Protein AF-0000000070784365 (afdb_homodimer)

Structure (mmCIF, N/CA/C/O backbone):
data_AF-0000000070784365-model_v1
#
loop_
_entity.id
_entity.type
_entity.pdbx_description
1 polymer 'Gypsy retrotransposon integrase-like protein 1'
#
loop_
_atom_site.group_PDB
_atom_site.id
_atom_site.type_symbol
_atom_site.label_atom_id
_atom_site.label_alt_id
_atom_site.label_comp_id
_atom_site.label_asym_id
_atom_site.label_entity_id
_atom_site.label_seq_id
_atom_site.pdbx_PDB_ins_code
_atom_site.Cartn_x
_atom_site.Cartn_y
_atom_site.Cartn_z
_atom_site.occupancy
_atom_site.B_iso_or_equiv
_atom_site.auth_seq_id
_atom_site.auth_comp_id
_atom_site.auth_asym_id
_atom_site.auth_atom_id
_atom_site.pdbx_PDB_model_num
ATOM 1 N N . MET A 1 1 ? 29.656 20.953 15.469 1 27.98 1 MET A N 1
ATOM 2 C CA . MET A 1 1 ? 30.219 22.047 16.234 1 27.98 1 MET A CA 1
ATOM 3 C C . MET A 1 1 ? 29.203 22.609 17.234 1 27.98 1 MET A C 1
ATOM 5 O O . MET A 1 1 ? 29.406 23.672 17.812 1 27.98 1 MET A O 1
ATOM 9 N N . LEU A 1 2 ? 27.891 21.953 17.078 1 33.28 2 LEU A N 1
ATOM 10 C CA . LEU A 1 2 ? 26.781 22.641 17.703 1 33.28 2 LEU A CA 1
ATOM 11 C C . LEU A 1 2 ? 26.922 22.656 19.219 1 33.28 2 LEU A C 1
ATOM 13 O O . LEU A 1 2 ? 26.062 23.219 19.922 1 33.28 2 LEU A O 1
ATOM 17 N N . LEU A 1 3 ? 27.625 21.609 19.812 1 37.75 3 LEU A N 1
ATOM 18 C CA . LEU A 1 3 ? 27.656 21.609 21.266 1 37.75 3 LEU A CA 1
ATOM 19 C C . LEU A 1 3 ? 28.641 22.641 21.797 1 37.75 3 LEU A C 1
ATOM 21 O O . LEU A 1 3 ? 29.844 22.359 21.922 1 37.75 3 LEU A O 1
ATOM 25 N N . SER A 1 4 ? 28.547 23.875 21.406 1 32.69 4 SER A N 1
ATOM 26 C CA . SER A 1 4 ? 29.484 24.719 22.156 1 32.69 4 SER A CA 1
ATOM 27 C C . SER A 1 4 ? 29.359 24.5 23.656 1 32.69 4 SER A C 1
ATOM 29 O O . SER A 1 4 ? 28.297 24.109 24.141 1 32.69 4 SER A O 1
ATOM 31 N N . ALA A 1 5 ? 30.484 24.547 24.516 1 35.09 5 ALA A N 1
ATOM 32 C CA . ALA A 1 5 ? 30.906 24.312 25.891 1 35.09 5 ALA A CA 1
ATOM 33 C C . ALA A 1 5 ? 30.062 25.141 26.859 1 35.09 5 ALA A C 1
ATOM 35 O O . ALA A 1 5 ? 30.391 25.281 28.031 1 35.09 5 ALA A O 1
ATOM 36 N N . GLY A 1 6 ? 29.25 26.125 26.438 1 35.47 6 GLY A N 1
ATOM 37 C CA . GLY A 1 6 ? 28.891 26.859 27.641 1 35.47 6 GLY A CA 1
ATOM 38 C C . GLY A 1 6 ? 28.297 25.969 28.719 1 35.47 6 GLY A C 1
ATOM 39 O O . GLY A 1 6 ? 28.141 24.766 28.531 1 35.47 6 GLY A O 1
ATOM 40 N N . ASN A 1 7 ? 27.625 26.672 29.812 1 36.84 7 ASN A N 1
ATOM 41 C CA . ASN A 1 7 ? 27.094 26.125 31.062 1 36.84 7 ASN A CA 1
ATOM 42 C C . ASN A 1 7 ? 26.188 24.922 30.797 1 36.84 7 ASN A C 1
ATOM 44 O O . ASN A 1 7 ? 25.062 25.078 30.297 1 36.84 7 ASN A O 1
ATOM 48 N N . ARG A 1 8 ? 26.656 23.812 30.344 1 41.22 8 ARG A N 1
ATOM 49 C CA . ARG A 1 8 ? 26.062 22.5 30.094 1 41.22 8 ARG A CA 1
ATOM 50 C C . ARG A 1 8 ? 25.219 22.047 31.281 1 41.22 8 ARG A C 1
ATOM 52 O O . ARG A 1 8 ? 25.719 21.391 32.188 1 41.22 8 ARG A O 1
ATOM 59 N N . THR A 1 9 ? 24.484 22.859 31.891 1 40.78 9 THR A N 1
ATOM 60 C CA . THR A 1 9 ? 23.578 22.172 32.781 1 40.78 9 THR A CA 1
ATOM 61 C C . THR A 1 9 ? 22.875 21.016 32.094 1 40.78 9 THR A C 1
ATOM 63 O O . THR A 1 9 ? 22.078 21.234 31.172 1 40.78 9 THR A O 1
ATOM 66 N N . ILE A 1 10 ? 23.594 20.047 31.719 1 50.38 10 ILE A N 1
ATOM 67 C CA . ILE A 1 10 ? 23.047 18.797 31.203 1 50.38 10 ILE A CA 1
ATOM 68 C C . ILE A 1 10 ? 21.734 18.469 31.906 1 50.38 10 ILE A C 1
ATOM 70 O O . ILE A 1 10 ? 21.688 18.438 33.125 1 50.38 10 ILE A O 1
ATOM 74 N N . LEU A 1 11 ? 20.734 18.938 31.344 1 58.91 11 LEU A N 1
ATOM 75 C CA . LEU A 1 11 ? 19.453 18.484 31.859 1 58.91 11 LEU A CA 1
ATOM 76 C C . LEU A 1 11 ? 19.516 17 32.25 1 58.91 11 LEU A C 1
ATOM 78 O O . LEU A 1 11 ? 20.109 16.188 31.547 1 58.91 11 LEU A O 1
ATOM 82 N N . PRO A 1 12 ? 19.562 16.703 33.562 1 62.88 12 PRO A N 1
ATOM 83 C CA . PRO A 1 12 ? 19.797 15.398 34.188 1 62.88 12 PRO A CA 1
ATOM 84 C C . PRO A 1 12 ? 19.25 14.234 33.344 1 62.88 12 PRO A C 1
ATOM 86 O O . PRO A 1 12 ? 19.766 13.117 33.438 1 62.88 12 PRO A O 1
ATOM 89 N N . HIS A 1 13 ? 18.516 14.633 32.281 1 73.06 13 HIS A N 1
ATOM 90 C CA . HIS A 1 13 ? 17.906 13.469 31.656 1 73.06 13 HIS A CA 1
ATOM 91 C C . HIS A 1 13 ? 18.281 13.359 30.188 1 73.06 13 HIS A C 1
ATOM 93 O O . HIS A 1 13 ? 17.641 12.641 29.422 1 73.06 13 HIS A O 1
ATOM 99 N N . LEU A 1 14 ? 19.516 14.031 29.969 1 79.25 14 LEU A N 1
ATOM 100 C CA . LEU A 1 14 ? 19.938 13.938 28.578 1 79.25 14 LEU A CA 1
ATOM 101 C C . LEU A 1 14 ? 21.125 12.992 28.438 1 79.25 14 LEU A C 1
ATOM 103 O O . LEU A 1 14 ? 22 12.938 29.312 1 79.25 14 LEU A O 1
ATOM 107 N N . GLN A 1 15 ? 21.094 12.047 27.453 1 76.12 15 GLN A N 1
ATOM 108 C CA . GLN A 1 15 ? 22.188 11.133 27.109 1 76.12 15 GLN A CA 1
ATOM 109 C C . GLN A 1 15 ? 22.891 11.562 25.828 1 76.12 15 GLN A C 1
ATOM 111 O O . GLN A 1 15 ? 22.234 12.055 24.891 1 76.12 15 GLN A O 1
ATOM 116 N N . ASP A 1 16 ? 24.156 11.57 25.891 1 75.06 16 ASP A N 1
ATOM 117 C CA . ASP A 1 16 ? 24.938 11.883 24.688 1 75.06 16 ASP A CA 1
ATOM 118 C C . ASP A 1 16 ? 25.109 10.648 23.812 1 75.06 16 ASP A C 1
ATOM 120 O O . ASP A 1 16 ? 25.656 9.641 24.25 1 75.06 16 ASP A O 1
ATOM 124 N N . GLN A 1 17 ? 24.5 10.703 22.75 1 68.94 17 GLN A N 1
ATOM 125 C CA . GLN A 1 17 ? 24.656 9.641 21.766 1 68.94 17 GLN A CA 1
ATOM 126 C C . GLN A 1 17 ? 25.359 10.156 20.5 1 68.94 17 GLN A C 1
ATOM 128 O O . GLN A 1 17 ? 24.734 10.805 19.656 1 68.94 17 GLN A O 1
ATOM 133 N N . ASP A 1 18 ? 26.578 9.867 20.328 1 68.31 18 ASP A N 1
ATOM 134 C CA . ASP A 1 18 ? 27.375 10.227 19.156 1 68.31 18 ASP A CA 1
ATOM 135 C C . ASP A 1 18 ? 27.328 11.727 18.891 1 68.31 18 ASP A C 1
ATOM 137 O O . ASP A 1 18 ? 27.109 12.148 17.766 1 68.31 18 ASP A O 1
ATOM 141 N N . GLY A 1 19 ? 27.328 12.492 19.969 1 69.75 19 GLY A N 1
ATOM 142 C CA . GLY A 1 19 ? 27.406 13.938 19.828 1 69.75 19 GLY A CA 1
ATOM 143 C C . GLY A 1 19 ? 26.047 14.609 19.828 1 69.75 19 GLY A C 1
ATOM 144 O O . GLY A 1 19 ? 25.953 15.836 19.75 1 69.75 19 GLY A O 1
ATOM 145 N N . VAL A 1 20 ? 25.094 13.703 19.828 1 77.19 20 VAL A N 1
ATOM 146 C CA . VAL A 1 20 ? 23.734 14.258 19.844 1 77.19 20 VAL A CA 1
ATOM 147 C C . VAL A 1 20 ? 23.094 13.969 21.203 1 77.19 20 VAL A C 1
ATOM 149 O O . VAL A 1 20 ? 23.172 12.852 21.719 1 77.19 20 VAL A O 1
ATOM 152 N N . LEU A 1 21 ? 22.578 14.938 21.797 1 80.62 21 LEU A N 1
ATOM 153 C CA . LEU A 1 21 ? 21.891 14.742 23.078 1 80.62 21 LEU A CA 1
ATOM 154 C C . LEU A 1 21 ? 20.484 14.172 22.859 1 80.62 21 LEU A C 1
ATOM 156 O O . LEU A 1 21 ? 19.75 14.625 21.984 1 80.62 21 LEU A O 1
ATOM 160 N N . VAL A 1 22 ? 20.234 13.078 23.547 1 84.25 22 VAL A N 1
ATOM 161 C CA . VAL A 1 22 ? 18.953 12.383 23.359 1 84.25 22 VAL A CA 1
ATOM 162 C C . VAL A 1 22 ? 18.281 12.172 24.703 1 84.25 22 VAL A C 1
ATOM 164 O O . VAL A 1 22 ? 18.953 12.023 25.734 1 84.25 22 VAL A O 1
ATOM 167 N N . ARG A 1 23 ? 17.016 12.359 24.672 1 78.75 23 ARG A N 1
ATOM 168 C CA . ARG A 1 23 ? 16.156 12.008 25.812 1 78.75 23 ARG A CA 1
ATOM 169 C C . ARG A 1 23 ? 15.156 10.93 25.422 1 78.75 23 ARG A C 1
ATOM 171 O O . ARG A 1 23 ? 14.234 11.18 24.656 1 78.75 23 ARG A O 1
ATOM 178 N N . ARG A 1 24 ? 15.242 9.766 25.938 1 74.81 24 ARG A N 1
ATOM 179 C CA . ARG A 1 24 ? 14.32 8.664 25.672 1 74.81 24 ARG A CA 1
ATOM 180 C C . ARG A 1 24 ? 14.117 8.477 24.172 1 74.81 24 ARG A C 1
ATOM 182 O O . ARG A 1 24 ? 12.984 8.391 23.703 1 74.81 24 ARG A O 1
ATOM 189 N N . GLY A 1 25 ? 15.18 8.602 23.469 1 74.38 25 GLY A N 1
ATOM 190 C CA . GLY A 1 25 ? 15.133 8.336 22.047 1 74.38 25 GLY A CA 1
ATOM 191 C C . GLY A 1 25 ? 14.836 9.578 21.219 1 74.38 25 GLY A C 1
ATOM 192 O O . GLY A 1 25 ? 14.875 9.539 19.984 1 74.38 25 GLY A O 1
ATOM 193 N N . GLN A 1 26 ? 14.57 10.672 21.953 1 84.12 26 GLN A N 1
ATOM 194 C CA . GLN A 1 26 ? 14.281 11.922 21.266 1 84.12 26 GLN A CA 1
ATOM 195 C C . GLN A 1 26 ? 15.5 12.844 21.25 1 84.12 26 GLN A C 1
ATOM 197 O O . GLN A 1 26 ? 16.203 12.953 22.25 1 84.12 26 GLN A O 1
ATOM 202 N N . VAL A 1 27 ? 15.719 13.445 20.188 1 83.25 27 VAL A N 1
ATOM 203 C CA . VAL A 1 27 ? 16.828 14.375 20.047 1 83.25 27 VAL A CA 1
ATOM 204 C C . VAL A 1 27 ? 16.516 15.68 20.766 1 83.25 27 VAL A C 1
ATOM 206 O O . VAL A 1 27 ? 15.461 16.281 20.547 1 83.25 27 VAL A O 1
ATOM 209 N N . TYR A 1 28 ? 17.406 16.016 21.594 1 88.12 28 TYR A N 1
ATOM 210 C CA . TYR A 1 28 ? 17.25 17.297 22.266 1 88.12 28 TYR A CA 1
ATOM 211 C C . TYR A 1 28 ? 17.594 18.453 21.328 1 88.12 28 TYR A C 1
ATOM 213 O O . TYR A 1 28 ? 18.641 18.438 20.688 1 88.12 28 TYR A O 1
ATOM 221 N N . VAL A 1 29 ? 16.656 19.406 21.266 1 89.06 29 VAL A N 1
ATOM 222 C CA . VAL A 1 29 ? 16.891 20.594 20.453 1 89.06 29 VAL A CA 1
ATOM 223 C C . VAL A 1 29 ? 17.156 21.797 21.344 1 89.06 29 VAL A C 1
ATOM 225 O O . VAL A 1 29 ? 16.281 22.203 22.109 1 89.06 29 VAL A O 1
ATOM 228 N N . PRO A 1 30 ? 18.312 22.328 21.297 1 86 30 PRO A N 1
ATOM 229 C CA . PRO A 1 30 ? 18.641 23.469 22.156 1 86 30 PRO A CA 1
ATOM 230 C C . PRO A 1 30 ? 17.844 24.719 21.797 1 86 30 PRO A C 1
ATOM 232 O O . PRO A 1 30 ? 17.234 24.781 20.734 1 86 30 PRO A O 1
ATOM 235 N N . VAL A 1 31 ? 17.844 25.609 22.75 1 87.56 31 VAL A N 1
ATOM 236 C CA . VAL A 1 31 ? 17.141 26.875 22.547 1 87.56 31 VAL A CA 1
ATOM 237 C C . VAL A 1 31 ? 17.75 27.609 21.344 1 87.56 31 VAL A C 1
ATOM 239 O O . VAL A 1 31 ? 18.969 27.641 21.172 1 87.56 31 VAL A O 1
ATOM 242 N N . GLY A 1 32 ? 16.828 28.141 20.453 1 85.31 32 GLY A N 1
ATOM 243 C CA . GLY A 1 32 ? 17.297 28.891 19.312 1 85.31 32 GLY A CA 1
ATOM 244 C C . GLY A 1 32 ? 16.469 28.656 18.062 1 85.31 32 GLY A C 1
ATOM 245 O O . GLY A 1 32 ? 15.352 28.156 18.141 1 85.31 32 GLY A O 1
ATOM 246 N N . ALA A 1 33 ? 17 29.094 16.969 1 86.88 33 ALA A N 1
ATOM 247 C CA . ALA A 1 33 ? 16.312 29.078 15.68 1 86.88 33 ALA A CA 1
ATOM 248 C C . ALA A 1 33 ? 16.031 27.656 15.219 1 86.88 33 ALA A C 1
ATOM 250 O O . ALA A 1 33 ? 15.102 27.422 14.445 1 86.88 33 ALA A O 1
ATOM 251 N N . LEU A 1 34 ? 16.75 26.75 15.734 1 88.69 34 LEU A N 1
ATOM 252 C CA . LEU A 1 34 ? 16.609 25.359 15.312 1 88.69 34 LEU A CA 1
ATOM 253 C C . LEU A 1 34 ? 15.242 24.812 15.703 1 88.69 34 LEU A C 1
ATOM 255 O O . LEU A 1 34 ? 14.672 23.984 14.984 1 88.69 34 LEU A O 1
ATOM 259 N N . ARG A 1 35 ? 14.766 25.25 16.828 1 90.75 35 ARG A N 1
ATOM 260 C CA . ARG A 1 35 ? 13.453 24.781 17.281 1 90.75 35 ARG A CA 1
ATOM 261 C C . ARG A 1 35 ? 12.367 25.188 16.297 1 90.75 35 ARG A C 1
ATOM 263 O O . ARG A 1 35 ? 11.492 24.391 15.961 1 90.75 35 ARG A O 1
ATOM 270 N N . LEU A 1 36 ? 12.477 26.391 15.836 1 90.12 36 LEU A N 1
ATOM 271 C CA . LEU A 1 36 ? 11.516 26.875 14.844 1 90.12 36 LEU A CA 1
ATOM 272 C C . LEU A 1 36 ? 11.641 26.094 13.547 1 90.12 36 LEU A C 1
ATOM 274 O O . LEU A 1 36 ? 10.633 25.781 12.906 1 90.12 36 LEU A O 1
ATOM 278 N N . GLU A 1 37 ? 12.805 25.766 13.188 1 89.12 37 GLU A N 1
ATOM 279 C CA . GLU A 1 37 ? 13.039 24.984 11.977 1 89.12 37 GLU A CA 1
ATOM 280 C C . GLU A 1 37 ? 12.422 23.594 12.086 1 89.12 37 GLU A C 1
ATOM 282 O O . GLU A 1 37 ? 11.844 23.094 11.125 1 89.12 37 GLU A O 1
ATOM 287 N N . VAL A 1 38 ? 12.57 23.016 13.234 1 90.5 38 VAL A N 1
ATOM 288 C CA . VAL A 1 38 ? 11.984 21.703 13.477 1 90.5 38 VAL A CA 1
ATOM 289 C C . VAL A 1 38 ? 10.469 21.781 13.359 1 90.5 38 VAL A C 1
ATOM 291 O O . VAL A 1 38 ? 9.844 20.938 12.711 1 90.5 38 VAL A O 1
ATOM 294 N N . ILE A 1 39 ? 9.914 22.844 13.969 1 92 39 ILE A N 1
ATOM 295 C CA . ILE A 1 39 ? 8.461 23 13.938 1 92 39 ILE A CA 1
ATOM 296 C C . ILE A 1 39 ? 7.988 23.203 12.5 1 92 39 ILE A C 1
ATOM 298 O O . ILE A 1 39 ? 7.031 22.562 12.055 1 92 39 ILE A O 1
ATOM 302 N N . ARG A 1 40 ? 8.664 23.984 11.758 1 89.06 40 ARG A N 1
ATOM 303 C CA . ARG A 1 40 ? 8.305 24.281 10.375 1 89.06 40 ARG A CA 1
ATOM 304 C C . ARG A 1 40 ? 8.375 23.016 9.523 1 89.06 40 ARG A C 1
ATOM 306 O O . ARG A 1 40 ? 7.477 22.75 8.719 1 89.06 40 ARG A O 1
ATOM 313 N N . ALA A 1 41 ? 9.344 22.25 9.727 1 88.19 41 ALA A N 1
ATOM 314 C CA . ALA A 1 41 ? 9.555 21.031 8.961 1 88.19 41 ALA A CA 1
ATOM 315 C C . ALA A 1 41 ? 8.445 20.016 9.219 1 88.19 41 ALA A C 1
ATOM 317 O O . ALA A 1 41 ? 8.156 19.172 8.375 1 88.19 41 ALA A O 1
ATOM 318 N N . HIS A 1 42 ? 7.816 20.156 10.375 1 92.5 42 HIS A N 1
ATOM 319 C CA . HIS A 1 42 ? 6.824 19.156 10.766 1 92.5 42 HIS A CA 1
ATOM 320 C C . HIS A 1 42 ? 5.418 19.75 10.742 1 92.5 42 HIS A C 1
ATOM 322 O O . HIS A 1 42 ? 4.477 19.141 11.25 1 92.5 42 HIS A O 1
ATOM 328 N N . HIS A 1 43 ? 5.273 20.906 10.234 1 90.5 43 HIS A N 1
ATOM 329 C CA . HIS A 1 43 ? 3.965 21.547 10.117 1 90.5 43 HIS A CA 1
ATOM 330 C C . HIS A 1 43 ? 3.736 22.094 8.711 1 90.5 43 HIS A C 1
ATOM 332 O O . HIS A 1 43 ? 2.76 21.719 8.055 1 90.5 43 HIS A O 1
ATOM 338 N N . ASP A 1 44 ? 4.707 22.828 8.188 1 86.75 44 ASP A N 1
ATOM 339 C CA . ASP A 1 44 ? 4.523 23.625 6.969 1 86.75 44 ASP A CA 1
ATOM 340 C C . ASP A 1 44 ? 4.805 22.781 5.723 1 86.75 44 ASP A C 1
ATOM 342 O O . ASP A 1 44 ? 4.27 23.047 4.648 1 86.75 44 ASP A O 1
ATOM 346 N N . GLU A 1 45 ? 5.672 21.797 5.895 1 86.06 45 GLU A N 1
ATOM 347 C CA . GLU A 1 45 ? 6.098 21.016 4.734 1 86.06 45 GLU A CA 1
ATOM 348 C C . GLU A 1 45 ? 4.977 20.109 4.238 1 86.06 45 GLU A C 1
ATOM 350 O O . GLU A 1 45 ? 4.141 19.656 5.027 1 86.06 45 GLU A O 1
ATOM 355 N N . PRO A 1 46 ? 5.012 19.797 2.961 1 85.38 46 PRO A N 1
ATOM 356 C CA . PRO A 1 46 ? 3.953 18.984 2.357 1 85.38 46 PRO A CA 1
ATOM 357 C C . PRO A 1 46 ? 3.783 17.625 3.049 1 85.38 46 PRO A C 1
ATOM 359 O O . PRO A 1 46 ? 2.66 17.141 3.18 1 85.38 46 PRO A O 1
ATOM 362 N N . MET A 1 47 ? 4.801 17.094 3.525 1 86 47 MET A N 1
ATOM 363 C CA . MET A 1 47 ? 4.715 15.781 4.16 1 86 47 MET A CA 1
ATOM 364 C C . MET A 1 47 ? 4.078 15.891 5.543 1 86 47 MET A C 1
ATOM 366 O O . MET A 1 47 ? 3.672 14.883 6.121 1 86 47 MET A O 1
ATOM 370 N N . ALA A 1 48 ? 4.062 17.078 6.082 1 86.56 48 ALA A N 1
ATOM 371 C CA . ALA A 1 48 ? 3.486 17.297 7.406 1 86.56 48 ALA A CA 1
ATOM 372 C C . ALA A 1 48 ? 2.041 17.766 7.305 1 86.56 48 ALA A C 1
ATOM 374 O O . ALA A 1 48 ? 1.22 17.484 8.18 1 86.56 48 ALA A O 1
ATOM 375 N N . GLY A 1 49 ? 1.733 18.625 6.324 1 86.12 49 GLY A N 1
ATOM 376 C CA . GLY A 1 49 ? 0.365 18.797 5.859 1 86.12 49 GLY A CA 1
ATOM 377 C C . GLY A 1 49 ? -0.37 19.922 6.57 1 86.12 49 GLY A C 1
ATOM 378 O O . GLY A 1 49 ? -1.572 20.109 6.371 1 86.12 49 GLY A O 1
ATOM 379 N N . HIS A 1 50 ? 0.266 20.672 7.5 1 86.06 50 HIS A N 1
ATOM 380 C CA . HIS A 1 50 ? -0.396 21.734 8.25 1 86.06 50 HIS A CA 1
ATOM 381 C C . HIS A 1 50 ? -1.543 21.188 9.094 1 86.06 50 HIS A C 1
ATOM 383 O O . HIS A 1 50 ? -2.609 21.797 9.172 1 86.06 50 HIS A O 1
ATOM 389 N N . PHE A 1 51 ? -1.349 20.016 9.562 1 87.38 51 PHE A N 1
ATOM 390 C CA . PHE A 1 51 ? -2.404 19.438 10.383 1 87.38 51 PHE A CA 1
ATOM 391 C C . PHE A 1 51 ? -2.498 20.156 11.727 1 87.38 51 PHE A C 1
ATOM 393 O O . PHE A 1 51 ? -1.682 21.016 12.031 1 87.38 51 PHE A O 1
ATOM 400 N N . GLY A 1 52 ? -3.521 19.828 12.57 1 83.56 52 GLY A N 1
ATOM 401 C CA . GLY A 1 52 ? -3.85 20.531 13.805 1 83.56 52 GLY A CA 1
ATOM 402 C C . GLY A 1 52 ? -2.783 20.391 14.875 1 83.56 52 GLY A C 1
ATOM 403 O O . GLY A 1 52 ? -1.772 19.719 14.664 1 83.56 52 GLY A O 1
ATOM 404 N N . ARG A 1 53 ? -2.998 21.047 15.938 1 86.44 53 ARG A N 1
ATOM 405 C CA . ARG A 1 53 ? -2.061 21.172 17.047 1 86.44 53 ARG A CA 1
ATOM 406 C C . ARG A 1 53 ? -1.646 19.797 17.562 1 86.44 53 ARG A C 1
ATOM 408 O O . ARG A 1 53 ? -0.453 19.5 17.672 1 86.44 53 ARG A O 1
ATOM 415 N N . PHE A 1 54 ? -2.586 19.031 17.766 1 87 54 PHE A N 1
ATOM 416 C CA . PHE A 1 54 ? -2.322 17.719 18.344 1 87 54 PHE A CA 1
ATOM 417 C C . PHE A 1 54 ? -1.473 16.875 17.406 1 87 54 PHE A C 1
ATOM 419 O O . PHE A 1 54 ? -0.496 16.25 17.844 1 87 54 PHE A O 1
ATOM 426 N N . LYS A 1 55 ? -1.784 16.797 16.172 1 90.56 55 LYS A N 1
ATOM 427 C CA . LYS A 1 55 ? -1.062 16 15.188 1 90.56 55 LYS A CA 1
ATOM 428 C C . LYS A 1 55 ? 0.368 16.5 15.016 1 90.56 55 LYS A C 1
ATOM 430 O O . LYS A 1 55 ? 1.299 15.711 14.867 1 90.56 55 LYS A O 1
ATOM 435 N N . THR A 1 56 ? 0.536 17.812 15.016 1 90.75 56 THR A N 1
ATOM 436 C CA . THR A 1 56 ? 1.869 18.391 14.867 1 90.75 56 THR A CA 1
ATOM 437 C C . THR A 1 56 ? 2.738 18.047 16.078 1 90.75 56 THR A C 1
ATOM 439 O O . THR A 1 56 ? 3.904 17.672 15.922 1 90.75 56 THR A O 1
ATOM 442 N N . VAL A 1 57 ? 2.15 18.141 17.266 1 91.69 57 VAL A N 1
ATOM 443 C CA . VAL A 1 57 ? 2.883 17.812 18.484 1 91.69 57 VAL A CA 1
ATOM 444 C C . VAL A 1 57 ? 3.338 16.344 18.422 1 91.69 57 VAL A C 1
ATOM 446 O O . VAL A 1 57 ? 4.504 16.047 18.688 1 91.69 57 VAL A O 1
ATOM 449 N N . GLN A 1 58 ? 2.42 15.516 18.078 1 89.75 58 GLN A N 1
ATOM 450 C CA . GLN A 1 58 ? 2.732 14.086 18.031 1 89.75 58 GLN A CA 1
ATOM 451 C C . GLN A 1 58 ? 3.818 13.797 17 1 89.75 58 GLN A C 1
ATOM 453 O O . GLN A 1 58 ? 4.703 12.969 17.234 1 89.75 58 GLN A O 1
ATOM 458 N N . LEU A 1 59 ? 3.738 14.398 15.875 1 89.81 59 LEU A N 1
ATOM 459 C CA . LEU A 1 59 ? 4.715 14.188 14.812 1 89.81 59 LEU A CA 1
ATOM 460 C C . LEU A 1 59 ? 6.109 14.594 15.273 1 89.81 59 LEU A C 1
ATOM 462 O O . LEU A 1 59 ? 7.078 13.859 15.055 1 89.81 59 LEU A O 1
ATOM 466 N N . ILE A 1 60 ? 6.25 15.711 15.945 1 89.5 60 ILE A N 1
ATOM 467 C CA . ILE A 1 60 ? 7.543 16.234 16.375 1 89.5 60 ILE A CA 1
ATOM 468 C C . ILE A 1 60 ? 8.07 15.422 17.547 1 89.5 60 ILE A C 1
ATOM 470 O O . ILE A 1 60 ? 9.266 15.125 17.609 1 89.5 60 ILE A O 1
ATOM 474 N N . THR A 1 61 ? 7.199 14.984 18.438 1 89.5 61 THR A N 1
ATOM 475 C CA . THR A 1 61 ? 7.59 14.281 19.656 1 89.5 61 THR A CA 1
ATOM 476 C C . THR A 1 61 ? 8.172 12.914 19.328 1 89.5 61 THR A C 1
ATOM 478 O O . THR A 1 61 ? 8.883 12.32 20.141 1 89.5 61 THR A O 1
ATOM 481 N N . ARG A 1 62 ? 7.895 12.445 18.156 1 85.69 62 ARG A N 1
ATOM 482 C CA . ARG A 1 62 ? 8.438 11.148 17.75 1 85.69 62 ARG A CA 1
ATOM 483 C C . ARG A 1 62 ? 9.961 11.188 17.703 1 85.69 62 ARG A C 1
ATOM 485 O O . ARG A 1 62 ? 10.617 10.172 17.953 1 85.69 62 ARG A O 1
ATOM 492 N N . SER A 1 63 ? 10.516 12.445 17.453 1 85 63 SER A N 1
ATOM 493 C CA . SER A 1 63 ? 11.953 12.461 17.203 1 85 63 SER A CA 1
ATOM 494 C C . SER A 1 63 ? 12.648 13.539 18.016 1 85 63 SER A C 1
ATOM 496 O O . SER A 1 63 ? 13.867 13.492 18.203 1 85 63 SER A O 1
ATOM 498 N N . TYR A 1 64 ? 11.914 14.438 18.531 1 87.94 64 TYR A N 1
ATOM 499 C CA . TYR A 1 64 ? 12.555 15.602 19.141 1 87.94 64 TYR A CA 1
ATOM 500 C C . TYR A 1 64 ? 11.961 15.891 20.5 1 87.94 64 TYR A C 1
ATOM 502 O O . TYR A 1 64 ? 10.836 15.477 20.797 1 87.94 64 TYR A O 1
ATOM 510 N N . TRP A 1 65 ? 12.797 16.594 21.266 1 89.62 65 TRP A N 1
ATOM 511 C CA . TRP A 1 65 ? 12.305 17.047 22.562 1 89.62 65 TRP A CA 1
ATOM 512 C C . TRP A 1 65 ? 13.031 18.312 23 1 89.62 65 TRP A C 1
ATOM 514 O O . TRP A 1 65 ? 14.227 18.469 22.75 1 89.62 65 TRP A O 1
ATOM 524 N N . TRP A 1 66 ? 12.359 19.219 23.641 1 90.81 66 TRP A N 1
ATOM 525 C CA . TRP A 1 66 ? 12.93 20.344 24.391 1 90.81 66 TRP A CA 1
ATOM 526 C C . TRP A 1 66 ? 11.953 20.844 25.453 1 90.81 66 TRP A C 1
ATOM 528 O O . TRP A 1 66 ? 10.758 20.547 25.391 1 90.81 66 TRP A O 1
ATOM 538 N N . PRO A 1 67 ? 12.484 21.422 26.422 1 89.69 67 PRO A N 1
ATOM 539 C CA . PRO A 1 67 ? 11.578 21.938 27.453 1 89.69 67 PRO A CA 1
ATOM 540 C C . PRO A 1 67 ? 10.516 22.875 26.891 1 89.69 67 PRO A C 1
ATOM 542 O O . PRO A 1 67 ? 10.836 23.766 26.094 1 89.69 67 PRO A O 1
ATOM 545 N N . LYS A 1 68 ? 9.219 22.719 27.234 1 92 68 LYS A N 1
ATOM 546 C CA . LYS A 1 68 ? 8.078 23.547 26.828 1 92 68 LYS A CA 1
ATOM 547 C C . LYS A 1 68 ? 7.801 23.406 25.344 1 92 68 LYS A C 1
ATOM 549 O O . LYS A 1 68 ? 7.312 24.344 24.703 1 92 68 LYS A O 1
ATOM 554 N N . MET A 1 69 ? 8.195 22.266 24.828 1 93.44 69 MET A N 1
ATOM 555 C CA . MET A 1 69 ? 8.039 22 23.406 1 93.44 69 MET A CA 1
ATOM 556 C C . MET A 1 69 ? 6.574 22.125 22.984 1 93.44 69 MET A C 1
ATOM 558 O O . MET A 1 69 ? 6.266 22.734 21.969 1 93.44 69 MET A O 1
ATOM 562 N N . ARG A 1 70 ? 5.711 21.547 23.75 1 92.75 70 ARG A N 1
ATOM 563 C CA . ARG A 1 70 ? 4.289 21.562 23.406 1 92.75 70 ARG A CA 1
ATOM 564 C C . ARG A 1 70 ? 3.775 23 23.266 1 92.75 70 ARG A C 1
ATOM 566 O O . ARG A 1 70 ? 3.078 23.328 22.312 1 92.75 70 ARG A O 1
ATOM 573 N N . GLN A 1 71 ? 4.109 23.797 24.203 1 92 71 GLN A N 1
ATOM 574 C CA . GLN A 1 71 ? 3.668 25.188 24.188 1 92 71 GLN A CA 1
ATOM 575 C C . GLN A 1 71 ? 4.195 25.922 22.953 1 92 71 GLN A C 1
ATOM 577 O O . GLN A 1 71 ? 3.469 26.703 22.328 1 92 71 GLN A O 1
ATOM 582 N N . ASP A 1 72 ? 5.453 25.703 22.703 1 93.75 72 ASP A N 1
ATOM 583 C CA . ASP A 1 72 ? 6.062 26.328 21.531 1 93.75 72 ASP A CA 1
ATOM 584 C C . ASP A 1 72 ? 5.328 25.922 20.25 1 93.75 72 ASP A C 1
ATOM 586 O O . ASP A 1 72 ? 5.062 26.781 19.391 1 93.75 72 ASP A O 1
ATOM 590 N N . ILE A 1 73 ? 4.977 24.641 20.156 1 94.31 73 ILE A N 1
ATOM 591 C CA . ILE A 1 73 ? 4.316 24.094 18.969 1 94.31 73 ILE A CA 1
ATOM 592 C C . ILE A 1 73 ? 2.914 24.688 18.844 1 94.31 73 ILE A C 1
ATOM 594 O O . ILE A 1 73 ? 2.5 25.109 17.766 1 94.31 73 ILE A O 1
ATOM 598 N N . LEU A 1 74 ? 2.207 24.75 19.953 1 92.44 74 LEU A N 1
ATOM 599 C CA . LEU A 1 74 ? 0.852 25.281 19.953 1 92.44 74 LEU A CA 1
ATOM 600 C C . LEU A 1 74 ? 0.85 26.75 19.5 1 92.44 74 LEU A C 1
ATOM 602 O O . LEU A 1 74 ? 0.015 27.156 18.688 1 92.44 74 LEU A O 1
ATOM 606 N N . ARG A 1 75 ? 1.771 27.5 20.031 1 90.75 75 ARG A N 1
ATOM 607 C CA . ARG A 1 75 ? 1.879 28.906 19.656 1 90.75 75 ARG A CA 1
ATOM 608 C C . ARG A 1 75 ? 2.133 29.047 18.172 1 90.75 75 ARG A C 1
ATOM 610 O O . ARG A 1 75 ? 1.534 29.906 17.516 1 90.75 75 ARG A O 1
ATOM 617 N N . PHE A 1 76 ? 3.006 28.25 17.703 1 91.5 76 PHE A N 1
ATOM 618 C CA . PHE A 1 76 ? 3.33 28.312 16.281 1 91.5 76 PHE A CA 1
ATOM 619 C C . PHE A 1 76 ? 2.105 27.984 15.43 1 91.5 76 PHE A C 1
ATOM 621 O O . PHE A 1 76 ? 1.78 28.719 14.5 1 91.5 76 PHE A O 1
ATOM 628 N N . CYS A 1 77 ? 1.407 26.875 15.734 1 91.25 77 CYS A N 1
ATOM 629 C CA . CYS A 1 77 ? 0.247 26.438 14.961 1 91.25 77 CYS A CA 1
ATOM 630 C C . CYS A 1 77 ? -0.842 27.516 14.977 1 91.25 77 CYS A C 1
ATOM 632 O O . CYS A 1 77 ? -1.5 27.75 13.961 1 91.25 77 CYS A O 1
ATOM 634 N N . ASP A 1 78 ? -0.967 28.156 16.109 1 87.69 78 ASP A N 1
ATOM 635 C CA . ASP A 1 78 ? -1.993 29.188 16.266 1 87.69 78 ASP A CA 1
ATOM 636 C C . ASP A 1 78 ? -1.667 30.422 15.438 1 87.69 78 ASP A C 1
ATOM 638 O O . ASP A 1 78 ? -2.562 31.188 15.078 1 87.69 78 ASP A O 1
ATOM 642 N N . SER A 1 79 ? -0.456 30.594 15.125 1 86.31 79 SER A N 1
ATOM 643 C CA . SER A 1 79 ? -0.032 31.812 14.438 1 86.31 79 SER A CA 1
ATOM 644 C C . SER A 1 79 ? 0.214 31.547 12.953 1 86.31 79 SER A C 1
ATOM 646 O O . SER A 1 79 ? 0.61 32.438 12.211 1 86.31 79 SER A O 1
ATOM 648 N N . CYS A 1 80 ? 0.05 30.312 12.578 1 85.12 80 CYS A N 1
ATOM 649 C CA . CYS A 1 80 ? 0.337 29.953 11.188 1 85.12 80 CYS A CA 1
ATOM 650 C C . CYS A 1 80 ? -0.644 30.641 10.242 1 85.12 80 CYS A C 1
ATOM 652 O O . CYS A 1 80 ? -1.846 30.375 10.289 1 85.12 80 CYS A O 1
ATOM 654 N N . ALA A 1 81 ? -0.212 31.438 9.398 1 76.69 81 ALA A N 1
ATOM 655 C CA . ALA A 1 81 ? -1.038 32.219 8.492 1 76.69 81 ALA A CA 1
ATOM 656 C C . ALA A 1 81 ? -1.766 31.344 7.492 1 76.69 81 ALA A C 1
ATOM 658 O O . ALA A 1 81 ? -2.934 31.578 7.176 1 76.69 81 ALA A O 1
ATOM 659 N N . VAL A 1 82 ? -1.097 30.375 7.02 1 78.12 82 VAL A N 1
ATOM 660 C CA . VAL A 1 82 ? -1.67 29.453 6.035 1 78.12 82 VAL A CA 1
ATOM 661 C C . VAL A 1 82 ? -2.863 28.719 6.645 1 78.12 82 VAL A C 1
ATOM 663 O O . VAL A 1 82 ? -3.918 28.609 6.016 1 78.12 82 VAL A O 1
ATOM 666 N N . CYS A 1 83 ? -2.643 28.234 7.82 1 80.19 83 CYS A N 1
ATOM 667 C CA . CYS A 1 83 ? -3.715 27.516 8.5 1 80.19 83 CYS A CA 1
ATOM 668 C C . CYS A 1 83 ? -4.898 28.438 8.773 1 80.19 83 CYS A C 1
ATOM 670 O O . CYS A 1 83 ? -6.051 28.031 8.641 1 80.19 83 CYS A O 1
ATOM 672 N N . GLN A 1 84 ? -4.668 29.594 9.18 1 75.62 84 GLN A N 1
ATOM 673 C CA . GLN A 1 84 ? -5.727 30.547 9.484 1 75.62 84 GLN A CA 1
ATOM 674 C C . GLN A 1 84 ? -6.562 30.859 8.242 1 75.62 84 GLN A C 1
ATOM 676 O O . GLN A 1 84 ? -7.781 31.047 8.344 1 75.62 84 GLN A O 1
ATOM 681 N N . GLN A 1 85 ? -5.949 30.797 7.156 1 68.38 85 GLN A N 1
ATOM 682 C CA . GLN A 1 85 ? -6.617 31.125 5.898 1 68.38 85 GLN A CA 1
ATOM 683 C C . GLN A 1 85 ? -7.367 29.922 5.348 1 68.38 85 GLN A C 1
ATOM 685 O O . GLN A 1 85 ? -8.367 30.078 4.645 1 68.38 85 GLN A O 1
ATOM 690 N N . SER A 1 86 ? -6.863 28.797 5.668 1 71.56 86 SER A N 1
ATOM 691 C CA . SER A 1 86 ? -7.328 27.625 4.941 1 71.56 86 SER A CA 1
ATOM 692 C C . SER A 1 86 ? -8.25 26.766 5.805 1 71.56 86 SER A C 1
ATOM 694 O O . SER A 1 86 ? -9.031 25.969 5.285 1 71.56 86 SER A O 1
ATOM 696 N N . LYS A 1 87 ? -8.117 26.766 7.113 1 66.75 87 LYS A N 1
ATOM 697 C CA . LYS A 1 87 ? -8.812 25.812 7.98 1 66.75 87 LYS A CA 1
ATOM 698 C C . LYS A 1 87 ? -10.164 26.359 8.414 1 66.75 87 LYS A C 1
ATOM 700 O O . LYS A 1 87 ? -10.305 27.562 8.68 1 66.75 87 LYS A O 1
ATOM 705 N N . THR A 1 88 ? -11.242 25.422 8.234 1 57.19 88 THR A N 1
ATOM 706 C CA . THR A 1 88 ? -12.586 25.734 8.703 1 57.19 88 THR A CA 1
ATOM 707 C C . THR A 1 88 ? -12.734 25.391 10.188 1 57.19 88 THR A C 1
ATOM 709 O O . THR A 1 88 ? -12.273 24.344 10.633 1 57.19 88 THR A O 1
ATOM 712 N N . PRO A 1 89 ? -13.156 26.391 10.992 1 49.84 89 PRO A N 1
ATOM 713 C CA . PRO A 1 89 ? -13.461 25.953 12.352 1 49.84 89 PRO A CA 1
ATOM 714 C C . PRO A 1 89 ? -14.375 24.734 12.398 1 49.84 89 PRO A C 1
ATOM 716 O O . PRO A 1 89 ? -15.266 24.594 11.555 1 49.84 89 PRO A O 1
ATOM 719 N N . VAL A 1 90 ? -13.836 23.594 12.906 1 48.09 90 VAL A N 1
ATOM 720 C CA . VAL A 1 90 ? -14.539 22.328 12.984 1 48.09 90 VAL A CA 1
ATOM 721 C C . VAL A 1 90 ? -15.93 22.531 13.586 1 48.09 90 VAL A C 1
ATOM 723 O O . VAL A 1 90 ? -16.047 23.047 14.695 1 48.09 90 VAL A O 1
ATOM 726 N N . GLY A 1 91 ? -16.906 22.812 12.766 1 47.56 91 GLY A N 1
ATOM 727 C CA . GLY A 1 91 ? -18.234 22.781 13.344 1 47.56 91 GLY A CA 1
ATOM 728 C C . GLY A 1 91 ? -18.609 21.422 13.898 1 47.56 91 GLY A C 1
ATOM 729 O O . GLY A 1 91 ? -17.875 20.453 13.727 1 47.56 91 GLY A O 1
ATOM 730 N N . ARG A 1 92 ? -19.547 21.297 14.914 1 43.53 92 ARG A N 1
ATOM 731 C CA . ARG A 1 92 ? -20.047 20.078 15.555 1 43.53 92 ARG A CA 1
ATOM 732 C C . ARG A 1 92 ? -20.609 19.109 14.523 1 43.53 92 ARG A C 1
ATOM 734 O O . ARG A 1 92 ? -21.422 19.5 13.672 1 43.53 92 ARG A O 1
ATOM 741 N N . PRO A 1 93 ? -19.953 17.891 14.422 1 44.84 93 PRO A N 1
ATOM 742 C CA . PRO A 1 93 ? -20.5 16.922 13.469 1 44.84 93 PRO A CA 1
ATOM 743 C C . PRO A 1 93 ? -21.984 16.688 13.656 1 44.84 93 PRO A C 1
ATOM 745 O O . PRO A 1 93 ? -22.484 16.656 14.781 1 44.84 93 PRO A O 1
ATOM 748 N N . ARG A 1 94 ? -22.828 16.969 12.633 1 40.09 94 ARG A N 1
ATOM 749 C CA . ARG A 1 94 ? -24.25 16.672 12.617 1 40.09 94 ARG A CA 1
ATOM 750 C C . ARG A 1 94 ? -24.5 15.188 12.359 1 40.09 94 ARG A C 1
ATOM 752 O O . ARG A 1 94 ? -23.797 14.555 11.578 1 40.09 94 ARG A O 1
ATOM 759 N N . GLY A 1 95 ? -25.406 14.43 13.258 1 42.09 95 GLY A N 1
ATOM 760 C CA . GLY A 1 95 ? -26.141 13.203 13 1 42.09 95 GLY A CA 1
ATOM 761 C C . GLY A 1 95 ? -25.75 12.07 13.938 1 42.09 95 GLY A C 1
ATOM 762 O O . GLY A 1 95 ? -24.734 12.148 14.625 1 42.09 95 GLY A O 1
ATOM 763 N N . LEU A 1 96 ? -26.844 11.305 14.125 1 38.91 96 LEU A N 1
ATOM 764 C CA . LEU A 1 96 ? -26.75 10.117 14.961 1 38.91 96 LEU A CA 1
ATOM 765 C C . LEU A 1 96 ? -25.75 9.125 14.391 1 38.91 96 LEU A C 1
ATOM 767 O O . LEU A 1 96 ? -25.766 8.836 13.188 1 38.91 96 LEU A O 1
ATOM 771 N N . LEU A 1 97 ? -24.672 8.953 15.031 1 44.12 97 LEU A N 1
ATOM 772 C CA . LEU A 1 97 ? -23.672 8.016 14.57 1 44.12 97 LEU A CA 1
ATOM 773 C C . LEU A 1 97 ? -24.141 6.574 14.75 1 44.12 97 LEU A C 1
ATOM 775 O O . LEU A 1 97 ? -24.531 6.18 15.852 1 44.12 97 LEU A O 1
ATOM 779 N N . SER A 1 98 ? -25.094 5.98 14.008 1 44.03 98 SER A N 1
ATOM 780 C CA . SER A 1 98 ? -25.203 4.531 14.133 1 44.03 98 SER A CA 1
ATOM 781 C C . SER A 1 98 ? -23.844 3.859 14.039 1 44.03 98 SER A C 1
ATOM 783 O O . SER A 1 98 ? -23.047 4.18 13.148 1 44.03 98 SER A O 1
ATOM 785 N N . SER A 1 99 ? -23.438 3.334 15.141 1 52.88 99 SER A N 1
ATOM 786 C CA . SER A 1 99 ? -22.062 2.885 15.398 1 52.88 99 SER A CA 1
ATOM 787 C C . SER A 1 99 ? -21.703 1.703 14.508 1 52.88 99 SER A C 1
ATOM 789 O O . SER A 1 99 ? -22.375 0.676 14.516 1 52.88 99 SER A O 1
ATOM 791 N N . LEU A 1 100 ? -21.25 1.81 13.352 1 61.62 100 LEU A N 1
ATOM 792 C CA . LEU A 1 100 ? -20.609 0.726 12.617 1 61.62 100 LEU A CA 1
ATOM 793 C C . LEU A 1 100 ? -19.703 -0.094 13.531 1 61.62 100 LEU A C 1
ATOM 795 O O . LEU A 1 100 ? -19.094 0.451 14.445 1 61.62 100 LEU A O 1
ATOM 799 N N . PRO A 1 101 ? -19.969 -1.431 13.453 1 68 101 PRO A N 1
ATOM 800 C CA . PRO A 1 101 ? -19.062 -2.242 14.266 1 68 101 PRO A CA 1
ATOM 801 C C . PRO A 1 101 ? -17.594 -1.909 14.016 1 68 101 PRO A C 1
ATOM 803 O O . PRO A 1 101 ? -17.219 -1.527 12.898 1 68 101 PRO A O 1
ATOM 806 N N . VAL A 1 102 ? -16.875 -1.893 15.094 1 77.69 102 VAL A N 1
ATOM 807 C CA . VAL A 1 102 ? -15.438 -1.75 14.977 1 77.69 102 VAL A CA 1
ATOM 808 C C . VAL A 1 102 ? -14.836 -3.021 14.375 1 77.69 102 VAL A C 1
ATOM 810 O O . VAL A 1 102 ? -15.062 -4.121 14.883 1 77.69 102 VAL A O 1
ATOM 813 N N . PRO A 1 103 ? -14.18 -2.902 13.273 1 84.62 103 PRO A N 1
ATOM 814 C CA . PRO A 1 103 ? -13.594 -4.09 12.648 1 84.62 103 PRO A CA 1
ATOM 815 C C . PRO A 1 103 ? -12.562 -4.773 13.547 1 84.62 103 PRO A C 1
ATOM 817 O O . PRO A 1 103 ? -12.039 -4.156 14.477 1 84.62 103 PRO A O 1
ATOM 820 N N . ASP A 1 104 ? -12.211 -6.027 13.188 1 79.44 104 ASP A N 1
ATOM 821 C CA . ASP A 1 104 ? -11.273 -6.82 13.984 1 79.44 104 ASP A CA 1
ATOM 822 C C . ASP A 1 104 ? -9.844 -6.645 13.477 1 79.44 104 ASP A C 1
ATOM 824 O O . ASP A 1 104 ? -8.891 -6.891 14.219 1 79.44 104 ASP A O 1
ATOM 828 N N . ARG A 1 105 ? -9.75 -6.258 12.266 1 84.69 105 ARG A N 1
ATOM 829 C CA . ARG A 1 105 ? -8.43 -6.102 11.664 1 84.69 105 ARG A CA 1
ATOM 830 C C . ARG A 1 105 ? -8.445 -5.043 10.562 1 84.69 105 ARG A C 1
ATOM 832 O O . ARG A 1 105 ? -9.516 -4.668 10.078 1 84.69 105 ARG A O 1
ATOM 839 N N . PRO A 1 106 ? -7.227 -4.586 10.188 1 90.56 106 PRO A N 1
ATOM 840 C CA . PRO A 1 106 ? -7.172 -3.615 9.094 1 90.56 106 PRO A CA 1
ATOM 841 C C . PRO A 1 106 ? -7.781 -4.152 7.801 1 90.56 106 PRO A C 1
ATOM 843 O O . PRO A 1 106 ? -7.609 -5.328 7.477 1 90.56 106 PRO A O 1
ATOM 846 N N . TRP A 1 107 ? -8.523 -3.297 7.152 1 93.56 107 TRP A N 1
ATOM 847 C CA . TRP A 1 107 ? -9.047 -3.477 5.801 1 93.56 107 TRP A CA 1
ATOM 848 C C . TRP A 1 107 ? -10.102 -4.574 5.77 1 93.56 107 TRP A C 1
ATOM 850 O O . TRP A 1 107 ? -10.375 -5.145 4.711 1 93.56 107 TRP A O 1
ATOM 860 N N . GLN A 1 108 ? -10.695 -4.918 6.918 1 91.06 108 GLN A N 1
ATOM 861 C CA . GLN A 1 108 ? -11.852 -5.797 7.008 1 91.06 108 GLN A CA 1
ATOM 862 C C . GLN A 1 108 ? -13.125 -5.082 6.555 1 91.06 108 GLN A C 1
ATOM 864 O O . GLN A 1 108 ? -13.914 -5.637 5.785 1 91.06 108 GLN A O 1
ATOM 869 N N . ILE A 1 109 ? -13.273 -3.902 7.07 1 90.25 109 ILE A N 1
ATOM 870 C CA . ILE A 1 109 ? -14.375 -3.023 6.695 1 90.25 109 ILE A CA 1
ATOM 871 C C . ILE A 1 109 ? -13.828 -1.69 6.191 1 90.25 109 ILE A C 1
ATOM 873 O O . ILE A 1 109 ? -12.969 -1.078 6.84 1 90.25 109 ILE A O 1
ATOM 877 N N . ILE A 1 110 ? -14.297 -1.312 4.977 1 94.38 110 ILE A N 1
ATOM 878 C CA . ILE A 1 110 ? -13.812 -0.052 4.426 1 94.38 110 ILE A CA 1
ATOM 879 C C . ILE A 1 110 ? -14.992 0.854 4.086 1 94.38 110 ILE A C 1
ATOM 881 O O . ILE A 1 110 ? -16.125 0.379 3.924 1 94.38 110 ILE A O 1
ATOM 885 N N . SER A 1 111 ? -14.758 2.146 4.082 1 91.88 111 SER A N 1
ATOM 886 C CA . SER A 1 111 ? -15.703 3.127 3.561 1 91.88 111 SER A CA 1
ATOM 887 C C . SER A 1 111 ? -15.188 3.773 2.279 1 91.88 111 SER A C 1
ATOM 889 O O . SER A 1 111 ? -13.977 3.852 2.064 1 91.88 111 SER A O 1
ATOM 891 N N . MET A 1 112 ? -16.078 4.121 1.406 1 93.25 112 MET A N 1
ATOM 892 C CA . M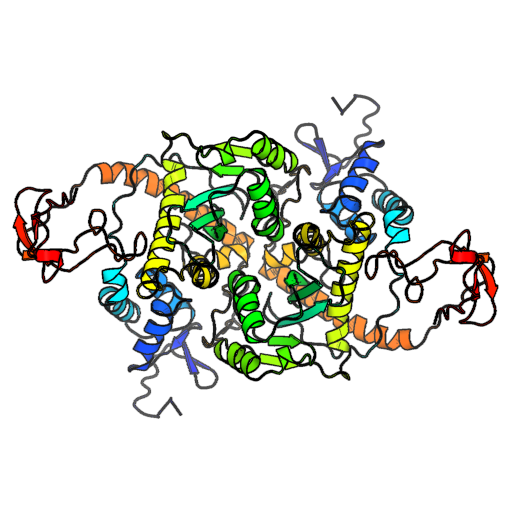ET A 1 112 ? -15.703 4.797 0.169 1 93.25 112 MET A CA 1
ATOM 893 C C . MET A 1 112 ? -16.609 5.992 -0.1 1 93.25 112 MET A C 1
ATOM 895 O O . MET A 1 112 ? -17.812 5.938 0.177 1 93.25 112 MET A O 1
ATOM 899 N N . ASP A 1 113 ? -16.016 7.062 -0.615 1 90.25 113 ASP A N 1
ATOM 900 C CA . ASP A 1 113 ? -16.719 8.289 -0.971 1 90.25 113 ASP A CA 1
ATOM 901 C C . ASP A 1 113 ? -15.992 9.039 -2.084 1 90.25 113 ASP A C 1
ATOM 903 O O . ASP A 1 113 ? -14.836 8.734 -2.391 1 90.25 113 ASP A O 1
ATOM 907 N N . PHE A 1 114 ? -16.781 9.984 -2.689 1 92.38 114 PHE A N 1
ATOM 908 C CA . PHE A 1 114 ? -16.172 10.82 -3.723 1 92.38 114 PHE A CA 1
ATOM 909 C C . PHE A 1 114 ? -16.156 12.281 -3.301 1 92.38 114 PHE A C 1
ATOM 911 O O . PHE A 1 114 ? -17.125 12.773 -2.717 1 92.38 114 PHE A O 1
ATOM 918 N N . ILE A 1 115 ? -15.039 12.93 -3.455 1 91.69 115 ILE A N 1
ATOM 919 C CA . ILE A 1 115 ? -14.977 14.383 -3.48 1 91.69 115 ILE A CA 1
ATOM 920 C C . ILE A 1 115 ? -15.086 14.883 -4.918 1 91.69 115 ILE A C 1
ATOM 922 O O . ILE A 1 115 ? -14.18 14.656 -5.73 1 91.69 115 ILE A O 1
ATOM 926 N N . SER A 1 116 ? -16.188 15.539 -5.258 1 91.06 116 SER A N 1
ATOM 927 C CA . SER A 1 116 ? -16.422 15.93 -6.645 1 91.06 116 SER A CA 1
ATOM 928 C C . SER A 1 116 ? -16.406 17.453 -6.805 1 91.06 116 SER A C 1
ATOM 930 O O . SER A 1 116 ? -16.125 18.172 -5.852 1 91.06 116 SER A O 1
ATOM 932 N N . ASP A 1 117 ? -16.531 17.906 -8.039 1 87.81 117 ASP A N 1
ATOM 933 C CA . ASP A 1 117 ? -16.625 19.312 -8.422 1 87.81 117 ASP A CA 1
ATOM 934 C C . ASP A 1 117 ? -15.336 20.062 -8.062 1 87.81 117 ASP A C 1
ATOM 936 O O . ASP A 1 117 ? -15.383 21.188 -7.566 1 87.81 117 ASP A O 1
ATOM 940 N N . LEU A 1 118 ? -14.234 19.422 -8.25 1 90.38 118 LEU A N 1
ATOM 941 C CA . LEU A 1 118 ? -12.93 20.031 -8.078 1 90.38 118 LEU A CA 1
ATOM 942 C C . LEU A 1 118 ? -12.477 20.719 -9.359 1 90.38 118 LEU A C 1
ATOM 944 O O . LEU A 1 118 ? -12.898 20.328 -10.453 1 90.38 118 LEU A O 1
ATOM 948 N N . PRO A 1 119 ? -11.688 21.812 -9.18 1 89.69 119 PRO A N 1
ATOM 949 C CA . PRO A 1 119 ? -11.117 22.391 -10.406 1 89.69 119 PRO A CA 1
ATOM 950 C C . PRO A 1 119 ? -10.336 21.359 -11.219 1 89.69 119 PRO A C 1
ATOM 952 O O . PRO A 1 119 ? -9.695 20.469 -10.656 1 89.69 119 PRO A O 1
ATOM 955 N N . LYS A 1 120 ? -10.469 21.5 -12.516 1 92.19 120 LYS A N 1
ATOM 956 C CA . LYS A 1 120 ? -9.773 20.562 -13.383 1 92.19 120 LYS A CA 1
ATOM 957 C C . LYS A 1 120 ? -8.266 20.609 -13.164 1 92.19 120 LYS A C 1
ATOM 959 O O . LYS A 1 120 ? -7.672 21.703 -13.172 1 92.19 120 LYS A O 1
ATOM 964 N N . SER A 1 121 ? -7.656 19.516 -12.883 1 92.5 121 SER A N 1
ATOM 965 C CA . SER A 1 121 ? -6.219 19.359 -12.688 1 92.5 121 SER A CA 1
ATOM 966 C C . SER A 1 121 ? -5.688 18.156 -13.453 1 92.5 121 SER A C 1
ATOM 968 O O . SER A 1 121 ? -5.973 17.016 -13.102 1 92.5 121 SER A O 1
ATOM 970 N N . GLY A 1 122 ? -4.898 18.297 -14.5 1 90.81 122 GLY A N 1
ATOM 971 C CA . GLY A 1 122 ? -4.367 17.188 -15.281 1 90.81 122 GLY A CA 1
ATOM 972 C C . GLY A 1 122 ? -5.445 16.25 -15.805 1 90.81 122 GLY A C 1
ATOM 973 O O . GLY A 1 122 ? -5.281 15.031 -15.773 1 90.81 122 GLY A O 1
ATOM 974 N N . GLY A 1 123 ? -6.641 16.734 -16.016 1 92.75 123 GLY A N 1
ATOM 975 C CA . GLY A 1 123 ? -7.734 15.938 -16.531 1 92.75 123 GLY A CA 1
ATOM 976 C C . GLY A 1 123 ? -8.602 15.336 -15.453 1 92.75 123 GLY A C 1
ATOM 977 O O . GLY A 1 123 ? -9.57 14.625 -15.75 1 92.75 123 GLY A O 1
ATOM 978 N N . TYR A 1 124 ? -8.297 15.609 -14.266 1 95.88 124 TYR A N 1
ATOM 979 C CA . TYR A 1 124 ? -9.047 15.047 -13.141 1 95.88 124 TYR A CA 1
ATOM 980 C C . TYR A 1 124 ? -9.922 16.109 -12.484 1 95.88 124 TYR A C 1
ATOM 982 O O . TYR A 1 124 ? -9.531 17.266 -12.391 1 95.88 124 TYR A O 1
ATOM 990 N N . THR A 1 125 ? -11.164 15.711 -12.008 1 95.25 125 THR A N 1
ATOM 991 C CA . THR A 1 125 ? -12.07 16.656 -11.359 1 95.25 125 THR A CA 1
ATOM 992 C C . THR A 1 125 ? -12.664 16.062 -10.086 1 95.25 125 THR A C 1
ATOM 994 O O . THR A 1 125 ? -13.531 16.656 -9.453 1 95.25 125 THR A O 1
ATOM 997 N N . CYS A 1 126 ? -12.289 14.828 -9.797 1 95.31 126 CYS A N 1
ATOM 998 C CA . CYS A 1 126 ? -12.844 14.172 -8.625 1 95.31 126 CYS A CA 1
ATOM 999 C C . CYS A 1 126 ? -11.789 13.289 -7.949 1 95.31 126 CYS A C 1
ATOM 1001 O O . CYS A 1 126 ? -10.82 12.875 -8.586 1 95.31 126 CYS A O 1
ATOM 1003 N N . ILE A 1 127 ? -11.953 13.094 -6.586 1 96.62 127 ILE A N 1
ATOM 1004 C CA . ILE A 1 127 ? -11.102 12.195 -5.816 1 96.62 127 ILE A CA 1
ATOM 1005 C C . ILE A 1 127 ? -11.945 11.086 -5.203 1 96.62 127 ILE A C 1
ATOM 1007 O O . ILE A 1 127 ? -12.953 11.352 -4.543 1 96.62 127 ILE A O 1
ATOM 1011 N N . TRP A 1 128 ? -11.648 9.82 -5.566 1 96.75 128 TRP A N 1
ATOM 1012 C CA . TRP A 1 128 ? -12.211 8.672 -4.875 1 96.75 128 TRP A CA 1
ATOM 1013 C C . TRP A 1 128 ? -11.461 8.383 -3.58 1 96.75 128 TRP A C 1
ATOM 1015 O O . TRP A 1 128 ? -10.258 8.102 -3.602 1 96.75 128 TRP A O 1
ATOM 1025 N N . VAL A 1 129 ? -12.156 8.547 -2.445 1 96.5 129 VAL A N 1
ATOM 1026 C CA . VAL A 1 129 ? -11.57 8.383 -1.121 1 96.5 129 VAL A CA 1
ATOM 1027 C C . VAL A 1 129 ? -11.984 7.035 -0.536 1 96.5 129 VAL A C 1
ATOM 1029 O O . VAL A 1 129 ? -13.18 6.762 -0.381 1 96.5 129 VAL A O 1
ATOM 1032 N N . VAL A 1 130 ? -10.992 6.148 -0.256 1 96.88 130 VAL A N 1
ATOM 1033 C CA . VAL A 1 130 ? -11.227 4.852 0.375 1 96.88 130 VAL A CA 1
ATOM 1034 C C . VAL A 1 130 ? -10.523 4.801 1.728 1 96.88 130 VAL A C 1
ATOM 1036 O O . VAL A 1 130 ? -9.328 5.082 1.82 1 96.88 130 VAL A O 1
ATOM 1039 N N . VAL A 1 131 ? -11.289 4.438 2.809 1 95.25 131 VAL A N 1
ATOM 1040 C CA . VAL A 1 131 ? -10.727 4.48 4.156 1 95.25 131 VAL A CA 1
ATOM 1041 C C . VAL A 1 131 ? -10.961 3.143 4.852 1 95.25 131 VAL A C 1
ATOM 1043 O O . VAL A 1 131 ? -12.07 2.609 4.836 1 95.25 131 VAL A O 1
ATOM 1046 N N . ASP A 1 132 ? -9.875 2.582 5.379 1 94.62 132 ASP A N 1
ATOM 1047 C CA . ASP A 1 132 ? -9.992 1.444 6.285 1 94.62 132 ASP A CA 1
ATOM 1048 C C . ASP A 1 132 ? -10.578 1.869 7.629 1 94.62 132 ASP A C 1
ATOM 1050 O O . ASP A 1 132 ? -10.078 2.795 8.266 1 94.62 132 ASP A O 1
ATOM 1054 N N . LEU A 1 133 ? -11.547 1.184 8.125 1 89 133 LEU A N 1
ATOM 1055 C CA . LEU A 1 133 ? -12.25 1.665 9.305 1 89 133 LEU A CA 1
ATOM 1056 C C . LEU A 1 133 ? -11.562 1.187 10.578 1 89 133 LEU A C 1
ATOM 1058 O O . LEU A 1 133 ? -11.922 1.615 11.68 1 89 133 LEU A O 1
ATOM 1062 N N . PHE A 1 134 ? -10.562 0.336 10.422 1 89.31 134 PHE A N 1
ATOM 1063 C CA . PHE A 1 134 ? -9.781 -0.083 11.578 1 89.31 134 PHE A CA 1
ATOM 1064 C C . PHE A 1 134 ? -8.562 0.817 11.766 1 89.31 134 PHE A C 1
ATOM 1066 O O . PHE A 1 134 ? -8.523 1.631 12.688 1 89.31 134 PHE A O 1
ATOM 1073 N N . SER A 1 135 ? -7.656 0.79 10.82 1 90.75 135 SER A N 1
ATOM 1074 C CA . SER A 1 135 ? -6.406 1.535 10.914 1 90.75 135 SER A CA 1
ATOM 1075 C C . SER A 1 135 ? -6.609 3.004 10.562 1 90.75 135 SER A C 1
ATOM 1077 O O . SER A 1 135 ? -5.754 3.842 10.852 1 90.75 135 SER A O 1
ATOM 1079 N N . LYS A 1 136 ? -7.641 3.287 9.844 1 92.12 136 LYS A N 1
ATOM 1080 C CA . LYS A 1 136 ? -7.957 4.613 9.312 1 92.12 136 LYS A CA 1
ATOM 1081 C C . LYS A 1 136 ? -7.062 4.957 8.125 1 92.12 136 LYS A C 1
ATOM 1083 O O . LYS A 1 136 ? -7.062 6.098 7.656 1 92.12 136 LYS A O 1
ATOM 1088 N N . LEU A 1 137 ? -6.266 3.98 7.645 1 96.31 137 LEU A N 1
ATOM 1089 C CA . LEU A 1 137 ? -5.473 4.207 6.445 1 96.31 137 LEU A CA 1
ATOM 1090 C C . LEU A 1 137 ? -6.367 4.57 5.262 1 96.31 137 LEU A C 1
ATOM 1092 O O . LEU A 1 137 ? -7.418 3.951 5.062 1 96.31 137 LEU A O 1
ATOM 1096 N N . ALA A 1 138 ? -5.938 5.578 4.512 1 97 138 ALA A N 1
ATOM 1097 C CA . ALA A 1 138 ? -6.766 6.051 3.406 1 97 138 ALA A CA 1
ATOM 1098 C C . ALA A 1 138 ? -5.98 6.062 2.098 1 97 138 ALA A C 1
ATOM 1100 O O . ALA A 1 138 ? -4.754 6.191 2.105 1 97 138 ALA A O 1
ATOM 1101 N N . HIS A 1 139 ? -6.629 5.781 1.016 1 98.44 139 HIS A N 1
ATOM 1102 C CA . HIS A 1 139 ? -6.129 6 -0.338 1 98.44 139 HIS A CA 1
ATOM 1103 C C . HIS A 1 139 ? -6.922 7.098 -1.044 1 98.44 139 HIS A C 1
ATOM 1105 O O . HIS A 1 139 ? -8.156 7.109 -0.988 1 98.44 139 HIS A O 1
ATOM 1111 N N . PHE A 1 140 ? -6.23 8.094 -1.656 1 97.56 140 PHE A N 1
ATOM 1112 C CA . PHE A 1 140 ? -6.809 9.195 -2.424 1 97.56 140 PHE A CA 1
ATOM 1113 C C . PHE A 1 140 ? -6.535 9.016 -3.912 1 97.56 140 PHE A C 1
ATOM 1115 O O . PHE A 1 140 ? -5.414 9.242 -4.375 1 97.56 140 PHE A O 1
ATOM 1122 N N . ILE A 1 141 ? -7.574 8.633 -4.664 1 98 141 ILE A N 1
ATOM 1123 C CA . ILE A 1 141 ? -7.398 8.25 -6.059 1 98 141 ILE A CA 1
ATOM 1124 C C . ILE A 1 141 ? -8.055 9.289 -6.969 1 98 141 ILE A C 1
ATOM 1126 O O . ILE A 1 141 ? -9.273 9.477 -6.926 1 98 141 ILE A O 1
ATOM 1130 N N . PRO A 1 142 ? -7.27 9.992 -7.801 1 97 142 PRO A N 1
ATOM 1131 C CA . PRO A 1 142 ? -7.875 10.961 -8.727 1 97 142 PRO A CA 1
ATOM 1132 C C . PRO A 1 142 ? -8.672 10.289 -9.836 1 97 142 PRO A C 1
ATOM 1134 O O . PRO A 1 142 ? -8.281 9.227 -10.336 1 97 142 PRO A O 1
ATOM 1137 N N . CYS A 1 143 ? -9.766 10.852 -10.172 1 96.56 143 CYS A N 1
ATOM 1138 C CA . CYS A 1 143 ? -10.617 10.414 -11.266 1 96.56 143 CYS A CA 1
ATOM 1139 C C . CYS A 1 143 ? -11 11.594 -12.164 1 96.56 143 CYS A C 1
ATOM 1141 O O . CYS A 1 143 ? -11.172 12.711 -11.68 1 96.56 143 CYS A O 1
ATOM 1143 N N . SER A 1 144 ? -11.086 11.312 -13.461 1 95.44 144 SER A N 1
ATOM 1144 C CA . SER A 1 144 ? -11.5 12.367 -14.375 1 95.44 144 SER A CA 1
ATOM 1145 C C . SER A 1 144 ? -12.898 12.875 -14.039 1 95.44 144 SER A C 1
ATOM 1147 O O . SER A 1 144 ? -13.156 14.078 -14.062 1 95.44 144 SER A O 1
ATOM 1149 N N . THR A 1 145 ? -13.789 12.062 -13.883 1 93.19 145 THR A N 1
ATOM 1150 C CA . THR A 1 145 ? -15.148 12.25 -13.375 1 93.19 145 THR A CA 1
ATOM 1151 C C . THR A 1 145 ? -15.555 11.086 -12.484 1 93.19 145 THR A C 1
ATOM 1153 O O . THR A 1 145 ? -14.781 10.148 -12.273 1 93.19 145 THR A O 1
ATOM 1156 N N . ILE A 1 146 ? -16.688 11.203 -11.938 1 92.31 146 ILE A N 1
ATOM 1157 C CA . ILE A 1 146 ? -17.172 10.047 -11.195 1 92.31 146 ILE A CA 1
ATOM 1158 C C . ILE A 1 146 ? -17.266 8.844 -12.133 1 92.31 146 ILE A C 1
ATOM 1160 O O . ILE A 1 146 ? -18.031 8.867 -13.102 1 92.31 146 ILE A O 1
ATOM 1164 N N . PRO A 1 147 ? -16.562 7.863 -11.852 1 93.75 147 PRO A N 1
ATOM 1165 C CA . PRO A 1 147 ? -16.484 6.746 -12.797 1 93.75 147 PRO A CA 1
ATOM 1166 C C . PRO A 1 147 ? -17.734 5.875 -12.781 1 93.75 147 PRO A C 1
ATOM 1168 O O . PRO A 1 147 ? -18.391 5.738 -11.742 1 93.75 147 PRO A O 1
ATOM 1171 N N . ALA A 1 148 ? -18.016 5.301 -13.953 1 93.12 148 ALA A N 1
ATOM 1172 C CA . ALA A 1 148 ? -19.016 4.246 -14.023 1 93.12 148 ALA A CA 1
ATOM 1173 C C . ALA A 1 148 ? -18.547 2.982 -13.312 1 93.12 148 ALA A C 1
ATOM 1175 O O . ALA A 1 148 ? -17.344 2.824 -13.047 1 93.12 148 ALA A O 1
ATOM 1176 N N . ALA A 1 149 ? -19.422 2.104 -13.078 1 90.75 149 ALA A N 1
ATOM 1177 C CA . ALA A 1 149 ? -19.172 0.943 -12.234 1 90.75 149 ALA A CA 1
ATOM 1178 C C . ALA A 1 149 ? -18.047 0.082 -12.812 1 90.75 149 ALA A C 1
ATOM 1180 O O . ALA A 1 149 ? -17.141 -0.332 -12.086 1 90.75 149 ALA A O 1
ATOM 1181 N N . PRO A 1 150 ? -18.031 -0.233 -14.109 1 90.69 150 PRO A N 1
ATOM 1182 C CA . PRO A 1 150 ? -16.938 -1.065 -14.633 1 90.69 150 PRO A CA 1
ATOM 1183 C C . PRO A 1 150 ? -15.57 -0.407 -14.492 1 90.69 150 PRO A C 1
ATOM 1185 O O . PRO A 1 150 ? -14.594 -1.076 -14.141 1 90.69 150 PRO A O 1
ATOM 1188 N N . THR A 1 151 ? -15.578 0.885 -14.75 1 93.31 151 THR A N 1
ATOM 1189 C CA . THR A 1 151 ? -14.336 1.627 -14.578 1 93.31 151 THR A CA 1
ATOM 1190 C C . THR A 1 151 ? -13.922 1.662 -13.109 1 93.31 151 THR A C 1
ATOM 1192 O O . THR A 1 151 ? -12.734 1.536 -12.789 1 93.31 151 THR A O 1
ATOM 1195 N N . LEU A 1 152 ? -14.875 1.828 -12.281 1 94.75 152 LEU A N 1
ATOM 1196 C CA . LEU A 1 152 ? -14.602 1.85 -10.852 1 94.75 152 LEU A CA 1
ATOM 1197 C C . LEU A 1 152 ? -14.039 0.508 -10.391 1 94.75 152 LEU A C 1
ATOM 1199 O O . LEU A 1 152 ? -13.164 0.462 -9.523 1 94.75 152 LEU A O 1
ATOM 1203 N N . ALA A 1 153 ? -14.531 -0.577 -10.945 1 93.5 153 ALA A N 1
ATOM 1204 C CA . ALA A 1 153 ? -14.031 -1.906 -10.602 1 93.5 153 ALA A CA 1
ATOM 1205 C C . ALA A 1 153 ? -12.562 -2.055 -10.961 1 93.5 153 ALA A C 1
ATOM 1207 O O . ALA A 1 153 ? -11.781 -2.646 -10.203 1 93.5 153 ALA A O 1
ATOM 1208 N N . LEU A 1 154 ? -12.195 -1.52 -12.094 1 93.31 154 LEU A N 1
ATOM 1209 C CA . LEU A 1 154 ? -10.797 -1.54 -12.5 1 93.31 154 LEU A CA 1
ATOM 1210 C C . LEU A 1 154 ? -9.938 -0.717 -11.547 1 93.31 154 LEU A C 1
ATOM 1212 O O . LEU A 1 154 ? -8.852 -1.146 -11.156 1 93.31 154 LEU A O 1
ATOM 1216 N N . LEU A 1 155 ? -10.453 0.425 -11.18 1 96.25 155 LEU A N 1
ATOM 1217 C CA . LEU A 1 155 ? -9.742 1.273 -10.234 1 96.25 155 LEU A CA 1
ATOM 1218 C C . LEU A 1 155 ? -9.617 0.591 -8.875 1 96.25 155 LEU A C 1
ATOM 1220 O O . LEU A 1 155 ? -8.578 0.681 -8.227 1 96.25 155 LEU A O 1
ATOM 1224 N N . PHE A 1 156 ? -10.688 -0.095 -8.492 1 97 156 PHE A N 1
ATOM 1225 C CA . PHE A 1 156 ? -10.68 -0.832 -7.23 1 97 156 PHE A CA 1
ATOM 1226 C C . PHE A 1 156 ? -9.594 -1.896 -7.23 1 97 156 PHE A C 1
ATOM 1228 O O . PHE A 1 156 ? -8.836 -2.021 -6.262 1 97 156 PHE A O 1
ATOM 1235 N N . THR A 1 157 ? -9.5 -2.619 -8.266 1 95 157 THR A N 1
ATOM 1236 C CA . THR A 1 157 ? -8.5 -3.676 -8.391 1 95 157 THR A CA 1
ATOM 1237 C C . THR A 1 157 ? -7.09 -3.096 -8.375 1 95 157 THR A C 1
ATOM 1239 O O . THR A 1 157 ? -6.215 -3.6 -7.664 1 95 157 THR A O 1
ATOM 1242 N N . LYS A 1 158 ? -6.906 -2.014 -9 1 95.88 158 LYS A N 1
ATOM 1243 C CA . LYS A 1 158 ? -5.598 -1.392 -9.188 1 95.88 158 LYS A CA 1
ATOM 1244 C C . LYS A 1 158 ? -5.113 -0.735 -7.898 1 95.88 158 LYS A C 1
ATOM 1246 O O . LYS A 1 158 ? -3.92 -0.781 -7.582 1 95.88 158 LYS A O 1
ATOM 1251 N N . HIS A 1 159 ? -6.02 -0.161 -7.156 1 97.5 159 HIS A N 1
ATOM 1252 C CA . HIS A 1 159 ? -5.566 0.724 -6.086 1 97.5 159 HIS A CA 1
ATOM 1253 C C . HIS A 1 159 ? -5.863 0.13 -4.715 1 97.5 159 HIS A C 1
ATOM 1255 O O . HIS A 1 159 ? -5.27 0.538 -3.715 1 97.5 159 HIS A O 1
ATOM 1261 N N . ILE A 1 160 ? -6.801 -0.76 -4.652 1 97.44 160 ILE A N 1
ATOM 1262 C CA . ILE A 1 160 ? -7.215 -1.268 -3.348 1 97.44 160 ILE A CA 1
ATOM 1263 C C . ILE A 1 160 ? -6.906 -2.76 -3.254 1 97.44 160 ILE A C 1
ATOM 1265 O O . ILE A 1 160 ? -6.066 -3.176 -2.451 1 97.44 160 ILE A O 1
ATOM 1269 N N . TYR A 1 161 ? -7.5 -3.57 -4.16 1 95.19 161 TYR A N 1
ATOM 1270 C CA . TYR A 1 161 ? -7.367 -5.02 -4.105 1 95.19 161 TYR A CA 1
ATOM 1271 C C . TYR A 1 161 ? -5.902 -5.438 -4.195 1 95.19 161 TYR A C 1
ATOM 1273 O O . TYR A 1 161 ? -5.457 -6.32 -3.457 1 95.19 161 TYR A O 1
ATOM 1281 N N . ARG A 1 162 ? -5.176 -4.809 -5.062 1 95.62 162 ARG A N 1
ATOM 1282 C CA . ARG A 1 162 ? -3.758 -5.07 -5.293 1 95.62 162 ARG A CA 1
ATOM 1283 C C . ARG A 1 162 ? -2.963 -4.969 -3.996 1 95.62 162 ARG A C 1
ATOM 1285 O O . ARG A 1 162 ? -2.037 -5.75 -3.768 1 95.62 162 ARG A O 1
ATOM 1292 N N . LEU A 1 163 ? -3.359 -4.055 -3.143 1 97.19 163 LEU A N 1
ATOM 1293 C CA . LEU A 1 163 ? -2.594 -3.725 -1.946 1 97.19 163 LEU A CA 1
ATOM 1294 C C . LEU A 1 163 ? -3.148 -4.453 -0.727 1 97.19 163 LEU A C 1
ATOM 1296 O O . LEU A 1 163 ? -2.387 -4.887 0.141 1 97.19 163 LEU A O 1
ATOM 1300 N N . HIS A 1 164 ? -4.496 -4.605 -0.695 1 96 164 HIS A N 1
ATOM 1301 C CA . HIS A 1 164 ? -5.094 -4.969 0.584 1 96 164 HIS A CA 1
ATOM 1302 C C . HIS A 1 164 ? -6.027 -6.164 0.434 1 96 164 HIS A C 1
ATOM 1304 O O . HIS A 1 164 ? -6.605 -6.633 1.418 1 96 164 HIS A O 1
ATOM 1310 N N . GLY A 1 165 ? -6.273 -6.695 -0.753 1 94.19 165 GLY A N 1
ATOM 1311 C CA . GLY A 1 165 ? -7.219 -7.777 -0.978 1 94.19 165 GLY A CA 1
ATOM 1312 C C . GLY A 1 165 ? -8.664 -7.34 -0.875 1 94.19 165 GLY A C 1
ATOM 1313 O O . GLY A 1 165 ? -8.969 -6.148 -0.979 1 94.19 165 GLY A O 1
ATOM 1314 N N . ALA A 1 166 ? -9.547 -8.328 -0.782 1 92.81 166 ALA A N 1
ATOM 1315 C CA . ALA A 1 166 ? -10.977 -8.047 -0.72 1 92.81 166 ALA A CA 1
ATOM 1316 C C . ALA A 1 166 ? -11.422 -7.773 0.714 1 92.81 166 ALA A C 1
ATOM 1318 O O . ALA A 1 166 ? -11.188 -8.586 1.611 1 92.81 166 ALA A O 1
ATOM 1319 N N . PRO A 1 167 ? -12.039 -6.621 0.935 1 94.12 167 PRO A N 1
ATOM 1320 C CA . PRO A 1 167 ? -12.656 -6.418 2.25 1 94.12 167 PRO A CA 1
ATOM 1321 C C . PRO A 1 167 ? -13.875 -7.309 2.477 1 94.12 167 PRO A C 1
ATOM 1323 O O . PRO A 1 167 ? -14.406 -7.883 1.525 1 94.12 167 PRO A O 1
ATOM 1326 N N . GLU A 1 168 ? -14.242 -7.422 3.732 1 91.38 168 GLU A N 1
ATOM 1327 C CA . GLU A 1 168 ? -15.461 -8.164 4.035 1 91.38 168 GLU A CA 1
ATOM 1328 C C . GLU A 1 168 ? -16.703 -7.305 3.812 1 91.38 168 GLU A C 1
ATOM 1330 O O . GLU A 1 168 ? -17.734 -7.805 3.361 1 91.38 168 GLU A O 1
ATOM 1335 N N . VAL A 1 169 ? -16.547 -6.031 4.199 1 91.38 169 VAL A N 1
ATOM 1336 C CA . VAL A 1 169 ? -17.688 -5.125 4.105 1 91.38 169 VAL A CA 1
ATOM 1337 C C . VAL A 1 169 ? -17.234 -3.785 3.529 1 91.38 169 VAL A C 1
ATOM 1339 O O . VAL A 1 169 ? -16.172 -3.27 3.893 1 91.38 169 VAL A O 1
ATOM 1342 N N . ILE A 1 170 ? -18.047 -3.25 2.645 1 93.19 170 ILE A N 1
ATOM 1343 C CA . ILE A 1 170 ? -17.844 -1.9 2.129 1 93.19 170 ILE A CA 1
ATOM 1344 C C . ILE A 1 170 ? -19.047 -1.025 2.498 1 93.19 170 ILE A C 1
ATOM 1346 O O . ILE A 1 170 ? -20.203 -1.403 2.262 1 93.19 170 ILE A O 1
ATOM 1350 N N . ILE A 1 171 ? -18.734 0.088 3.082 1 88.75 171 ILE A N 1
ATOM 1351 C CA . ILE A 1 171 ? -19.75 1.083 3.398 1 88.75 171 ILE A CA 1
ATOM 1352 C C . ILE A 1 171 ? -19.672 2.246 2.412 1 88.75 171 ILE A C 1
ATOM 1354 O O . ILE A 1 171 ? -18.594 2.832 2.229 1 88.75 171 ILE A O 1
ATOM 1358 N N . SER A 1 172 ? -20.75 2.5 1.688 1 87.94 172 SER A N 1
ATOM 1359 C CA . SER A 1 172 ? -20.781 3.609 0.741 1 87.94 172 SER A CA 1
ATOM 1360 C C . SER A 1 172 ? -22.156 4.293 0.746 1 87.94 172 SER A C 1
ATOM 1362 O O . SER A 1 172 ? -23.109 3.789 1.346 1 87.94 172 SER A O 1
ATOM 1364 N N . ASP A 1 173 ? -22.188 5.469 0.202 1 80.38 173 ASP A N 1
ATOM 1365 C CA . ASP A 1 173 ? -23.484 6.125 0.028 1 80.38 173 ASP A CA 1
ATOM 1366 C C . ASP A 1 173 ? -24.266 5.508 -1.131 1 80.38 173 ASP A C 1
ATOM 1368 O O . ASP A 1 173 ? -23.906 4.441 -1.63 1 80.38 173 ASP A O 1
ATOM 1372 N N . ARG A 1 174 ? -25.344 6.125 -1.547 1 77.62 174 ARG A N 1
ATOM 1373 C CA . ARG A 1 174 ? -26.234 5.559 -2.557 1 77.62 174 ARG A CA 1
ATOM 1374 C C . ARG A 1 174 ? -25.938 6.145 -3.934 1 77.62 174 ARG A C 1
ATOM 1376 O O . ARG A 1 174 ? -26.844 6.316 -4.746 1 77.62 174 ARG A O 1
ATOM 1383 N N . ALA A 1 175 ? -24.703 6.504 -4.09 1 80.5 175 ALA A N 1
ATOM 1384 C CA . ALA A 1 175 ? -24.344 6.953 -5.434 1 80.5 175 ALA A CA 1
ATOM 1385 C C . ALA A 1 175 ? -24.625 5.863 -6.469 1 80.5 175 ALA A C 1
ATOM 1387 O O . ALA A 1 175 ? -24.469 4.672 -6.176 1 80.5 175 ALA A O 1
ATOM 1388 N N . PRO A 1 176 ? -25.016 6.215 -7.652 1 81.69 176 PRO A N 1
ATOM 1389 C CA . PRO A 1 176 ? -25.438 5.262 -8.68 1 81.69 176 PRO A CA 1
ATOM 1390 C C . PRO A 1 176 ? -24.391 4.168 -8.938 1 81.69 176 PRO A C 1
ATOM 1392 O O . PRO A 1 176 ? -24.75 3.014 -9.172 1 81.69 176 PRO A O 1
ATOM 1395 N N . GLN A 1 177 ? -23.172 4.512 -8.93 1 86 177 GLN A N 1
ATOM 1396 C CA . GLN A 1 177 ? -22.141 3.52 -9.188 1 86 177 GLN A CA 1
ATOM 1397 C C . GLN A 1 177 ? -22.109 2.459 -8.086 1 86 177 GLN A C 1
ATOM 1399 O O . GLN A 1 177 ? -21.797 1.295 -8.352 1 86 177 GLN A O 1
ATOM 1404 N N . PHE A 1 178 ? -22.531 2.793 -6.934 1 87.75 178 PHE A N 1
ATOM 1405 C CA . PHE A 1 178 ? -22.406 1.898 -5.789 1 87.75 178 PHE A CA 1
ATOM 1406 C C . PHE A 1 178 ? -23.625 0.996 -5.664 1 87.75 178 PHE A C 1
ATOM 1408 O O . PHE A 1 178 ? -23.609 0.013 -4.922 1 87.75 178 PHE A O 1
ATOM 1415 N N . VAL A 1 179 ? -24.641 1.324 -6.41 1 83.88 179 VAL A N 1
ATOM 1416 C CA . VAL A 1 179 ? -25.844 0.508 -6.316 1 83.88 179 VAL A CA 1
ATOM 1417 C C . VAL A 1 179 ? -26.094 -0.204 -7.645 1 83.88 179 VAL A C 1
ATOM 1419 O O . VAL A 1 179 ? -27.062 -0.951 -7.781 1 83.88 179 VAL A O 1
ATOM 1422 N N . SER A 1 180 ? -25.25 -0.05 -8.555 1 87.69 180 SER A N 1
ATOM 1423 C CA . SER A 1 180 ? -25.391 -0.678 -9.859 1 87.69 180 SER A CA 1
ATOM 1424 C C . SER A 1 180 ? -25.297 -2.195 -9.758 1 87.69 180 SER A C 1
ATOM 1426 O O . SER A 1 180 ? -24.688 -2.725 -8.836 1 87.69 180 SER A O 1
ATOM 1428 N N . ARG A 1 181 ? -25.875 -2.842 -10.719 1 87.06 181 ARG A N 1
ATOM 1429 C CA . ARG A 1 181 ? -25.844 -4.301 -10.773 1 87.06 181 ARG A CA 1
ATOM 1430 C C . ARG A 1 181 ? -24.422 -4.809 -10.984 1 87.06 181 ARG A C 1
ATOM 1432 O O . ARG A 1 181 ? -24.016 -5.801 -10.383 1 87.06 181 ARG A O 1
ATOM 1439 N N . PHE A 1 182 ? -23.797 -4.156 -11.82 1 90.06 182 PHE A N 1
ATOM 1440 C CA . PHE A 1 182 ? -22.422 -4.555 -12.102 1 90.06 182 PHE A CA 1
ATOM 1441 C C . PHE A 1 182 ? -21.578 -4.516 -10.828 1 90.06 182 PHE A C 1
ATOM 1443 O O . PHE A 1 182 ? -20.859 -5.469 -10.523 1 90.06 182 PHE A O 1
ATOM 1450 N N . TRP A 1 183 ? -21.656 -3.434 -10.094 1 92.56 183 TRP A N 1
ATOM 1451 C CA . TRP A 1 183 ? -20.891 -3.256 -8.867 1 92.56 183 TRP A CA 1
ATOM 1452 C C . TRP A 1 183 ? -21.234 -4.336 -7.848 1 92.56 183 TRP A C 1
ATOM 1454 O O . TRP A 1 183 ? -20.344 -4.918 -7.227 1 92.56 183 TRP A O 1
ATOM 1464 N N . LYS A 1 184 ? -22.422 -4.66 -7.738 1 88.88 184 LYS A N 1
ATOM 1465 C CA . LYS A 1 184 ? -22.891 -5.703 -6.824 1 88.88 184 LYS A CA 1
ATOM 1466 C C . LYS A 1 184 ? -22.328 -7.066 -7.215 1 88.88 184 LYS A C 1
ATOM 1468 O O . LYS A 1 184 ? -21.797 -7.793 -6.367 1 88.88 184 LYS A O 1
ATOM 1473 N N . HIS A 1 185 ? -22.406 -7.348 -8.461 1 88.31 185 HIS A N 1
ATOM 1474 C CA . HIS A 1 185 ? -21.922 -8.633 -8.93 1 88.31 185 HIS A CA 1
ATOM 1475 C C . HIS A 1 185 ? -20.406 -8.742 -8.758 1 88.31 185 HIS A C 1
ATOM 1477 O O . HIS A 1 185 ? -19.891 -9.789 -8.352 1 88.31 185 HIS A O 1
ATOM 1483 N N . PHE A 1 186 ? -19.75 -7.68 -9.094 1 91.62 186 PHE A N 1
ATOM 1484 C CA . PHE A 1 186 ? -18.297 -7.625 -8.945 1 91.62 186 PHE A CA 1
ATOM 1485 C C . PHE A 1 1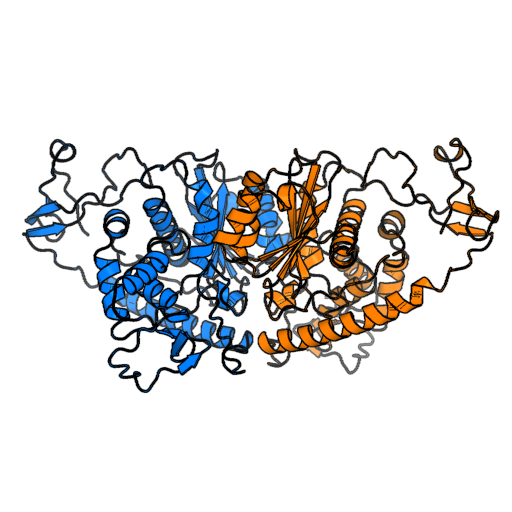86 ? -17.891 -7.977 -7.52 1 91.62 186 PHE A C 1
ATOM 1487 O O . PHE A 1 186 ? -17.016 -8.82 -7.312 1 91.62 186 PHE A O 1
ATOM 1494 N N . HIS A 1 187 ? -18.547 -7.43 -6.535 1 91.94 187 HIS A N 1
ATOM 1495 C CA . HIS A 1 187 ? -18.141 -7.637 -5.148 1 91.94 187 HIS A CA 1
ATOM 1496 C C . HIS A 1 187 ? -18.688 -8.953 -4.609 1 91.94 187 HIS A C 1
ATOM 1498 O O . HIS A 1 187 ? -18.109 -9.547 -3.691 1 91.94 187 HIS A O 1
ATOM 1504 N N . GLU A 1 188 ? -19.75 -9.445 -5.152 1 86.69 188 GLU A N 1
ATOM 1505 C CA . GLU A 1 188 ? -20.203 -10.789 -4.828 1 86.69 188 GLU A CA 1
ATOM 1506 C C . GLU A 1 188 ? -19.141 -11.836 -5.176 1 86.69 188 GLU A C 1
ATOM 1508 O O . GLU A 1 188 ? -18.891 -12.766 -4.406 1 86.69 188 GLU A O 1
ATOM 1513 N N . CYS A 1 189 ? -18.516 -11.617 -6.301 1 84.94 189 CYS A N 1
ATOM 1514 C CA . CYS A 1 189 ? -17.453 -12.523 -6.734 1 84.94 189 CYS A CA 1
ATOM 1515 C C . CYS A 1 189 ? -16.266 -12.469 -5.785 1 84.94 189 CYS A C 1
ATOM 1517 O O . CYS A 1 189 ? -15.523 -13.445 -5.648 1 84.94 189 CYS A O 1
ATOM 1519 N N . LEU A 1 190 ? -16.141 -11.375 -5.082 1 88.81 190 LEU A N 1
ATOM 1520 C CA . LEU A 1 190 ? -15.031 -11.211 -4.152 1 88.81 190 LEU A CA 1
ATOM 1521 C C . LEU A 1 190 ? -15.438 -11.609 -2.738 1 88.81 190 LEU A C 1
ATOM 1523 O O . LEU A 1 190 ? -14.609 -11.617 -1.825 1 88.81 190 LEU A O 1
ATOM 1527 N N . GLY A 1 191 ? -16.703 -11.961 -2.578 1 87.38 191 GLY A N 1
ATOM 1528 C CA . GLY A 1 191 ? -17.203 -12.289 -1.253 1 87.38 191 GLY A CA 1
ATOM 1529 C C . GLY A 1 191 ? -17.328 -11.078 -0.343 1 87.38 191 GLY A C 1
ATOM 1530 O O . GLY A 1 191 ? -17.188 -11.195 0.875 1 87.38 191 GLY A O 1
ATOM 1531 N N . THR A 1 192 ? -17.484 -9.906 -0.917 1 92.62 192 THR A N 1
ATOM 1532 C CA . THR A 1 192 ? -17.578 -8.656 -0.176 1 92.62 192 THR A CA 1
ATOM 1533 C C . THR A 1 192 ? -19.047 -8.227 -0.033 1 92.62 192 THR A C 1
ATOM 1535 O O . THR A 1 192 ? -19.797 -8.25 -1.006 1 92.62 192 THR A O 1
ATOM 1538 N N . LYS A 1 193 ? -19.438 -7.883 1.16 1 90.56 193 LYS A N 1
ATOM 1539 C CA . LYS A 1 193 ? -20.781 -7.371 1.417 1 90.56 193 LYS A CA 1
ATOM 1540 C C . LYS A 1 193 ? -20.844 -5.855 1.246 1 90.56 193 LYS A C 1
ATOM 1542 O O . LYS A 1 193 ? -19.969 -5.137 1.75 1 90.56 193 LYS A O 1
ATOM 1547 N N . LEU A 1 194 ? -21.891 -5.434 0.533 1 90.5 194 LEU A N 1
ATOM 1548 C CA . LEU A 1 194 ? -22.078 -4.004 0.307 1 90.5 194 LEU A CA 1
ATOM 1549 C C . LEU A 1 194 ? -23.125 -3.432 1.245 1 90.5 194 LEU A C 1
ATOM 1551 O O . LEU A 1 194 ? -24.281 -3.895 1.255 1 90.5 194 LEU A O 1
ATOM 1555 N N . ASN A 1 195 ? -22.688 -2.539 2.082 1 86.56 195 ASN A N 1
ATOM 1556 C CA . ASN A 1 195 ? -23.594 -1.819 2.979 1 86.56 195 ASN A CA 1
ATOM 1557 C C . ASN A 1 195 ? -23.781 -0.37 2.541 1 86.56 195 ASN A C 1
ATOM 1559 O O . ASN A 1 195 ? -22.891 0.46 2.729 1 86.56 195 ASN A O 1
ATOM 1563 N N . VAL A 1 196 ? -24.906 -0.121 1.96 1 79.69 196 VAL A N 1
ATOM 1564 C CA . VAL A 1 196 ? -25.188 1.215 1.448 1 79.69 196 VAL A CA 1
ATOM 1565 C C . VAL A 1 196 ? -25.875 2.047 2.531 1 79.69 196 VAL A C 1
ATOM 1567 O O . VAL A 1 196 ? -26.859 1.608 3.133 1 79.69 196 VAL A O 1
ATOM 1570 N N . SER A 1 197 ? -25.25 3.092 2.82 1 68.94 197 SER A N 1
ATOM 1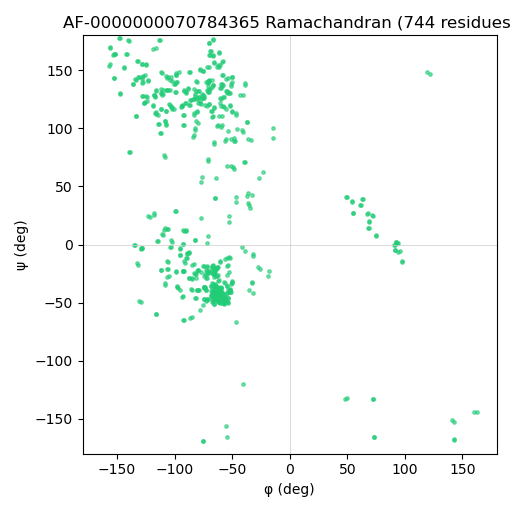571 C CA . SER A 1 197 ? -25.781 3.965 3.857 1 68.94 197 SER A CA 1
ATOM 1572 C C . SER A 1 197 ? -26.938 4.805 3.322 1 68.94 197 SER A C 1
ATOM 1574 O O . SER A 1 197 ? -26.984 5.133 2.135 1 68.94 197 SER A O 1
ATOM 1576 N N . SER A 1 198 ? -28.094 4.723 3.953 1 56.03 198 SER A N 1
ATOM 1577 C CA . SER A 1 198 ? -29.234 5.543 3.568 1 56.03 198 SER A CA 1
ATOM 1578 C C . SER A 1 198 ? -29.016 7.012 3.918 1 56.03 198 SER A C 1
ATOM 1580 O O . SER A 1 198 ? -28.203 7.328 4.785 1 56.03 198 SER A O 1
ATOM 1582 N N . ALA A 1 199 ? -29.5 8.023 2.98 1 49.56 199 ALA A N 1
ATOM 1583 C CA . ALA A 1 199 ? -29.562 9.453 3.281 1 49.56 199 ALA A CA 1
ATOM 1584 C C . ALA A 1 199 ? -29.859 9.688 4.758 1 49.56 199 ALA A C 1
ATOM 1586 O O . ALA A 1 199 ? -29.422 10.688 5.332 1 49.56 199 ALA A O 1
ATOM 1587 N N . PHE A 1 200 ? -30.594 8.797 5.293 1 41.25 200 PHE A N 1
ATOM 1588 C CA . PHE A 1 200 ? -31.094 8.984 6.652 1 41.25 200 PHE A CA 1
ATOM 1589 C C . PHE A 1 200 ? -30.109 8.422 7.672 1 41.25 200 PHE A C 1
ATOM 1591 O O . PHE A 1 200 ? -30.328 8.523 8.875 1 41.25 200 PHE A O 1
ATOM 1598 N N . HIS A 1 201 ? -29.141 7.766 7.207 1 46.34 201 HIS A N 1
ATOM 1599 C CA . HIS A 1 201 ? -28.156 7.238 8.148 1 46.34 201 HIS A CA 1
ATOM 1600 C C . HIS A 1 201 ? -26.844 7.988 8.047 1 46.34 201 HIS A C 1
ATOM 1602 O O . HIS A 1 201 ? -25.906 7.531 7.387 1 46.34 201 HIS A O 1
ATOM 1608 N N . PRO A 1 202 ? -26.844 9.188 8.594 1 47.19 202 PRO A N 1
ATOM 1609 C CA . PRO A 1 202 ? -25.797 10.211 8.602 1 47.19 202 PRO A CA 1
ATOM 1610 C C . PRO A 1 202 ? -24.469 9.688 9.148 1 47.19 202 PRO A C 1
ATOM 1612 O O . PRO A 1 202 ? -23.438 10.32 8.945 1 47.19 202 PRO A O 1
ATOM 1615 N N . GLN A 1 203 ? -24.531 8.555 9.883 1 45.09 203 GLN A N 1
ATOM 1616 C CA . GLN A 1 203 ? -23.391 8.188 10.727 1 45.09 203 GLN A CA 1
ATOM 1617 C C . GLN A 1 203 ? -22.203 7.719 9.891 1 45.09 203 GLN A C 1
ATOM 1619 O O . GLN A 1 203 ? -21.047 7.992 10.234 1 45.09 203 GLN A O 1
ATOM 1624 N N . THR A 1 204 ? -22.453 6.805 8.883 1 49.69 204 THR A N 1
ATOM 1625 C CA . THR A 1 204 ? -21.375 6.41 7.984 1 49.69 204 THR A CA 1
ATOM 1626 C C . THR A 1 204 ? -20.719 7.637 7.367 1 49.69 204 THR A C 1
ATOM 1628 O O . THR A 1 204 ? -19.516 7.621 7.074 1 49.69 204 THR A O 1
ATOM 1631 N N . ASP A 1 205 ? -21.422 8.805 7.605 1 56.47 205 ASP A N 1
ATOM 1632 C CA . ASP A 1 205 ? -21.109 10.047 6.895 1 56.47 205 ASP A CA 1
ATOM 1633 C C . ASP A 1 205 ? -20.109 10.891 7.672 1 56.47 205 ASP A C 1
ATOM 1635 O O . ASP A 1 205 ? -19.297 11.602 7.082 1 56.47 205 ASP A O 1
ATOM 1639 N N . GLY A 1 206 ? -20 10.414 8.984 1 64.81 206 GLY A N 1
ATOM 1640 C CA . GLY A 1 206 ? -19.141 11.305 9.742 1 64.81 206 GLY A CA 1
ATOM 1641 C C . GLY A 1 206 ? -17.672 11.086 9.484 1 64.81 206 GLY A C 1
ATOM 1642 O O . GLY A 1 206 ? -16.906 12.039 9.352 1 64.81 206 GLY A O 1
ATOM 1643 N N . GLN A 1 207 ? -17.297 9.781 9.344 1 72.31 207 GLN A N 1
ATOM 1644 C CA . GLN A 1 207 ? -15.891 9.484 9.109 1 72.31 207 GLN A CA 1
ATOM 1645 C C . GLN A 1 207 ? -15.445 9.969 7.73 1 72.31 207 GLN A C 1
ATOM 1647 O O . GLN A 1 207 ? -14.375 10.562 7.594 1 72.31 207 GLN A O 1
ATOM 1652 N N . SER A 1 208 ? -16.281 9.688 6.816 1 77.06 208 SER A N 1
ATOM 1653 C CA . SER A 1 208 ? -15.953 10.117 5.465 1 77.06 208 SER A CA 1
ATOM 1654 C C . SER A 1 208 ? -15.859 11.633 5.375 1 77.06 208 SER A C 1
ATOM 1656 O O . SER A 1 208 ? -14.977 12.172 4.699 1 77.06 208 SER A O 1
ATOM 1658 N N . GLU A 1 209 ? -16.812 12.281 6.105 1 76.62 209 GLU A N 1
ATOM 1659 C CA . GLU A 1 209 ? -16.812 13.742 6.098 1 76.62 209 GLU A CA 1
ATOM 1660 C C . GLU A 1 209 ? -15.539 14.297 6.73 1 76.62 209 GLU A C 1
ATOM 1662 O O . GLU A 1 209 ? -14.984 15.281 6.242 1 76.62 209 GLU A O 1
ATOM 1667 N N . ARG A 1 210 ? -15.125 13.68 7.707 1 80.81 210 ARG A N 1
ATOM 1668 C CA . ARG A 1 210 ? -13.914 14.125 8.391 1 80.81 210 ARG A CA 1
ATOM 1669 C C . ARG A 1 210 ? -12.688 13.945 7.496 1 80.81 210 ARG A C 1
ATOM 1671 O O . ARG A 1 210 ? -11.875 14.867 7.367 1 80.81 210 ARG A O 1
ATOM 1678 N N . VAL A 1 211 ? -12.586 12.789 6.898 1 89.12 211 VAL A N 1
ATOM 1679 C CA . VAL A 1 211 ? -11.438 12.516 6.031 1 89.12 211 VAL A CA 1
ATOM 1680 C C . VAL A 1 211 ? -11.469 13.453 4.828 1 89.12 211 VAL A C 1
ATOM 1682 O O . VAL A 1 211 ? -10.445 14.039 4.465 1 89.12 211 VAL A O 1
ATOM 1685 N N . ASN A 1 212 ? -12.641 13.609 4.27 1 87.88 212 ASN A N 1
ATOM 1686 C CA . ASN A 1 212 ? -12.773 14.516 3.137 1 87.88 212 ASN A CA 1
ATOM 1687 C C . ASN A 1 212 ? -12.422 15.953 3.52 1 87.88 212 ASN A C 1
ATOM 1689 O O . ASN A 1 212 ? -11.734 16.656 2.766 1 87.88 212 ASN A O 1
ATOM 1693 N N . GLY A 1 213 ? -12.891 16.328 4.703 1 85.81 213 GLY A N 1
ATOM 1694 C CA . GLY A 1 213 ? -12.562 17.656 5.195 1 85.81 213 GLY A CA 1
ATOM 1695 C C . GLY A 1 213 ? -11.07 17.859 5.387 1 85.81 213 GLY A C 1
ATOM 1696 O O . GLY A 1 213 ? -10.531 18.906 5.02 1 85.81 213 GLY A O 1
ATOM 1697 N N . LEU A 1 214 ? -10.414 16.922 5.926 1 86.5 214 LEU A N 1
ATOM 1698 C CA . LEU A 1 214 ? -8.969 17 6.156 1 86.5 214 LEU A CA 1
ATOM 1699 C C . LEU A 1 214 ? -8.219 17.078 4.836 1 86.5 214 LEU A C 1
ATOM 1701 O O . LEU A 1 214 ? -7.266 17.859 4.707 1 86.5 214 LEU A O 1
ATOM 1705 N N . LEU A 1 215 ? -8.641 16.25 3.879 1 90.94 215 LEU A N 1
ATOM 1706 C CA . LEU A 1 215 ? -7.988 16.266 2.576 1 90.94 215 LEU A CA 1
ATOM 1707 C C . LEU A 1 215 ? -8.195 17.594 1.879 1 90.94 215 LEU A C 1
ATOM 1709 O O . LEU A 1 215 ? -7.258 18.172 1.315 1 90.94 215 LEU A O 1
ATOM 1713 N N . GLU A 1 216 ? -9.383 18.094 1.927 1 86.56 216 GLU A N 1
ATOM 1714 C CA . GLU A 1 216 ? -9.672 19.375 1.312 1 86.56 216 GLU A CA 1
ATOM 1715 C C . GLU A 1 216 ? -8.852 20.5 1.957 1 86.56 216 GLU A C 1
ATOM 1717 O O . GLU A 1 216 ? -8.344 21.375 1.264 1 86.56 216 GLU A O 1
ATOM 1722 N N . GLN A 1 217 ? -8.797 20.438 3.238 1 82.56 217 GLN A N 1
ATOM 1723 C CA . GLN A 1 217 ? -7.992 21.422 3.953 1 82.56 217 GLN A CA 1
ATOM 1724 C C . GLN A 1 217 ? -6.531 21.344 3.52 1 82.56 217 GLN A C 1
ATOM 1726 O O . GLN A 1 217 ? -5.895 22.375 3.289 1 82.56 217 GLN A O 1
ATOM 1731 N N . TYR A 1 218 ? -5.984 20.188 3.457 1 87.81 218 TYR A N 1
ATOM 1732 C CA . TYR A 1 218 ? -4.621 19.984 2.984 1 87.81 218 TYR A CA 1
ATOM 1733 C C . TYR A 1 218 ? -4.426 20.609 1.608 1 87.81 218 TYR A C 1
ATOM 1735 O O . TYR A 1 218 ? -3.484 21.375 1.397 1 87.81 218 TYR A O 1
ATOM 1743 N N . LEU A 1 219 ? -5.332 20.312 0.726 1 87.25 219 LEU A N 1
ATOM 1744 C CA . LEU A 1 219 ? -5.203 20.766 -0.651 1 87.25 219 LEU A CA 1
ATOM 1745 C C . LEU A 1 219 ? -5.344 22.281 -0.73 1 87.25 219 LEU A C 1
ATOM 1747 O O . LEU A 1 219 ? -4.68 22.938 -1.539 1 87.25 219 LEU A O 1
ATOM 1751 N N . ARG A 1 220 ? -6.152 22.859 0.114 1 82 220 ARG A N 1
ATOM 1752 C CA . ARG A 1 220 ? -6.281 24.312 0.158 1 82 220 ARG A CA 1
ATOM 1753 C C . ARG A 1 220 ? -4.973 24.969 0.601 1 82 220 ARG A C 1
ATOM 1755 O O . ARG A 1 220 ? -4.582 26 0.069 1 82 220 ARG A O 1
ATOM 1762 N N . CYS A 1 221 ? -4.348 24.344 1.584 1 79.06 221 CYS A N 1
ATOM 1763 C CA . CYS A 1 221 ? -3.105 24.891 2.119 1 79.06 221 CYS A CA 1
ATOM 1764 C C . CYS A 1 221 ? -2.008 24.891 1.061 1 79.06 221 CYS A C 1
ATOM 1766 O O . CYS A 1 221 ? -1.201 25.812 0.994 1 79.06 221 CYS A O 1
ATOM 1768 N N . PHE A 1 222 ? -1.953 23.906 0.195 1 80.56 222 PHE A N 1
ATOM 1769 C CA . PHE A 1 222 ? -0.797 23.734 -0.678 1 80.56 222 PHE A CA 1
ATOM 1770 C C . PHE A 1 222 ? -1.134 24.156 -2.105 1 80.56 222 PHE A C 1
ATOM 1772 O O . PHE A 1 222 ? -0.237 24.359 -2.928 1 80.56 222 PHE A O 1
ATOM 1779 N N . CYS A 1 223 ? -2.396 24.297 -2.391 1 77.88 223 CYS A N 1
ATOM 1780 C CA . CYS A 1 223 ? -2.801 24.703 -3.732 1 77.88 223 CYS A CA 1
ATOM 1781 C C . CYS A 1 223 ? -3.268 26.156 -3.752 1 77.88 223 CYS A C 1
ATOM 1783 O O . CYS A 1 223 ? -3.908 26.594 -4.707 1 77.88 223 CYS A O 1
ATOM 1785 N N . LEU A 1 224 ? -3.029 26.891 -2.758 1 67.75 224 LEU A N 1
ATOM 1786 C CA . LEU A 1 224 ? -3.502 28.266 -2.629 1 67.75 224 LEU A CA 1
ATOM 1787 C C . LEU A 1 224 ? -3.148 29.078 -3.869 1 67.75 224 LEU A C 1
ATOM 1789 O O . LEU A 1 224 ? -4.004 29.766 -4.426 1 67.75 224 LEU A O 1
ATOM 1793 N N . ASP A 1 225 ? -1.962 28.875 -4.387 1 67.12 225 ASP A N 1
ATOM 1794 C CA . ASP A 1 225 ? -1.488 29.688 -5.5 1 67.12 225 ASP A CA 1
ATOM 1795 C C . ASP A 1 225 ? -1.815 29.031 -6.84 1 67.12 225 ASP A C 1
ATOM 1797 O O . ASP A 1 225 ? -1.898 29.703 -7.863 1 67.12 225 ASP A O 1
ATOM 1801 N N . GLN A 1 226 ? -2.006 27.75 -6.805 1 78.56 226 GLN A N 1
ATOM 1802 C CA . GLN A 1 226 ? -2.275 27 -8.031 1 78.56 226 GLN A CA 1
ATOM 1803 C C . GLN A 1 226 ? -3.359 25.938 -7.805 1 78.56 226 GLN A C 1
ATOM 1805 O O . GLN A 1 226 ? -3.068 24.75 -7.766 1 78.56 226 GLN A O 1
ATOM 1810 N N . PRO A 1 227 ? -4.582 26.422 -7.816 1 76.94 227 PRO A N 1
ATOM 1811 C CA . PRO A 1 227 ? -5.684 25.516 -7.5 1 76.94 227 PRO A CA 1
ATOM 1812 C C . PRO A 1 227 ? -5.812 24.375 -8.5 1 76.94 227 PRO A C 1
ATOM 1814 O O . PRO A 1 227 ? -6.402 23.344 -8.188 1 76.94 227 PRO A O 1
ATOM 1817 N N . THR A 1 228 ? -5.246 24.5 -9.703 1 83.94 228 THR A N 1
ATOM 1818 C CA . THR A 1 228 ? -5.375 23.484 -10.742 1 83.94 228 THR A CA 1
ATOM 1819 C C . THR A 1 228 ? -4.246 22.469 -10.648 1 83.94 228 THR A C 1
ATOM 1821 O O . THR A 1 228 ? -4.105 21.594 -11.516 1 83.94 228 THR A O 1
ATOM 1824 N N . ALA A 1 229 ? -3.562 22.5 -9.602 1 86.25 229 ALA A N 1
ATOM 1825 C CA . ALA A 1 229 ? -2.42 21.594 -9.508 1 86.25 229 ALA A CA 1
ATOM 1826 C C . ALA A 1 229 ? -2.59 20.609 -8.352 1 86.25 229 ALA A C 1
ATOM 1828 O O . ALA A 1 229 ? -1.608 20.078 -7.84 1 86.25 229 ALA A O 1
ATOM 1829 N N . TRP A 1 230 ? -3.84 20.359 -7.984 1 91 230 TRP A N 1
ATOM 1830 C CA . TRP A 1 230 ? -4.074 19.578 -6.766 1 91 230 TRP A CA 1
ATOM 1831 C C . TRP A 1 230 ? -3.689 18.125 -6.965 1 91 230 TRP A C 1
ATOM 1833 O O . TRP A 1 230 ? -3.32 17.438 -6.012 1 91 230 TRP A O 1
ATOM 1843 N N . VAL A 1 231 ? -3.691 17.625 -8.18 1 93.56 231 VAL A N 1
ATOM 1844 C CA . VAL A 1 231 ? -3.434 16.203 -8.43 1 93.56 231 VAL A CA 1
ATOM 1845 C C . VAL A 1 231 ? -1.998 15.867 -8.031 1 93.56 231 VAL A C 1
ATOM 1847 O O . VAL A 1 231 ? -1.735 14.781 -7.5 1 93.56 231 VAL A O 1
ATOM 1850 N N . LYS A 1 232 ? -1.072 16.734 -8.266 1 89.06 232 LYS A N 1
ATOM 1851 C CA . LYS A 1 232 ? 0.338 16.469 -7.996 1 89.06 232 LYS A CA 1
ATOM 1852 C C . LYS A 1 232 ? 0.592 16.344 -6.496 1 89.06 232 LYS A C 1
ATOM 1854 O O . LYS A 1 232 ? 1.592 15.75 -6.082 1 89.06 232 LYS A O 1
ATOM 1859 N N . TRP A 1 233 ? -0.344 16.828 -5.645 1 89.75 233 TRP A N 1
ATOM 1860 C CA . TRP A 1 233 ? -0.154 16.844 -4.199 1 89.75 233 TRP A CA 1
ATOM 1861 C C . TRP A 1 233 ? -0.79 15.617 -3.555 1 89.75 233 TRP A C 1
ATOM 1863 O O . TRP A 1 233 ? -0.525 15.32 -2.389 1 89.75 233 TRP A O 1
ATOM 1873 N N . LEU A 1 234 ? -1.544 14.844 -4.305 1 94.62 234 LEU A N 1
ATOM 1874 C CA . LEU A 1 234 ? -2.35 13.781 -3.715 1 94.62 234 LEU A CA 1
ATOM 1875 C C . LEU A 1 234 ? -1.461 12.711 -3.086 1 94.62 234 LEU A C 1
ATOM 1877 O O . LEU A 1 234 ? -1.723 12.258 -1.97 1 94.62 234 LEU A O 1
ATOM 1881 N N . PRO A 1 235 ? -0.366 12.328 -3.77 1 93.81 235 PRO A N 1
ATOM 1882 C CA . PRO A 1 235 ? 0.46 11.297 -3.141 1 93.81 235 PRO A CA 1
ATOM 1883 C C . PRO A 1 235 ? 1.054 11.742 -1.808 1 93.81 235 PRO A C 1
ATOM 1885 O O . PRO A 1 235 ? 1.051 10.984 -0.837 1 93.81 235 PRO A O 1
ATOM 1888 N N . VAL A 1 236 ? 1.503 12.93 -1.736 1 91.25 236 VAL A N 1
ATOM 1889 C CA . VAL A 1 236 ? 2.111 13.445 -0.513 1 91.25 236 VAL A CA 1
ATOM 1890 C C . VAL A 1 236 ? 1.03 13.703 0.533 1 91.25 236 VAL A C 1
ATOM 1892 O O . VAL A 1 236 ? 1.253 13.508 1.729 1 91.25 236 VAL A O 1
ATOM 1895 N N . ALA A 1 237 ? -0.114 14.188 0.049 1 92.81 237 ALA A N 1
ATOM 1896 C CA . ALA A 1 237 ? -1.248 14.359 0.954 1 92.81 237 ALA A CA 1
ATOM 1897 C C . ALA A 1 237 ? -1.616 13.031 1.624 1 92.81 237 ALA A C 1
ATOM 1899 O O . ALA A 1 237 ? -1.891 13 2.826 1 92.81 237 ALA A O 1
ATOM 1900 N N . GLU A 1 238 ? -1.666 12.008 0.816 1 96.75 238 GLU A N 1
ATOM 1901 C CA . GLU A 1 238 ? -1.979 10.68 1.339 1 96.75 238 GLU A CA 1
ATOM 1902 C C . GLU A 1 238 ? -0.952 10.242 2.377 1 96.75 238 GLU A C 1
ATOM 1904 O O . GLU A 1 238 ? -1.315 9.742 3.443 1 96.75 238 GLU A O 1
ATOM 1909 N N . PHE A 1 239 ? 0.305 10.391 2.078 1 94.25 239 PHE A N 1
ATOM 1910 C CA . PHE A 1 239 ? 1.354 10.062 3.035 1 94.25 239 PHE A CA 1
ATOM 1911 C C . PHE A 1 239 ? 1.172 10.844 4.332 1 94.25 239 PHE A C 1
ATOM 1913 O O . PHE A 1 239 ? 1.229 10.266 5.422 1 94.25 239 PHE A O 1
ATOM 1920 N N . ALA A 1 240 ? 1.017 12.156 4.195 1 90.94 240 ALA A N 1
ATOM 1921 C CA . ALA A 1 240 ? 0.86 13.023 5.363 1 90.94 240 ALA A CA 1
ATOM 1922 C C . ALA A 1 240 ? -0.319 12.578 6.223 1 90.94 240 ALA A C 1
ATOM 1924 O O . ALA A 1 240 ? -0.202 12.484 7.445 1 90.94 240 ALA A O 1
ATOM 1925 N N . TYR A 1 241 ? -1.403 12.336 5.582 1 93.94 241 TYR A N 1
ATOM 1926 C CA . TYR A 1 241 ? -2.596 11.883 6.285 1 93.94 241 TYR A CA 1
ATOM 1927 C C . TYR A 1 241 ? -2.322 10.586 7.035 1 93.94 241 TYR A C 1
ATOM 1929 O O . TYR A 1 241 ? -2.645 10.461 8.219 1 93.94 241 TYR A O 1
ATOM 1937 N N . ASN A 1 242 ? -1.752 9.609 6.355 1 96 242 ASN A N 1
ATOM 1938 C CA . ASN A 1 242 ? -1.543 8.281 6.922 1 96 242 ASN A CA 1
ATOM 1939 C C . ASN A 1 242 ? -0.441 8.281 7.977 1 96 242 ASN A C 1
ATOM 1941 O O . ASN A 1 242 ? -0.327 7.348 8.766 1 96 242 ASN A O 1
ATOM 1945 N N . ASN A 1 243 ? 0.366 9.32 7.918 1 91.44 243 ASN A N 1
ATOM 1946 C CA . ASN A 1 243 ? 1.441 9.461 8.891 1 91.44 243 ASN A CA 1
ATOM 1947 C C . ASN A 1 243 ? 1.003 10.297 10.094 1 91.44 243 ASN A C 1
ATOM 1949 O O . ASN A 1 243 ? 1.788 10.523 11.016 1 91.44 243 ASN A O 1
ATOM 1953 N N . ALA A 1 244 ? -0.208 10.781 10.156 1 90.56 244 ALA A N 1
ATOM 1954 C CA . ALA A 1 244 ? -0.719 11.602 11.25 1 90.56 244 ALA A CA 1
ATOM 1955 C C . ALA A 1 244 ? -1.539 10.766 12.227 1 90.56 244 ALA A C 1
ATOM 1957 O O . ALA A 1 244 ? -2.305 9.891 11.82 1 90.56 244 ALA A O 1
ATOM 1958 N N . VAL A 1 245 ? -1.445 11.148 13.492 1 88.12 245 VAL A N 1
ATOM 1959 C CA . VAL A 1 245 ? -2.133 10.414 14.547 1 88.12 245 VAL A CA 1
ATOM 1960 C C . VAL A 1 245 ? -3.639 10.648 14.445 1 88.12 245 VAL A C 1
ATOM 1962 O O . VAL A 1 245 ? -4.078 11.75 14.117 1 88.12 245 VAL A O 1
ATOM 1965 N N . HIS A 1 246 ? -4.336 9.633 14.656 1 84.62 246 HIS A N 1
ATOM 1966 C CA . HIS A 1 246 ? -5.785 9.742 14.766 1 84.62 246 HIS A CA 1
ATOM 1967 C C . HIS A 1 246 ? -6.23 9.781 16.219 1 84.62 246 HIS A C 1
ATOM 1969 O O . HIS A 1 246 ? -5.734 9.016 17.047 1 84.62 246 HIS A O 1
ATOM 1975 N N . THR A 1 247 ? -7.191 10.625 16.453 1 77.25 247 THR A N 1
ATOM 1976 C CA . THR A 1 247 ? -7.629 10.859 17.828 1 77.25 247 THR A CA 1
ATOM 1977 C C . THR A 1 247 ? -8.328 9.625 18.391 1 77.25 247 THR A C 1
ATOM 1979 O O . THR A 1 247 ? -8.203 9.328 19.594 1 77.25 247 THR A O 1
ATOM 1982 N N . SER A 1 248 ? -9.094 8.875 17.578 1 74.81 248 SER A N 1
ATOM 1983 C CA . SER A 1 248 ? -9.883 7.75 18.062 1 74.81 248 SER A CA 1
ATOM 1984 C C . SER A 1 248 ? -9 6.559 18.422 1 74.81 248 SER A C 1
ATOM 1986 O O . SER A 1 248 ? -9.211 5.91 19.453 1 74.81 248 SER A O 1
ATOM 1988 N N . SER A 1 249 ? -7.957 6.281 17.656 1 74.94 249 SER A N 1
ATOM 1989 C CA . SER A 1 249 ? -7.098 5.121 17.891 1 74.94 249 SER A CA 1
ATOM 1990 C C . SER A 1 249 ? -5.828 5.516 18.641 1 74.94 249 SER A C 1
ATOM 1992 O O . SER A 1 249 ? -5.117 4.652 19.156 1 74.94 249 SER A O 1
ATOM 1994 N N . GLN A 1 250 ? -5.422 6.824 18.562 1 80.56 250 GLN A N 1
ATOM 1995 C CA . GLN A 1 250 ? -4.215 7.383 19.156 1 80.56 250 GLN A CA 1
ATOM 1996 C C . GLN A 1 250 ? -2.961 6.848 18.484 1 80.56 250 GLN A C 1
ATOM 1998 O O . GLN A 1 250 ? -1.878 6.852 19.078 1 80.56 250 GLN A O 1
ATOM 2003 N N . HIS A 1 251 ? -3.129 6.258 17.375 1 86.94 251 HIS A N 1
ATOM 2004 C CA . HIS A 1 251 ? -2.057 5.77 16.516 1 86.94 251 HIS A CA 1
ATOM 2005 C C . HIS A 1 251 ? -2.225 6.277 15.086 1 86.94 251 HIS A C 1
ATOM 2007 O O . HIS A 1 251 ? -3.312 6.715 14.703 1 86.94 251 HIS A O 1
ATOM 2013 N N . THR A 1 252 ? -1.105 6.312 14.422 1 90.38 252 THR A N 1
ATOM 2014 C CA . THR A 1 252 ? -1.216 6.672 13.016 1 90.38 252 THR A CA 1
ATOM 2015 C C . THR A 1 252 ? -1.699 5.48 12.188 1 90.38 252 THR A C 1
ATOM 2017 O O . THR A 1 252 ? -1.473 4.328 12.562 1 90.38 252 THR A O 1
ATOM 2020 N N . PRO A 1 253 ? -2.385 5.75 11.117 1 92.94 253 PRO A N 1
ATOM 2021 C CA . PRO A 1 253 ? -2.748 4.664 10.203 1 92.94 253 PRO A CA 1
ATOM 2022 C C . PRO A 1 253 ? -1.546 3.82 9.781 1 92.94 253 PRO A C 1
ATOM 2024 O O . PRO A 1 253 ? -1.641 2.592 9.727 1 92.94 253 PRO A O 1
ATOM 2027 N N . PHE A 1 254 ? -0.36 4.387 9.516 1 92.25 254 PHE A N 1
ATOM 2028 C CA . PHE A 1 254 ? 0.852 3.658 9.156 1 92.25 254 PHE A CA 1
ATOM 2029 C C . PHE A 1 254 ? 1.269 2.713 10.281 1 92.25 254 PHE A C 1
ATOM 2031 O O . PHE A 1 254 ? 1.595 1.55 10.031 1 92.25 254 PHE A O 1
ATOM 2038 N N . GLU A 1 255 ? 1.236 3.203 11.461 1 87.88 255 GLU A N 1
ATOM 2039 C CA . GLU A 1 255 ? 1.651 2.391 12.594 1 87.88 255 GLU A CA 1
ATOM 2040 C C . GLU A 1 255 ? 0.748 1.173 12.766 1 87.88 255 GLU A C 1
ATOM 2042 O O . GLU A 1 255 ? 1.229 0.066 13.016 1 87.88 255 GLU A O 1
ATOM 2047 N N . LEU A 1 256 ? -0.496 1.376 12.625 1 87.31 256 LEU A N 1
ATOM 2048 C CA . LEU A 1 256 ? -1.454 0.292 12.812 1 87.31 256 LEU A CA 1
ATOM 2049 C C . LEU A 1 256 ? -1.393 -0.691 11.648 1 87.31 256 LEU A C 1
ATOM 2051 O O . LEU A 1 256 ? -1.823 -1.84 11.773 1 87.31 256 LEU A O 1
ATOM 2055 N N . THR A 1 257 ? -0.88 -0.251 10.5 1 88.75 257 THR A N 1
ATOM 2056 C CA . THR A 1 257 ? -0.82 -1.088 9.305 1 88.75 257 THR A CA 1
ATOM 2057 C C . THR A 1 257 ? 0.522 -1.808 9.219 1 88.75 257 THR A C 1
ATOM 2059 O O . THR A 1 257 ? 0.571 -3.008 8.938 1 88.75 257 THR A O 1
ATOM 2062 N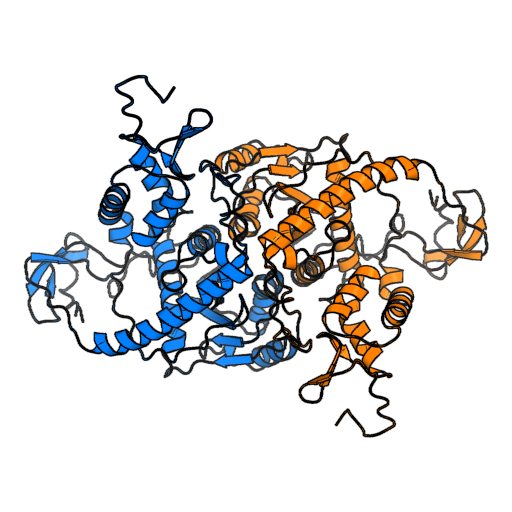 N . TYR A 1 258 ? 1.603 -1.087 9.469 1 87.38 258 TYR A N 1
ATOM 2063 C CA . TYR A 1 258 ? 2.936 -1.609 9.195 1 87.38 258 TYR A CA 1
ATOM 2064 C C . TYR A 1 258 ? 3.648 -1.988 10.484 1 87.38 258 TYR A C 1
ATOM 2066 O O . TYR A 1 258 ? 4.648 -2.713 10.461 1 87.38 258 TYR A O 1
ATOM 2074 N N . GLY A 1 259 ? 3.221 -1.444 11.594 1 83.69 259 GLY A N 1
ATOM 2075 C CA . GLY A 1 259 ? 3.893 -1.664 12.867 1 83.69 259 GLY A CA 1
ATOM 2076 C C . GLY A 1 259 ? 4.961 -0.63 13.164 1 83.69 259 GLY A C 1
ATOM 2077 O O . GLY A 1 259 ? 5.648 -0.713 14.18 1 83.69 259 GLY A O 1
ATOM 2078 N N . PHE A 1 260 ? 5.148 0.321 12.242 1 84.06 260 PHE A N 1
ATOM 2079 C CA . PHE A 1 260 ? 6.117 1.398 12.406 1 84.06 260 PHE A CA 1
ATOM 2080 C C . PHE A 1 260 ? 5.73 2.609 11.562 1 84.06 260 PHE A C 1
ATOM 2082 O O . PHE A 1 260 ? 4.797 2.543 10.766 1 84.06 260 PHE A O 1
ATOM 2089 N N . HIS A 1 261 ? 6.441 3.732 11.82 1 86.69 261 HIS A N 1
ATOM 2090 C CA . HIS A 1 261 ? 6.262 4.934 11.008 1 86.69 261 HIS A CA 1
ATOM 2091 C C . HIS A 1 261 ? 7.273 4.984 9.867 1 86.69 261 HIS A C 1
ATOM 2093 O O . HIS A 1 261 ? 8.484 4.977 10.102 1 86.69 261 HIS A O 1
ATOM 2099 N N . PRO A 1 262 ? 6.793 4.996 8.625 1 89.94 262 PRO A N 1
ATOM 2100 C CA . PRO A 1 262 ? 7.73 5.199 7.516 1 89.94 262 PRO A CA 1
ATOM 2101 C C . PRO A 1 262 ? 8.5 6.512 7.621 1 89.94 262 PRO A C 1
ATOM 2103 O O . PRO A 1 262 ? 7.984 7.488 8.172 1 89.94 262 PRO A O 1
ATOM 2106 N N . ARG A 1 263 ? 9.633 6.57 6.965 1 85.88 263 ARG A N 1
ATOM 2107 C CA . ARG A 1 263 ? 10.469 7.77 7 1 85.88 263 ARG A CA 1
ATOM 2108 C C . ARG A 1 263 ? 9.961 8.82 6.016 1 85.88 263 ARG A C 1
ATOM 2110 O O . ARG A 1 263 ? 9.805 8.531 4.824 1 85.88 263 ARG A O 1
ATOM 2117 N N . GLY A 1 264 ? 9.727 9.992 6.508 1 81.19 264 GLY A N 1
ATOM 2118 C CA . GLY A 1 264 ? 9.281 11.07 5.645 1 81.19 264 GLY A CA 1
ATOM 2119 C C . GLY A 1 264 ? 10.422 11.797 4.953 1 81.19 264 GLY A C 1
ATOM 2120 O O . GLY A 1 264 ? 10.211 12.492 3.963 1 81.19 264 GLY A O 1
ATOM 2121 N N . GLY A 1 265 ? 11.609 11.695 5.363 1 70.88 265 GLY A N 1
ATOM 2122 C CA . GLY A 1 265 ? 12.758 12.406 4.836 1 70.88 265 GLY A CA 1
ATOM 2123 C C . GLY A 1 265 ? 13.953 12.398 5.777 1 70.88 265 GLY A C 1
ATOM 2124 O O . GLY A 1 265 ? 14.266 11.367 6.375 1 70.88 265 GLY A O 1
ATOM 2125 N N . VAL A 1 266 ? 14.688 13.594 5.742 1 56.69 266 VAL A N 1
ATOM 2126 C CA . VAL A 1 266 ? 15.984 13.711 6.387 1 56.69 266 VAL A CA 1
ATOM 2127 C C . VAL A 1 266 ? 15.812 13.742 7.902 1 56.69 266 VAL A C 1
ATOM 2129 O O . VAL A 1 266 ? 16.797 13.844 8.648 1 56.69 266 VAL A O 1
ATOM 2132 N N . ALA A 1 267 ? 14.688 13.641 8.32 1 55.09 267 ALA A N 1
ATOM 2133 C CA . ALA A 1 267 ? 14.656 13.664 9.781 1 55.09 267 ALA A CA 1
ATOM 2134 C C . ALA A 1 267 ? 15.602 12.617 10.367 1 55.09 267 ALA A C 1
ATOM 2136 O O . ALA A 1 267 ? 15.859 11.586 9.75 1 55.09 267 ALA A O 1
ATOM 2137 N N . PRO A 1 268 ? 16.422 13.109 11.336 1 46.38 268 PRO A N 1
ATOM 2138 C CA . PRO A 1 268 ? 17.375 12.164 11.93 1 46.38 268 PRO A CA 1
ATOM 2139 C C . PRO A 1 268 ? 16.75 10.797 12.195 1 46.38 268 PRO A C 1
ATOM 2141 O O . PRO A 1 268 ? 15.57 10.695 12.516 1 46.38 268 PRO A O 1
ATOM 2144 N N . SER A 1 269 ? 17.031 10 11.289 1 42.16 269 SER A N 1
ATOM 2145 C CA . SER A 1 269 ? 16.641 8.617 11.539 1 42.16 269 SER A CA 1
ATOM 2146 C C . SER A 1 269 ? 16.797 8.266 13.016 1 42.16 269 SER A C 1
ATOM 2148 O O . SER A 1 269 ? 17.891 7.93 13.469 1 42.16 269 SER A O 1
ATOM 2150 N N . THR A 1 270 ? 16.562 9.188 13.859 1 34.06 270 THR A N 1
ATOM 2151 C CA . THR A 1 270 ? 16.703 8.609 15.195 1 34.06 270 THR A CA 1
ATOM 2152 C C . THR A 1 270 ? 15.844 7.352 15.328 1 34.06 270 THR A C 1
ATOM 2154 O O . THR A 1 270 ? 14.695 7.414 15.781 1 34.06 270 THR A O 1
ATOM 2157 N N . ASN A 1 271 ? 15.516 6.844 14.305 1 35.56 271 ASN A N 1
ATOM 2158 C CA . ASN A 1 271 ? 15.086 5.543 14.805 1 35.56 271 ASN A CA 1
ATOM 2159 C C . ASN A 1 271 ? 15.961 5.059 15.953 1 35.56 271 ASN A C 1
ATOM 2161 O O . ASN A 1 271 ? 17 4.43 15.727 1 35.56 271 ASN A O 1
ATOM 2165 N N . VAL A 1 272 ? 16.266 5.941 16.875 1 30.98 272 VAL A N 1
ATOM 2166 C CA . VAL A 1 272 ? 16.594 5.184 18.078 1 30.98 272 VAL A CA 1
ATOM 2167 C C . VAL A 1 272 ? 15.734 3.916 18.125 1 30.98 272 VAL A C 1
ATOM 2169 O O . VAL A 1 272 ? 14.539 3.98 18.406 1 30.98 272 VAL A O 1
ATOM 2172 N N . VAL A 1 273 ? 15.586 3.311 17.141 1 31.97 273 VAL A N 1
ATOM 2173 C CA . VAL A 1 273 ? 15.336 1.949 17.609 1 31.97 273 VAL A CA 1
ATOM 2174 C C . VAL A 1 273 ? 15.992 1.738 18.969 1 31.97 273 VAL A C 1
ATOM 2176 O O . VAL A 1 273 ? 17.219 1.762 19.094 1 31.97 273 VAL A O 1
ATOM 2179 N N . SER A 1 274 ? 15.633 2.596 20 1 30.36 274 SER A N 1
ATOM 2180 C CA . SER A 1 274 ? 16.094 2.006 21.25 1 30.36 274 SER A CA 1
ATOM 2181 C C . SER A 1 274 ? 16.469 0.536 21.062 1 30.36 274 SER A C 1
ATOM 2183 O O . SER A 1 274 ? 15.719 -0.222 20.438 1 30.36 274 SER A O 1
ATOM 2185 N N . SER A 1 275 ? 17.625 0.261 20.781 1 30.69 275 SER A N 1
ATOM 2186 C CA . SER A 1 275 ? 18.094 -1.089 21.062 1 30.69 275 SER A CA 1
ATOM 2187 C C . SER A 1 275 ? 17.188 -1.787 22.062 1 30.69 275 SER A C 1
ATOM 2189 O O . SER A 1 275 ? 17.484 -2.885 22.547 1 30.69 275 SER A O 1
ATOM 2191 N N . ASP A 1 276 ? 16.484 -0.917 22.828 1 27.38 276 ASP A N 1
ATOM 2192 C CA . ASP A 1 276 ? 15.586 -1.571 23.766 1 27.38 276 ASP A CA 1
ATOM 2193 C C . ASP A 1 276 ? 14.523 -2.383 23.031 1 27.38 276 ASP A C 1
ATOM 2195 O O . ASP A 1 276 ? 13.797 -1.847 22.188 1 27.38 276 ASP A O 1
ATOM 2199 N N . PRO A 1 277 ? 14.688 -3.545 23 1 30.11 277 PRO A N 1
ATOM 2200 C CA . PRO A 1 277 ? 13.742 -4.59 22.609 1 30.11 277 PRO A CA 1
ATOM 2201 C C . PRO A 1 277 ? 12.281 -4.172 22.812 1 30.11 277 PRO A C 1
ATOM 2203 O O . PRO A 1 277 ? 11.367 -4.855 22.359 1 30.11 277 PRO A O 1
ATOM 2206 N N . VAL A 1 278 ? 12.039 -3.154 23.688 1 29.02 278 VAL A N 1
ATOM 2207 C CA . VAL A 1 278 ? 10.695 -2.863 24.172 1 29.02 278 VAL A CA 1
ATOM 2208 C C . VAL A 1 278 ? 9.883 -2.164 23.094 1 29.02 278 VAL A C 1
ATOM 2210 O O . VAL A 1 278 ? 8.688 -2.412 22.938 1 29.02 278 VAL A O 1
ATOM 2213 N N . TYR A 1 279 ? 10.414 -1.026 22.469 1 31.69 279 TYR A N 1
ATOM 2214 C CA . TYR A 1 279 ? 9.477 -0.271 21.656 1 31.69 279 TYR A CA 1
ATOM 2215 C C . TYR A 1 279 ? 9.32 -0.911 20.281 1 31.69 279 TYR A C 1
ATOM 2217 O O . TYR A 1 279 ? 8.469 -0.496 19.484 1 31.69 279 TYR A O 1
ATOM 2225 N N . ARG A 1 280 ? 10.367 -1.557 19.859 1 35.84 280 ARG A N 1
ATOM 2226 C CA . ARG A 1 280 ? 10.281 -2.232 18.578 1 35.84 280 ARG A CA 1
ATOM 2227 C C . ARG A 1 280 ? 8.992 -3.041 18.469 1 35.84 280 ARG A C 1
ATOM 2229 O O . ARG A 1 280 ? 8.391 -3.117 17.391 1 35.84 280 ARG A O 1
ATOM 2236 N N . SER A 1 281 ? 9.047 -4.039 19.359 1 35.78 281 SER A N 1
ATOM 2237 C CA . SER A 1 281 ? 8.25 -5.258 19.297 1 35.78 281 SER A CA 1
ATOM 2238 C C . SER A 1 281 ? 6.812 -4.996 19.75 1 35.78 281 SER A C 1
ATOM 2240 O O . SER A 1 281 ? 6.375 -5.512 20.781 1 35.78 281 SER A O 1
ATOM 2242 N N . THR A 1 282 ? 6.453 -3.691 19.625 1 39.38 282 THR A N 1
ATOM 2243 C CA . THR A 1 282 ? 5.078 -3.914 20.062 1 39.38 282 THR A CA 1
ATOM 2244 C C . THR A 1 282 ? 4.359 -4.875 19.125 1 39.38 282 THR A C 1
ATOM 2246 O O . THR A 1 282 ? 4.527 -4.805 17.906 1 39.38 282 THR A O 1
ATOM 2249 N N . GLU A 1 283 ? 3.85 -5.965 19.562 1 54.09 283 GLU A N 1
ATOM 2250 C CA . GLU A 1 283 ? 3.033 -7.004 18.953 1 54.09 283 GLU A CA 1
ATOM 2251 C C . GLU A 1 283 ? 1.892 -6.398 18.141 1 54.09 283 GLU A C 1
ATOM 2253 O O . GLU A 1 283 ? 1.043 -5.691 18.672 1 54.09 283 GLU A O 1
ATOM 2258 N N . MET A 1 284 ? 2.213 -6.383 16.812 1 61.72 284 MET A N 1
ATOM 2259 C CA . MET A 1 284 ? 1.103 -5.922 15.992 1 61.72 284 MET A CA 1
ATOM 2260 C C . MET A 1 284 ? -0.236 -6.32 16.609 1 61.72 284 MET A C 1
ATOM 2262 O O . MET A 1 284 ? -1.186 -5.535 16.594 1 61.72 284 MET A O 1
ATOM 2266 N N . ALA A 1 285 ? -0.154 -7.555 17.062 1 61.28 285 ALA A N 1
ATOM 2267 C CA . ALA A 1 285 ? -1.396 -8 17.688 1 61.28 285 ALA A CA 1
ATOM 2268 C C . ALA A 1 285 ? -1.748 -7.133 18.891 1 61.28 285 ALA A C 1
ATOM 2270 O O . ALA A 1 285 ? -2.912 -6.77 19.078 1 61.28 285 ALA A O 1
ATOM 2271 N N . ALA A 1 286 ? -0.662 -6.793 19.641 1 64.88 286 ALA A N 1
ATOM 2272 C CA . ALA A 1 286 ? -0.891 -5.941 20.797 1 64.88 286 ALA A CA 1
ATOM 2273 C C . ALA A 1 286 ? -1.313 -4.535 20.375 1 64.88 286 ALA A C 1
ATOM 2275 O O . ALA A 1 286 ? -2.209 -3.943 20.984 1 64.88 286 ALA A O 1
ATOM 2276 N N . LEU A 1 287 ? -0.662 -4.066 19.422 1 69.25 287 LEU A N 1
ATOM 2277 C CA . LEU A 1 287 ? -1.021 -2.758 18.891 1 69.25 287 LEU A CA 1
ATOM 2278 C C . LEU A 1 287 ? -2.465 -2.748 18.406 1 69.25 287 LEU A C 1
ATOM 2280 O O . LEU A 1 287 ? -3.213 -1.809 18.688 1 69.25 287 LEU A O 1
ATOM 2284 N N . HIS A 1 288 ? -2.871 -3.799 17.75 1 68 288 HIS A N 1
ATOM 2285 C CA . HIS A 1 288 ? -4.234 -3.889 17.234 1 68 288 HIS A CA 1
ATOM 2286 C C . HIS A 1 288 ? -5.242 -4.008 18.375 1 68 288 HIS A C 1
ATOM 2288 O O . HIS A 1 288 ? -6.328 -3.43 18.312 1 68 288 HIS A O 1
ATOM 2294 N N . ASP A 1 289 ? -4.902 -4.746 19.359 1 70.12 289 ASP A N 1
ATOM 2295 C CA . ASP A 1 289 ? -5.793 -4.887 20.5 1 70.12 289 ASP A CA 1
ATOM 2296 C C . ASP A 1 289 ? -6.016 -3.543 21.188 1 70.12 289 ASP A C 1
ATOM 2298 O O . ASP A 1 289 ? -7.148 -3.195 21.531 1 70.12 289 ASP A O 1
ATOM 2302 N N . VAL A 1 290 ? -4.969 -2.836 21.422 1 69.56 290 VAL A N 1
ATOM 2303 C CA . VAL A 1 290 ? -5.078 -1.524 22.047 1 69.56 290 VAL A CA 1
ATOM 2304 C C . VAL A 1 290 ? -5.891 -0.589 21.156 1 69.56 290 VAL A C 1
ATOM 2306 O O . VAL A 1 290 ? -6.797 0.1 21.625 1 69.56 290 VAL A O 1
ATOM 2309 N N . ALA A 1 291 ? -5.527 -0.579 19.922 1 70.5 291 ALA A N 1
ATOM 2310 C CA . ALA A 1 291 ? -6.25 0.281 19 1 70.5 291 ALA A CA 1
ATOM 2311 C C . ALA A 1 291 ? -7.742 -0.04 19 1 70.5 291 ALA A C 1
ATOM 2313 O O . ALA A 1 291 ? -8.578 0.866 18.984 1 70.5 291 ALA A O 1
ATOM 2314 N N . ARG A 1 292 ? -8.031 -1.283 18.938 1 70.44 292 ARG A N 1
ATOM 2315 C CA . ARG A 1 292 ? -9.438 -1.689 18.938 1 70.44 292 ARG A CA 1
ATOM 2316 C C . ARG A 1 292 ? -10.148 -1.19 20.188 1 70.44 292 ARG A C 1
ATOM 2318 O O . ARG A 1 292 ? -11.266 -0.679 20.109 1 70.44 292 ARG A O 1
ATOM 2325 N N . ARG A 1 293 ? -9.586 -1.345 21.312 1 70.81 293 ARG A N 1
ATOM 2326 C CA . ARG A 1 293 ? -10.156 -0.861 22.562 1 70.81 293 ARG A CA 1
ATOM 2327 C C . ARG A 1 293 ? -10.391 0.644 22.5 1 70.81 293 ARG A C 1
ATOM 2329 O O . ARG A 1 293 ? -11.461 1.123 22.906 1 70.81 293 ARG A O 1
ATOM 2336 N N . LEU A 1 294 ? -9.391 1.343 22.047 1 67.38 294 LEU A N 1
ATOM 2337 C CA . LEU A 1 294 ? -9.516 2.793 21.969 1 67.38 294 LEU A CA 1
ATOM 2338 C C . LEU A 1 294 ? -10.617 3.188 20.984 1 67.38 294 LEU A C 1
ATOM 2340 O O . LEU A 1 294 ? -11.367 4.137 21.234 1 67.38 294 LEU A O 1
ATOM 2344 N N . LEU A 1 295 ? -10.711 2.498 19.891 1 67.56 295 LEU A N 1
ATOM 2345 C CA . LEU A 1 295 ? -11.758 2.771 18.906 1 67.56 295 LEU A CA 1
ATOM 2346 C C . LEU A 1 295 ? -13.133 2.529 19.516 1 67.56 295 LEU A C 1
ATOM 2348 O O . LEU A 1 295 ? -14.07 3.293 19.266 1 67.56 295 LEU A O 1
ATOM 2352 N N . LEU A 1 296 ? -13.281 1.454 20.219 1 68.31 296 LEU A N 1
ATOM 2353 C CA . LEU A 1 296 ? -14.539 1.155 20.891 1 68.31 296 LEU A CA 1
ATOM 2354 C C . LEU A 1 296 ? -14.891 2.248 21.891 1 68.31 296 LEU A C 1
ATOM 2356 O O . LEU A 1 296 ? -16.047 2.664 21.984 1 68.31 296 LEU A O 1
ATOM 2360 N N . GLU A 1 297 ? -13.891 2.672 22.641 1 69.69 297 GLU A N 1
ATOM 2361 C CA . GLU A 1 297 ? -14.094 3.756 23.594 1 69.69 297 GLU A CA 1
ATOM 2362 C C . GLU A 1 297 ? -14.508 5.043 22.891 1 69.69 297 GLU A C 1
ATOM 2364 O O . GLU A 1 297 ? -15.398 5.758 23.359 1 69.69 297 GLU A O 1
ATOM 2369 N N . ALA A 1 298 ? -13.805 5.352 21.891 1 67.88 298 ALA A N 1
ATOM 2370 C CA . ALA A 1 298 ? -14.125 6.547 21.125 1 67.88 298 ALA A CA 1
ATOM 2371 C C . ALA A 1 298 ? -15.555 6.484 20.578 1 67.88 298 ALA A C 1
ATOM 2373 O O . ALA A 1 298 ? -16.266 7.492 20.562 1 67.88 298 ALA A O 1
ATOM 2374 N N . LYS A 1 299 ? -15.898 5.398 20.094 1 66.69 299 LYS A N 1
ATOM 2375 C CA . LYS A 1 299 ? -17.25 5.195 19.594 1 66.69 299 LYS A CA 1
ATOM 2376 C C . LYS A 1 299 ? -18.281 5.422 20.688 1 66.69 299 LYS A C 1
ATOM 2378 O O . LYS A 1 299 ? -19.312 6.055 20.453 1 66.69 299 LYS A O 1
ATOM 2383 N N . ALA A 1 300 ? -18 4.91 21.812 1 65.62 300 ALA A N 1
ATOM 2384 C CA . ALA A 1 300 ? -18.891 5.074 22.953 1 65.62 300 ALA A CA 1
ATOM 2385 C C . ALA A 1 300 ? -19.016 6.543 23.344 1 65.62 300 ALA A C 1
ATOM 2387 O O . ALA A 1 300 ? -20.109 7.023 23.641 1 65.62 300 ALA A O 1
ATOM 2388 N N . THR A 1 301 ? -17.859 7.234 23.391 1 60.81 301 THR A N 1
ATOM 2389 C CA . THR A 1 301 ? -17.844 8.641 23.781 1 60.81 301 THR A CA 1
ATOM 2390 C C . THR A 1 301 ? -18.562 9.5 22.75 1 60.81 301 THR A C 1
ATOM 2392 O O . THR A 1 301 ? -19.297 10.43 23.109 1 60.81 301 THR A O 1
ATOM 2395 N N . GLN A 1 302 ? -18.234 9.312 21.562 1 60.66 302 GLN A N 1
ATOM 2396 C CA . GLN A 1 302 ? -18.875 10.062 20.484 1 60.66 302 GLN A CA 1
ATOM 2397 C C . GLN A 1 302 ? -20.391 9.914 20.531 1 60.66 302 GLN A C 1
ATOM 2399 O O . GLN A 1 302 ? -21.125 10.883 20.297 1 60.66 302 GLN A O 1
ATOM 2404 N N . LYS A 1 303 ? -20.781 8.773 20.781 1 56.19 303 LYS A N 1
ATOM 2405 C CA . LYS A 1 303 ? -22.219 8.539 20.922 1 56.19 303 LYS A CA 1
ATOM 2406 C C . LYS A 1 303 ? -22.797 9.375 22.062 1 56.19 303 LYS A C 1
ATOM 2408 O O . LYS A 1 303 ? -23.859 9.992 21.891 1 56.19 303 LYS A O 1
ATOM 2413 N N . THR A 1 304 ? -22.031 9.469 23.078 1 52.53 304 THR A N 1
ATOM 2414 C CA . THR A 1 304 ? -22.484 10.227 24.234 1 52.53 304 THR A CA 1
ATOM 2415 C C . THR A 1 304 ? -22.5 11.719 23.922 1 52.53 304 THR A C 1
ATOM 2417 O O . THR A 1 304 ? -23.422 12.43 24.312 1 52.53 304 THR A O 1
ATOM 2420 N N . GLN A 1 305 ? -21.438 12.234 23.328 1 52.59 305 GLN A N 1
ATOM 2421 C CA . GLN A 1 305 ? -21.312 13.656 23.016 1 52.59 305 GLN A CA 1
ATOM 2422 C C . GLN A 1 305 ? -22.344 14.086 21.969 1 52.59 305 GLN A C 1
ATOM 2424 O O . GLN A 1 305 ? -22.906 15.172 22.062 1 52.59 305 GLN A O 1
ATOM 2429 N N . ALA A 1 306 ? -22.359 13.359 20.938 1 50.84 306 ALA A N 1
ATOM 2430 C CA . ALA A 1 306 ? -23.359 13.664 19.922 1 50.84 306 ALA A CA 1
ATOM 2431 C C . ALA A 1 306 ? -24.75 13.797 20.547 1 50.84 306 ALA A C 1
ATOM 2433 O O . ALA A 1 306 ? -25.531 14.672 20.188 1 50.84 306 ALA A O 1
ATOM 2434 N N . ASP A 1 307 ? -24.812 13.094 21.469 1 47.03 307 ASP A N 1
ATOM 2435 C CA . ASP A 1 307 ? -26.078 13.148 22.203 1 47.03 307 ASP A CA 1
ATOM 2436 C C . ASP A 1 307 ? -26.156 14.43 23.031 1 47.03 307 ASP A C 1
ATOM 2438 O O . ASP A 1 307 ? -27.234 15.031 23.141 1 47.03 307 ASP A O 1
ATOM 2442 N N . ARG A 1 308 ? -24.984 15.008 23.438 1 45.97 308 ARG A N 1
ATOM 2443 C CA . ARG A 1 308 ? -24.922 16.188 24.281 1 45.97 308 ARG A CA 1
ATOM 2444 C C . ARG A 1 308 ? -25.031 17.469 23.438 1 45.97 308 ARG A C 1
ATOM 2446 O O . ARG A 1 308 ? -25.703 18.422 23.828 1 45.97 308 ARG A O 1
ATOM 2453 N N . HIS A 1 309 ? -24.062 17.75 22.5 1 48.28 309 HIS A N 1
ATOM 2454 C CA . HIS A 1 309 ? -23.953 18.969 21.703 1 48.28 309 HIS A CA 1
ATOM 2455 C C . HIS A 1 309 ? -25.266 19.266 20.984 1 48.28 309 HIS A C 1
ATOM 2457 O O . HIS A 1 309 ? -25.531 20.422 20.609 1 48.28 309 HIS A O 1
ATOM 2463 N N . ARG A 1 310 ? -25.875 18.453 20.516 1 40.94 310 ARG A N 1
ATOM 2464 C CA . ARG A 1 310 ? -27.188 18.859 20.031 1 40.94 310 ARG A CA 1
ATOM 2465 C C . ARG A 1 310 ? -27.859 19.859 20.969 1 40.94 310 ARG A C 1
ATOM 2467 O O . ARG A 1 310 ? -28.719 20.625 20.562 1 40.94 310 ARG A O 1
ATOM 2474 N N . GLN A 1 311 ? -27.188 20.047 22.016 1 37.16 311 GLN A N 1
ATOM 2475 C CA . GLN A 1 311 ? -27.875 20.922 22.953 1 37.16 311 GLN A CA 1
ATOM 2476 C C . GLN A 1 311 ? -27.203 22.281 23.031 1 37.16 311 GLN A C 1
ATOM 2478 O O . GLN A 1 311 ? -27.859 23.281 23.312 1 37.16 311 GLN A O 1
ATOM 2483 N N . ALA A 1 312 ? -25.844 22.719 22.922 1 39.28 312 ALA A N 1
ATOM 2484 C CA . ALA A 1 312 ? -25.266 23.938 23.5 1 39.28 312 ALA A CA 1
ATOM 2485 C C . ALA A 1 312 ? -24.875 24.922 22.391 1 39.28 312 ALA A C 1
ATOM 2487 O O . ALA A 1 312 ? -24.062 24.594 21.516 1 39.28 312 ALA A O 1
ATOM 2488 N N . GLY A 1 313 ? -25.516 25.969 21.859 1 38.66 313 GLY A N 1
ATOM 2489 C CA . GLY A 1 313 ? -25.312 27.078 20.938 1 38.66 313 GLY A CA 1
ATOM 2490 C C . GLY A 1 313 ? -24.312 28.094 21.453 1 38.66 313 GLY A C 1
ATOM 2491 O O . GLY A 1 313 ? -24.375 28.5 22.625 1 38.66 313 GLY A O 1
ATOM 2492 N N . GLU A 1 314 ? -23.109 28.297 20.938 1 45.06 314 GLU A N 1
ATOM 2493 C CA . GLU A 1 314 ? -22.078 29.234 21.391 1 45.06 314 GLU A CA 1
ATOM 2494 C C . GLU A 1 314 ? -22.484 30.672 21.109 1 45.06 314 GLU A C 1
ATOM 2496 O O . GLU A 1 314 ? -23.047 30.969 20.047 1 45.06 314 GLU A O 1
ATOM 2501 N N . GLU A 1 315 ? -22.344 31.625 22.047 1 49.69 315 GLU A N 1
ATOM 2502 C CA . GLU A 1 315 ? -22.75 33.031 22.016 1 49.69 315 GLU A CA 1
ATOM 2503 C C . GLU A 1 315 ? -21.625 33.906 21.5 1 49.69 315 GLU A C 1
ATOM 2505 O O . GLU A 1 315 ? -20.531 33.938 22.094 1 49.69 315 GLU A O 1
ATOM 2510 N N . LEU A 1 316 ? -21.5 34.469 20.25 1 56.75 316 LEU A N 1
ATOM 2511 C CA . LEU A 1 316 ? -20.578 35.438 19.656 1 56.75 316 LEU A CA 1
ATOM 2512 C C . LEU A 1 316 ? -20.984 36.875 20.016 1 56.75 316 LEU A C 1
ATOM 2514 O O . LEU A 1 316 ? -22.172 37.156 20.141 1 56.75 316 LEU A O 1
ATOM 2518 N N . GLU A 1 317 ? -19.797 37.844 20.328 1 61.75 317 GLU A N 1
ATOM 2519 C CA . GLU A 1 317 ? -20.078 39.219 20.719 1 61.75 317 GLU A CA 1
ATOM 2520 C C . GLU A 1 317 ? -19.469 40.188 19.703 1 61.75 317 GLU A C 1
ATOM 2522 O O . GLU A 1 317 ? -18.656 39.812 18.875 1 61.75 317 GLU A O 1
ATOM 2527 N N . GLU A 1 318 ? -19.844 41.562 19.766 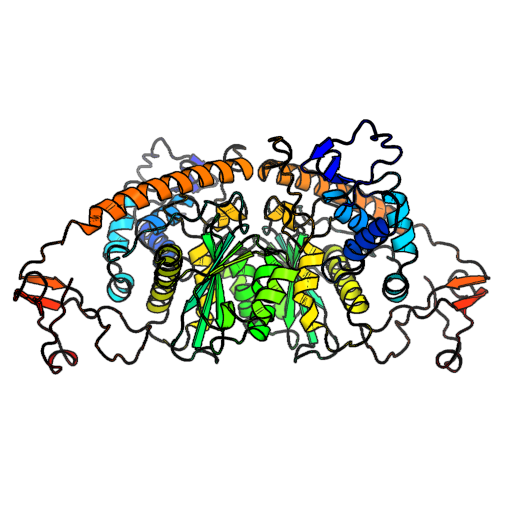1 64.56 318 GLU A N 1
ATOM 2528 C CA . GLU A 1 318 ? -19.391 42.688 18.922 1 64.56 318 GLU A CA 1
ATOM 2529 C C . GLU A 1 318 ? -17.922 43 19.172 1 64.56 318 GLU A C 1
ATOM 2531 O O . GLU A 1 318 ? -17.484 43.062 20.312 1 64.56 318 GLU A O 1
ATOM 2536 N N . GLY A 1 319 ? -17 43.25 17.984 1 64.38 319 GLY A N 1
ATOM 2537 C CA . GLY A 1 319 ? -15.578 43.5 18.078 1 64.38 319 GLY A CA 1
ATOM 2538 C C . GLY A 1 319 ? -14.734 42.281 17.844 1 64.38 319 GLY A C 1
ATOM 2539 O O . GLY A 1 319 ? -13.523 42.375 17.609 1 64.38 319 GLY A O 1
ATOM 2540 N N . ASP A 1 320 ? -15.344 41.281 17.891 1 62.34 320 ASP A N 1
ATOM 2541 C CA . ASP A 1 320 ? -14.633 40.031 17.656 1 62.34 320 ASP A CA 1
ATOM 2542 C C . ASP A 1 320 ? -14.242 39.875 16.188 1 62.34 320 ASP A C 1
ATOM 2544 O O . ASP A 1 320 ? -14.961 40.312 15.305 1 62.34 320 ASP A O 1
ATOM 2548 N N . LEU A 1 321 ? -12.984 39.5 15.93 1 60.66 321 LEU A N 1
ATOM 2549 C CA . LEU A 1 321 ? -12.547 39.219 14.57 1 60.66 321 LEU A CA 1
ATOM 2550 C C . LEU A 1 321 ? -13 37.812 14.156 1 60.66 321 LEU A C 1
ATOM 2552 O O . LEU A 1 321 ? -12.828 36.844 14.906 1 60.66 321 LEU A O 1
ATOM 2556 N N . VAL A 1 322 ? -13.734 37.906 13.117 1 59.59 322 VAL A N 1
ATOM 2557 C CA . VAL A 1 322 ? -14.289 36.656 12.656 1 59.59 322 VAL A CA 1
ATOM 2558 C C . VAL A 1 322 ? -13.875 36.406 11.203 1 59.59 322 VAL A C 1
ATOM 2560 O O . VAL A 1 322 ? -13.625 37.344 10.453 1 59.59 322 VAL A O 1
ATOM 2563 N N . TRP A 1 323 ? -13.594 35.281 10.883 1 58.38 323 TRP A N 1
ATOM 2564 C CA . TRP A 1 323 ? -13.359 34.875 9.508 1 58.38 323 TRP A CA 1
ATOM 2565 C C . TRP A 1 323 ? -14.672 34.594 8.789 1 58.38 323 TRP A C 1
ATOM 2567 O O . TRP A 1 323 ? -15.602 34.031 9.375 1 58.38 323 TRP A O 1
ATOM 2577 N N . LEU A 1 324 ? -14.812 35.188 7.656 1 57.72 324 LEU A N 1
ATOM 2578 C CA . LEU A 1 324 ? -16.016 35.062 6.844 1 57.72 324 LEU A CA 1
ATOM 2579 C C . LEU A 1 324 ? -15.914 33.844 5.926 1 57.72 324 LEU A C 1
ATOM 2581 O O . LEU A 1 324 ? -14.93 33.688 5.203 1 57.72 324 LEU A O 1
ATOM 2585 N N . SER A 1 325 ? -16.922 32.906 6.141 1 58.84 325 SER A N 1
ATOM 2586 C CA . SER A 1 325 ? -16.984 31.781 5.223 1 58.84 325 SER A CA 1
ATOM 2587 C C . SER A 1 325 ? -17.141 32.25 3.779 1 58.84 325 SER A C 1
ATOM 2589 O O . SER A 1 325 ? -17.969 33.094 3.48 1 58.84 325 SER A O 1
ATOM 2591 N N . SER A 1 326 ? -16.281 31.766 2.986 1 56 326 SER A N 1
ATOM 2592 C CA . SER A 1 326 ? -16.359 32.125 1.578 1 56 326 SER A CA 1
ATOM 2593 C C . SER A 1 326 ? -17.375 31.281 0.837 1 56 326 SER A C 1
ATOM 2595 O O . SER A 1 326 ? -17.484 31.344 -0.389 1 56 326 SER A O 1
ATOM 2597 N N . LYS A 1 327 ? -18.078 30.438 1.567 1 57.75 327 LYS A N 1
ATOM 2598 C CA . LYS A 1 327 ? -19 29.484 0.949 1 57.75 327 LYS A CA 1
ATOM 2599 C C . LYS A 1 327 ? -19.938 30.203 -0.021 1 57.75 327 LYS A C 1
ATOM 2601 O O . LYS A 1 327 ? -20.312 29.641 -1.06 1 57.75 327 LYS A O 1
ATOM 2606 N N . HIS A 1 328 ? -20.344 31.453 0.25 1 51.44 328 HIS A N 1
ATOM 2607 C CA . HIS A 1 328 ? -21.312 32.156 -0.58 1 51.44 328 HIS A CA 1
ATOM 2608 C C . HIS A 1 328 ? -20.641 33.281 -1.382 1 51.44 328 HIS A C 1
ATOM 2610 O O . HIS A 1 328 ? -21.312 34.156 -1.889 1 51.44 328 HIS A O 1
ATOM 2616 N N . ILE A 1 329 ? -19.312 33.219 -1.418 1 54.72 329 ILE A N 1
ATOM 2617 C CA . ILE A 1 329 ? -18.578 34.219 -2.188 1 54.72 329 ILE A CA 1
ATOM 2618 C C . ILE A 1 329 ? -17.844 33.531 -3.334 1 54.72 329 ILE A C 1
ATOM 2620 O O . ILE A 1 329 ? -17.062 32.625 -3.111 1 54.72 329 ILE A O 1
ATOM 2624 N N . LYS A 1 330 ? -18.219 33.812 -4.566 1 55.06 330 LYS A N 1
ATOM 2625 C CA . LYS A 1 330 ? -17.562 33.281 -5.758 1 55.06 330 LYS A CA 1
ATOM 2626 C C . LYS A 1 330 ? -16.094 33.688 -5.812 1 55.06 330 LYS A C 1
ATOM 2628 O O . LYS A 1 330 ? -15.781 34.875 -5.812 1 55.06 330 LYS A O 1
ATOM 2633 N N . GLN A 1 331 ? -15.258 32.812 -5.453 1 55.88 331 GLN A N 1
ATOM 2634 C CA . GLN A 1 331 ? -13.82 33.062 -5.504 1 55.88 331 GLN A CA 1
ATOM 2635 C C . GLN A 1 331 ? -13.172 32.375 -6.688 1 55.88 331 GLN A C 1
ATOM 2637 O O . GLN A 1 331 ? -13.68 31.359 -7.168 1 55.88 331 GLN A O 1
ATOM 2642 N N . ALA A 1 332 ? -12.219 32.969 -7.27 1 53.66 332 ALA A N 1
ATOM 2643 C CA . ALA A 1 332 ? -11.523 32.406 -8.422 1 53.66 332 ALA A CA 1
ATOM 2644 C C . ALA A 1 332 ? -11 31 -8.109 1 53.66 332 ALA A C 1
ATOM 2646 O O . ALA A 1 332 ? -10.883 30.156 -9 1 53.66 332 ALA A O 1
ATOM 2647 N N . GLY A 1 333 ? -10.734 30.641 -6.898 1 54.75 333 GLY A N 1
ATOM 2648 C CA . GLY A 1 333 ? -10.086 29.375 -6.613 1 54.75 333 GLY A CA 1
ATOM 2649 C C . GLY A 1 333 ? -11.07 28.25 -6.367 1 54.75 333 GLY A C 1
ATOM 2650 O O . GLY A 1 333 ? -10.664 27.094 -6.172 1 54.75 333 GLY A O 1
ATOM 2651 N N . GLY A 1 334 ? -12.289 28.453 -6.652 1 54.97 334 GLY A N 1
ATOM 2652 C CA . GLY A 1 334 ? -13.32 27.438 -6.488 1 54.97 334 GLY A CA 1
ATOM 2653 C C . GLY A 1 334 ? -13.305 26.781 -5.117 1 54.97 334 GLY A C 1
ATOM 2654 O O . GLY A 1 334 ? -13.289 27.469 -4.098 1 54.97 334 GLY A O 1
ATOM 2655 N N . LYS A 1 335 ? -13.367 25.406 -5.133 1 57.66 335 LYS A N 1
ATOM 2656 C CA . LYS A 1 335 ? -13.414 24.625 -3.906 1 57.66 335 LYS A CA 1
ATOM 2657 C C . LYS A 1 335 ? -12.133 24.797 -3.096 1 57.66 335 LYS A C 1
ATOM 2659 O O . LYS A 1 335 ? -12.117 24.547 -1.89 1 57.66 335 LYS A O 1
ATOM 2664 N N . PHE A 1 336 ? -11.125 25.203 -3.691 1 56.22 336 PHE A N 1
ATOM 2665 C CA . PHE A 1 336 ? -9.867 25.328 -2.967 1 56.22 336 PHE A CA 1
ATOM 2666 C C . PHE A 1 336 ? -9.578 26.781 -2.611 1 56.22 336 PHE A C 1
ATOM 2668 O O . PHE A 1 336 ? -8.477 27.109 -2.172 1 56.22 336 PHE A O 1
ATOM 2675 N N . ALA A 1 337 ? -10.477 27.594 -2.957 1 58.34 337 ALA A N 1
ATOM 2676 C CA . ALA A 1 337 ? -10.352 28.984 -2.498 1 58.34 337 ALA A CA 1
ATOM 2677 C C . ALA A 1 337 ? -10.383 29.047 -0.974 1 58.34 337 ALA A C 1
ATOM 2679 O O . ALA A 1 337 ? -10.891 28.156 -0.311 1 58.34 337 ALA A O 1
ATOM 2680 N N . PRO A 1 338 ? -9.781 30.016 -0.536 1 58.06 338 PRO A N 1
ATOM 2681 C CA . PRO A 1 338 ? -9.836 30.125 0.923 1 58.06 338 PRO A CA 1
ATOM 2682 C C . PRO A 1 338 ? -11.266 30.078 1.462 1 58.06 338 PRO A C 1
ATOM 2684 O O . PRO A 1 338 ? -12.172 30.688 0.881 1 58.06 338 PRO A O 1
ATOM 2687 N N . ARG A 1 339 ? -11.43 29.281 2.379 1 60.06 339 ARG A N 1
ATOM 2688 C CA . ARG A 1 339 ? -12.773 29.125 2.941 1 60.06 339 ARG A CA 1
ATOM 2689 C C . ARG A 1 339 ? -13.164 30.344 3.764 1 60.06 339 ARG A C 1
ATOM 2691 O O . ARG A 1 339 ? -14.359 30.641 3.92 1 60.06 339 ARG A O 1
ATOM 2698 N N . TYR A 1 340 ? -12.172 30.938 4.285 1 59.03 340 TYR A N 1
ATOM 2699 C CA . TYR A 1 340 ? -12.461 32.094 5.117 1 59.03 340 TYR A CA 1
ATOM 2700 C C . TYR A 1 340 ? -11.664 33.312 4.66 1 59.03 340 TYR A C 1
ATOM 2702 O O . TYR A 1 340 ? -10.492 33.188 4.289 1 59.03 340 TYR A O 1
ATOM 2710 N N . LEU A 1 341 ? -12.359 34.188 4.383 1 61.16 341 LEU A N 1
ATOM 2711 C CA . LEU A 1 341 ? -11.773 35.5 4.102 1 61.16 341 LEU A CA 1
ATOM 2712 C C . LEU A 1 341 ? -11.719 36.344 5.363 1 61.16 341 LEU A C 1
ATOM 2714 O O . LEU A 1 341 ? -12.648 36.344 6.172 1 61.16 341 LEU A O 1
ATOM 2718 N N . GLY A 1 342 ? -10.711 36.969 5.707 1 59.59 342 GLY A N 1
ATOM 2719 C CA . GLY A 1 342 ? -10.586 37.812 6.875 1 59.59 342 GLY A CA 1
ATOM 2720 C C . GLY A 1 342 ? -9.242 37.688 7.57 1 59.59 342 GLY A C 1
ATOM 2721 O O . GLY A 1 342 ? -8.258 37.281 6.957 1 59.59 342 GLY A O 1
ATOM 2722 N N . PRO A 1 343 ? -9.266 37.906 8.773 1 62.06 343 PRO A N 1
ATOM 2723 C CA . PRO A 1 343 ? -10.375 38.25 9.68 1 62.06 343 PRO A CA 1
ATOM 2724 C C . PRO A 1 343 ? -10.906 39.656 9.477 1 62.06 343 PRO A C 1
ATOM 2726 O O . PRO A 1 343 ? -10.148 40.562 9.094 1 62.06 343 PRO A O 1
ATOM 2729 N N . PHE A 1 344 ? -12.328 39.656 9.602 1 66.81 344 PHE A N 1
ATOM 2730 C CA . PHE A 1 344 ? -13.031 40.906 9.586 1 66.81 344 PHE A CA 1
ATOM 2731 C C . PHE A 1 344 ? -13.641 41.219 10.953 1 66.81 344 PHE A C 1
ATOM 2733 O O . PHE A 1 344 ? -14.109 40.312 11.641 1 66.81 344 PHE A O 1
ATOM 2740 N N . PRO A 1 345 ? -13.531 42.281 11.438 1 64.44 345 PRO A N 1
ATOM 2741 C CA . PRO A 1 345 ? -14.133 42.625 12.727 1 64.44 345 PRO A CA 1
ATOM 2742 C C . PRO A 1 345 ? -15.664 42.625 12.68 1 64.44 345 PRO A C 1
ATOM 2744 O O . PRO A 1 345 ? -16.234 43.062 11.68 1 64.44 345 PRO A O 1
ATOM 2747 N N . ILE A 1 346 ? -16.391 42.031 13.758 1 67.44 346 ILE A N 1
ATOM 2748 C CA . ILE A 1 346 ? -17.828 42.188 13.906 1 67.44 346 ILE A CA 1
ATOM 2749 C C . ILE A 1 346 ? -18.188 43.625 14.234 1 67.44 346 ILE A C 1
ATOM 2751 O O . ILE A 1 346 ? -17.734 44.156 15.25 1 67.44 346 ILE A O 1
ATOM 2755 N N . VAL A 1 347 ? -18.875 44.25 13.344 1 73 347 VAL A N 1
ATOM 2756 C CA . VAL A 1 347 ? -19.234 45.625 13.57 1 73 347 VAL A CA 1
ATOM 2757 C C . VAL A 1 347 ? -20.516 45.719 14.398 1 73 347 VAL A C 1
ATOM 2759 O O . VAL A 1 347 ? -20.641 46.594 15.25 1 73 347 VAL A O 1
ATOM 2762 N N . LYS A 1 348 ? -21.5 44.844 14.141 1 69.94 348 LYS A N 1
ATOM 2763 C CA . LYS A 1 348 ? -22.766 44.875 14.844 1 69.94 348 LYS A CA 1
ATOM 2764 C C . LYS A 1 348 ? -23.359 43.469 15.008 1 69.94 348 LYS A C 1
ATOM 2766 O O . LYS A 1 348 ? -23.328 42.656 14.07 1 69.94 348 LYS A O 1
ATOM 2771 N N . LYS A 1 349 ? -23.766 43.062 16.156 1 63.56 349 LYS A N 1
ATOM 2772 C CA . LYS A 1 349 ? -24.516 41.844 16.422 1 63.56 349 LYS A CA 1
ATOM 2773 C C . LYS A 1 349 ? -26 42.031 16.141 1 63.56 349 LYS A C 1
ATOM 2775 O O . LYS A 1 349 ? -26.672 42.812 16.828 1 63.56 349 LYS A O 1
ATOM 2780 N N . ILE A 1 350 ? -26.5 41.5 15.094 1 59.53 350 ILE A N 1
ATOM 2781 C CA . ILE A 1 350 ? -27.906 41.625 14.719 1 59.53 350 ILE A CA 1
ATOM 2782 C C . ILE A 1 350 ? -28.75 40.625 15.484 1 59.53 350 ILE A C 1
ATOM 2784 O O . ILE A 1 350 ? -29.828 40.969 15.992 1 59.53 350 ILE A O 1
ATOM 2788 N N . SER A 1 351 ? -28.281 39.438 15.523 1 57.88 351 SER A N 1
ATOM 2789 C CA . SER A 1 351 ? -28.922 38.375 16.297 1 57.88 351 SER A CA 1
ATOM 2790 C C . SER A 1 351 ? -27.891 37.375 16.828 1 57.88 351 SER A C 1
ATOM 2792 O O . SER A 1 351 ? -26.688 37.562 16.641 1 57.88 351 SER A O 1
ATOM 2794 N N . SER A 1 352 ? -28.422 36.375 17.609 1 57.75 352 SER A N 1
ATOM 2795 C CA . SER A 1 352 ? -27.547 35.375 18.172 1 57.75 352 SER A CA 1
ATOM 2796 C C . SER A 1 352 ? -26.828 34.594 17.062 1 57.75 352 SER A C 1
ATOM 2798 O O . SER A 1 352 ? -25.781 33.969 17.312 1 57.75 352 SER A O 1
ATOM 2800 N N . VAL A 1 353 ? -27.375 34.781 15.883 1 53.84 353 VAL A N 1
ATOM 2801 C CA . VAL A 1 353 ? -26.797 34 14.797 1 53.84 353 VAL A CA 1
ATOM 2802 C C . VAL A 1 353 ? -26.438 34.906 13.625 1 53.84 353 VAL A C 1
ATOM 2804 O O . VAL A 1 353 ? -25.906 34.438 12.617 1 53.84 353 VAL A O 1
ATOM 2807 N N . ALA A 1 354 ? -26.75 36.219 13.742 1 59.03 354 ALA A N 1
ATOM 2808 C CA . ALA A 1 354 ? -26.516 37.125 12.625 1 59.03 354 ALA A CA 1
ATOM 2809 C C . ALA A 1 354 ? -25.641 38.281 13.055 1 59.03 354 ALA A C 1
ATOM 2811 O O . ALA A 1 354 ? -25.938 38.969 14.047 1 59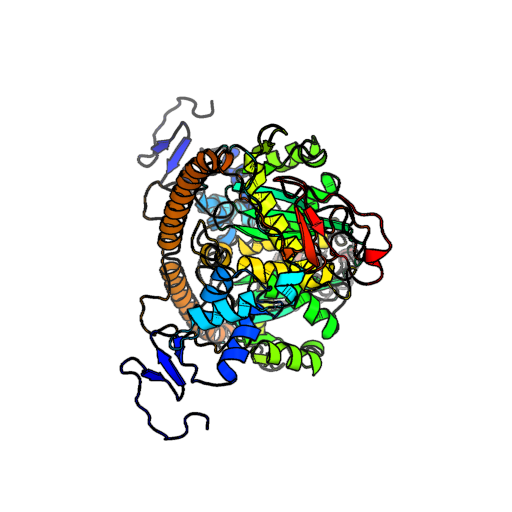.03 354 ALA A O 1
ATOM 2812 N N . PHE A 1 355 ? -24.469 38.469 12.336 1 63.84 355 PHE A N 1
ATOM 2813 C CA . PHE A 1 355 ? -23.516 39.531 12.648 1 63.84 355 PHE A CA 1
ATOM 2814 C C . PHE A 1 355 ? -23.172 40.344 11.406 1 63.84 355 PHE A C 1
ATOM 2816 O O . PHE A 1 355 ? -23.203 39.812 10.289 1 63.84 355 PHE A O 1
ATOM 2823 N N . ARG A 1 356 ? -23 41.625 11.531 1 65.75 356 ARG A N 1
ATOM 2824 C CA . ARG A 1 356 ? -22.516 42.531 10.484 1 65.75 356 ARG A CA 1
ATOM 2825 C C . ARG A 1 356 ? -21 42.719 10.57 1 65.75 356 ARG A C 1
ATOM 2827 O O . ARG A 1 356 ? -20.469 43.031 11.641 1 65.75 356 ARG A O 1
ATOM 2834 N N . LEU A 1 357 ? -20.297 42.312 9.43 1 65.88 357 LEU A N 1
ATOM 2835 C CA . LEU A 1 357 ? -18.844 42.375 9.383 1 65.88 357 LEU A CA 1
ATOM 2836 C C . LEU A 1 357 ? -18.375 43.562 8.547 1 65.88 357 LEU A C 1
ATOM 2838 O O . LEU A 1 357 ? -19.078 43.969 7.613 1 65.88 357 LEU A O 1
ATOM 2842 N N . ARG A 1 358 ? -17.297 44.281 8.93 1 63.22 358 ARG A N 1
ATOM 2843 C CA . ARG A 1 358 ? -16.625 45.281 8.102 1 63.22 358 ARG A CA 1
ATOM 2844 C C . ARG A 1 358 ? -15.648 44.625 7.133 1 63.22 358 ARG A C 1
ATOM 2846 O O . ARG A 1 358 ? -14.586 44.156 7.547 1 63.22 358 ARG A O 1
ATOM 2853 N N . LEU A 1 359 ? -16.094 44.438 5.844 1 62.78 359 LEU A N 1
ATOM 2854 C CA . LEU A 1 359 ? -15.25 43.812 4.824 1 62.78 359 LEU A CA 1
ATOM 2855 C C . LEU A 1 359 ? -14.305 44.875 4.219 1 62.78 359 LEU A C 1
ATOM 2857 O O . LEU A 1 359 ? -14.609 46.062 4.211 1 62.78 359 LEU A O 1
ATOM 2861 N N . ARG A 1 360 ? -12.984 44.5 4.086 1 59.88 360 ARG A N 1
ATOM 2862 C CA . ARG A 1 360 ? -12.039 45.438 3.475 1 59.88 360 ARG A CA 1
ATOM 2863 C C . ARG A 1 360 ? -11.82 45.094 2.002 1 59.88 360 ARG A C 1
ATOM 2865 O O . ARG A 1 360 ? -11.961 43.938 1.593 1 59.88 360 ARG A O 1
ATOM 2872 N N . GLY A 1 361 ? -11.57 46.156 1.161 1 51.75 361 GLY A N 1
ATOM 2873 C CA . GLY A 1 361 ? -11.18 46.156 -0.241 1 51.75 361 GLY A CA 1
ATOM 2874 C C . GLY A 1 361 ? -12.312 45.75 -1.169 1 51.75 361 GLY A C 1
ATOM 2875 O O . GLY A 1 361 ? -13.469 46.125 -0.952 1 51.75 361 GLY A O 1
ATOM 2876 N N . TRP A 1 362 ? -11.953 44.781 -2.156 1 50.69 362 TRP A N 1
ATOM 2877 C CA . TRP A 1 362 ? -12.883 44.406 -3.219 1 50.69 362 TRP A CA 1
ATOM 2878 C C . TRP A 1 362 ? -14.102 43.688 -2.65 1 50.69 362 TRP A C 1
ATOM 2880 O O . TRP A 1 362 ? -15.188 43.75 -3.236 1 50.69 362 TRP A O 1
ATOM 2890 N N . LEU A 1 363 ? -14.062 43.125 -1.5 1 52.59 363 LEU A N 1
ATOM 2891 C CA . LEU A 1 363 ? -15.18 42.406 -0.885 1 52.59 363 LEU A CA 1
ATOM 2892 C C . LEU A 1 363 ? -16.156 43.406 -0.232 1 52.59 363 LEU A C 1
ATOM 2894 O O . LEU A 1 363 ? -17.328 43.094 -0.066 1 52.59 363 LEU A O 1
ATOM 2898 N N . ALA A 1 364 ? -15.734 44.562 0.153 1 48.25 364 ALA A N 1
ATOM 2899 C CA . ALA A 1 364 ? -16.562 45.594 0.753 1 48.25 364 ALA A CA 1
ATOM 2900 C C . ALA A 1 364 ? -17.641 46.062 -0.22 1 48.25 364 ALA A C 1
ATOM 2902 O O . ALA A 1 364 ? -18.703 46.5 0.198 1 48.25 364 ALA A O 1
ATOM 2903 N N . GLN A 1 365 ? -17.297 46.125 -1.509 1 44.25 365 GLN A N 1
ATOM 2904 C CA . GLN A 1 365 ? -18.312 46.594 -2.453 1 44.25 365 GLN A CA 1
ATOM 2905 C C . GLN A 1 365 ? -19.484 45.625 -2.562 1 44.25 365 GLN A C 1
ATOM 2907 O O . GLN A 1 365 ? -20.516 45.969 -3.143 1 44.25 365 GLN A O 1
ATOM 2912 N N . ARG A 1 366 ? -19.25 44.312 -2.262 1 39.75 366 ARG A N 1
ATOM 2913 C CA . ARG A 1 366 ? -20.359 43.375 -2.393 1 39.75 366 ARG A CA 1
ATOM 2914 C C . ARG A 1 366 ? -21.297 43.469 -1.189 1 39.75 366 ARG A C 1
ATOM 2916 O O . ARG A 1 366 ? -20.859 43.812 -0.091 1 39.75 366 ARG A O 1
ATOM 2923 N N . ARG A 1 367 ? -22.703 43.562 -1.369 1 37.75 367 ARG A N 1
ATOM 2924 C CA . ARG A 1 367 ? -23.812 43.719 -0.434 1 37.75 367 ARG A CA 1
ATOM 2925 C C . ARG A 1 367 ? -23.578 42.906 0.839 1 37.75 367 ARG A C 1
ATOM 2927 O O . ARG A 1 367 ? -23 41.812 0.794 1 37.75 367 ARG A O 1
ATOM 2934 N N . MET A 1 368 ? -23.844 43.406 2.027 1 35.94 368 MET A N 1
ATOM 2935 C CA . MET A 1 368 ? -23.875 42.938 3.414 1 35.94 368 MET A CA 1
ATOM 2936 C C . MET A 1 368 ? -24.453 41.531 3.508 1 35.94 368 MET A C 1
ATOM 2938 O O . MET A 1 368 ? -25.562 41.281 3.066 1 35.94 368 MET A O 1
ATOM 2942 N N . ARG A 1 369 ? -23.781 40.5 3.074 1 35.66 369 ARG A N 1
ATOM 2943 C CA . ARG A 1 369 ? -24.438 39.188 3.246 1 35.66 369 ARG A CA 1
ATOM 2944 C C . ARG A 1 369 ? -24.438 38.781 4.711 1 35.66 369 ARG A C 1
ATOM 2946 O O . ARG A 1 369 ? -23.484 39.062 5.445 1 35.66 369 ARG A O 1
ATOM 2953 N N . TRP A 1 370 ? -25.578 38.594 5.348 1 34.09 370 TRP A N 1
ATOM 2954 C CA . TRP A 1 370 ? -25.953 38 6.633 1 34.09 370 TRP A CA 1
ATOM 2955 C C . TRP A 1 370 ? -25.297 36.625 6.824 1 34.09 370 TRP A C 1
ATOM 2957 O O . TRP A 1 370 ? -25.344 35.781 5.926 1 34.09 370 TRP A O 1
ATOM 2967 N N . ILE A 1 371 ? -24.219 36.562 7.379 1 38.66 371 ILE A N 1
ATOM 2968 C CA . ILE A 1 371 ? -23.672 35.25 7.645 1 38.66 371 ILE A CA 1
ATOM 2969 C C . ILE A 1 371 ? -24.25 34.688 8.945 1 38.66 371 ILE A C 1
ATOM 2971 O O . ILE A 1 371 ? -24.094 35.312 10.008 1 38.66 371 ILE A O 1
ATOM 2975 N N . GLY A 1 372 ? -25.312 33.938 8.922 1 33.09 372 GLY A N 1
ATOM 2976 C CA . GLY A 1 372 ? -25.781 33.156 10.055 1 33.09 372 GLY A CA 1
ATOM 2977 C C . GLY A 1 372 ? -24.734 32.219 10.586 1 33.09 372 GLY A C 1
ATOM 2978 O O . GLY A 1 372 ? -24.219 31.375 9.844 1 33.09 372 GLY A O 1
ATOM 2979 N N . LEU A 1 373 ? -24 32.594 11.461 1 36.12 373 LEU A N 1
ATOM 2980 C CA . LEU A 1 373 ? -23.062 31.734 12.18 1 36.12 373 LEU A CA 1
ATOM 2981 C C . LEU A 1 373 ? -23.812 30.688 13 1 36.12 373 LEU A C 1
ATOM 2983 O O . LEU A 1 373 ? -24.156 30.938 14.164 1 36.12 373 LEU A O 1
ATOM 2987 N N . GLY A 1 374 ? -24.969 30.016 12.539 1 30.16 374 GLY A N 1
ATOM 2988 C CA . GLY A 1 374 ? -25.531 28.906 13.297 1 30.16 374 GLY A CA 1
ATOM 2989 C C . GLY A 1 374 ? -24.719 27.641 13.188 1 30.16 374 GLY A C 1
ATOM 2990 O O . GLY A 1 374 ? -23.953 27.453 12.234 1 30.16 374 GLY A O 1
ATOM 2991 N N . MET B 1 1 ? -26.031 -29.312 2.281 1 28.56 1 MET B N 1
ATOM 2992 C CA . MET B 1 1 ? -26.531 -30.688 2.156 1 28.56 1 MET B CA 1
ATOM 2993 C C . MET B 1 1 ? -25.375 -31.672 1.963 1 28.56 1 MET B C 1
ATOM 2995 O O . MET B 1 1 ? -25.594 -32.812 1.575 1 28.56 1 MET B O 1
ATOM 2999 N N . LEU B 1 2 ? -24.094 -30.984 1.986 1 33.09 2 LEU B N 1
ATOM 3000 C CA . LEU B 1 2 ? -22.922 -31.734 1.502 1 33.09 2 LEU B CA 1
ATOM 3001 C C . LEU B 1 2 ? -22.625 -32.938 2.408 1 33.09 2 LEU B C 1
ATOM 3003 O O . LEU B 1 2 ? -21.781 -33.75 2.086 1 33.09 2 LEU B O 1
ATOM 3007 N N . LEU B 1 3 ? -22.875 -32.75 3.779 1 37.84 3 LEU B N 1
ATOM 3008 C CA . LEU B 1 3 ? -22.438 -33.875 4.621 1 37.84 3 LEU B CA 1
ATOM 3009 C C . LEU B 1 3 ? -23.406 -35.031 4.508 1 37.84 3 LEU B C 1
ATOM 3011 O O . LEU B 1 3 ? -24.438 -35.062 5.18 1 37.84 3 LEU B O 1
ATOM 3015 N N . SER B 1 4 ? -23.641 -35.562 3.355 1 32.38 4 SER B N 1
ATOM 3016 C CA . SER B 1 4 ? -24.422 -36.781 3.469 1 32.38 4 SER B CA 1
ATOM 3017 C C . SER B 1 4 ? -23.828 -37.719 4.492 1 32.38 4 SER B C 1
ATOM 3019 O O . SER B 1 4 ? -22.609 -37.688 4.742 1 32.38 4 SER B O 1
ATOM 3021 N N . ALA B 1 5 ? -24.641 -38.531 5.332 1 35.38 5 ALA B N 1
ATOM 3022 C CA . ALA B 1 5 ? -24.562 -39.469 6.449 1 35.38 5 ALA B CA 1
ATOM 3023 C C . ALA B 1 5 ? -23.609 -40.625 6.145 1 35.38 5 ALA B C 1
ATOM 3025 O O . ALA B 1 5 ? -23.594 -41.625 6.867 1 35.38 5 ALA B O 1
ATOM 3026 N N . GLY B 1 6 ? -23.141 -40.812 4.895 1 36.12 6 GLY B N 1
ATOM 3027 C CA . GLY B 1 6 ? -22.562 -42.156 4.93 1 36.12 6 GLY B CA 1
ATOM 3028 C C . GLY B 1 6 ? -21.516 -42.312 6.023 1 36.12 6 GLY B C 1
ATOM 3029 O O . GLY B 1 6 ? -21.281 -41.406 6.809 1 36.12 6 GLY B O 1
ATOM 3030 N N . ASN B 1 7 ? -20.547 -43.375 5.789 1 36.97 7 ASN B N 1
ATOM 3031 C CA . ASN B 1 7 ? -19.562 -43.906 6.734 1 36.97 7 ASN B CA 1
ATOM 3032 C C . ASN B 1 7 ? -18.688 -42.812 7.309 1 36.97 7 ASN B C 1
ATOM 3034 O O . ASN B 1 7 ? -17.812 -42.281 6.617 1 36.97 7 ASN B O 1
ATOM 3038 N N . ARG B 1 8 ? -19.172 -41.906 8.094 1 41.34 8 ARG B N 1
ATOM 3039 C CA . ARG B 1 8 ? -18.531 -40.812 8.844 1 41.34 8 ARG B CA 1
ATOM 3040 C C . ARG B 1 8 ? -17.297 -41.344 9.578 1 41.34 8 ARG B C 1
ATOM 3042 O O . ARG B 1 8 ? -17.391 -41.75 10.734 1 41.34 8 ARG B O 1
ATOM 3049 N N . THR B 1 9 ? -16.562 -42.219 9.078 1 40.91 9 THR B N 1
ATOM 3050 C CA . THR B 1 9 ? -15.328 -42.344 9.852 1 40.91 9 THR B CA 1
ATOM 3051 C C . THR B 1 9 ? -14.695 -40.969 10.086 1 40.91 9 THR B C 1
ATOM 3053 O O . THR B 1 9 ? -14.219 -40.344 9.148 1 40.91 9 THR B O 1
ATOM 3056 N N . ILE B 1 10 ? -15.336 -40.156 10.836 1 50.28 10 ILE B N 1
ATOM 3057 C CA . ILE B 1 10 ? -14.781 -38.875 11.289 1 50.28 10 ILE B CA 1
ATOM 3058 C C . ILE B 1 10 ? -13.289 -39.031 11.555 1 50.28 10 ILE B C 1
ATOM 3060 O O . ILE B 1 10 ? -12.867 -39.938 12.297 1 50.28 10 ILE B O 1
ATOM 3064 N N . LEU B 1 11 ? -12.562 -38.781 10.562 1 58.97 11 LEU B N 1
ATOM 3065 C CA . LEU B 1 11 ? -11.133 -38.688 10.836 1 58.97 11 LEU B CA 1
ATOM 3066 C C . LEU B 1 11 ? -10.867 -38.031 12.18 1 58.97 11 LEU B C 1
ATOM 3068 O O . LEU B 1 11 ? -11.531 -37.062 12.531 1 58.97 11 LEU B O 1
ATOM 3072 N N . PRO B 1 12 ? -10.484 -38.812 13.203 1 63.31 12 PRO B N 1
ATOM 3073 C CA . PRO B 1 12 ? -10.336 -38.438 14.609 1 63.31 12 PRO B CA 1
ATOM 3074 C C . PRO B 1 12 ? -9.906 -37 14.805 1 63.31 12 PRO B C 1
ATOM 3076 O O . PRO B 1 12 ? -10.195 -36.375 15.844 1 63.31 12 PRO B O 1
ATOM 3079 N N . HIS B 1 13 ? -9.539 -36.375 13.68 1 73.38 13 HIS B N 1
ATOM 3080 C CA . HIS B 1 13 ? -8.977 -35.062 13.992 1 73.38 13 HIS B CA 1
ATOM 3081 C C . HIS B 1 13 ? -9.75 -33.938 13.305 1 73.38 13 HIS B C 1
ATOM 3083 O O . HIS B 1 13 ? -9.266 -32.812 13.203 1 73.38 13 HIS B O 1
ATOM 3089 N N . LEU B 1 14 ? -11.07 -34.375 13.023 1 79.5 14 LEU B N 1
ATOM 3090 C CA . LEU B 1 14 ? -11.875 -33.344 12.391 1 79.5 14 LEU B CA 1
ATOM 3091 C C . LEU B 1 14 ? -12.906 -32.781 13.367 1 79.5 14 LEU B C 1
ATOM 3093 O O . LEU B 1 14 ? -13.461 -33.531 14.18 1 79.5 14 LEU B O 1
ATOM 3097 N N . GLN B 1 15 ? -13.062 -31.422 13.469 1 76.19 15 GLN B N 1
ATOM 3098 C CA . GLN B 1 15 ? -14.055 -30.719 14.266 1 76.19 15 GLN B CA 1
ATOM 3099 C C . GLN B 1 15 ? -15.156 -30.141 13.391 1 76.19 15 GLN B C 1
ATOM 3101 O O . GLN B 1 15 ? -14.891 -29.672 12.273 1 76.19 15 GLN B O 1
ATOM 3106 N N . ASP B 1 16 ? -16.344 -30.359 13.789 1 74.94 16 ASP B N 1
ATOM 3107 C CA . ASP B 1 16 ? -17.469 -29.766 13.07 1 74.94 16 ASP B CA 1
ATOM 3108 C C . ASP B 1 16 ? -17.719 -28.328 13.523 1 74.94 16 ASP B C 1
ATOM 3110 O O . ASP B 1 16 ? -17.953 -28.078 14.703 1 74.94 16 ASP B O 1
ATOM 3114 N N . GLN B 1 17 ? -17.484 -27.484 12.656 1 69.25 17 GLN B N 1
ATOM 3115 C CA . GLN B 1 17 ? -17.781 -26.078 12.906 1 69.25 17 GLN B CA 1
ATOM 3116 C C . GLN B 1 17 ? -18.875 -25.578 11.984 1 69.25 17 GLN B C 1
ATOM 3118 O O . GLN B 1 17 ? -18.625 -25.281 10.812 1 69.25 17 GLN B O 1
ATOM 3123 N N . ASP B 1 18 ? -20.031 -25.422 12.453 1 67.19 18 ASP B N 1
ATOM 3124 C CA . ASP B 1 18 ? -21.188 -24.891 11.734 1 67.19 18 ASP B CA 1
ATOM 3125 C C . ASP B 1 18 ? -21.438 -25.656 10.445 1 67.19 18 ASP B C 1
ATOM 3127 O O . ASP B 1 18 ? -21.625 -25.062 9.383 1 67.19 18 ASP B O 1
ATOM 3131 N N . GLY B 1 19 ? -21.203 -26.953 10.516 1 69.5 19 GLY B N 1
ATOM 3132 C CA . GLY B 1 19 ? -21.531 -27.797 9.375 1 69.5 19 GLY B CA 1
ATOM 3133 C C . GLY B 1 19 ? -20.328 -28.047 8.469 1 69.5 19 GLY B C 1
ATOM 3134 O O . GLY B 1 19 ? -20.438 -28.781 7.48 1 69.5 19 GLY B O 1
ATOM 3135 N N . VAL B 1 20 ? -19.312 -27.344 8.859 1 76.69 20 VAL B N 1
ATOM 3136 C CA . VAL B 1 20 ? -18.109 -27.531 8.055 1 76.69 20 VAL B CA 1
ATOM 3137 C C . VAL B 1 20 ? -17.047 -28.266 8.883 1 76.69 20 VAL B C 1
ATOM 3139 O O . VAL B 1 20 ? -16.828 -27.938 10.047 1 76.69 20 VAL B O 1
ATOM 3142 N N . LEU B 1 21 ? -16.516 -29.281 8.359 1 80.12 21 LEU B N 1
ATOM 3143 C CA . LEU B 1 21 ? -15.469 -30.016 9.062 1 80.12 21 LEU B CA 1
ATOM 3144 C C . LEU B 1 21 ? -14.133 -29.297 8.945 1 80.12 21 LEU B C 1
ATOM 3146 O O . LEU B 1 21 ? -13.758 -28.828 7.863 1 80.12 21 LEU B O 1
ATOM 3150 N N . VAL B 1 22 ? -13.523 -29.062 10.086 1 83.5 22 VAL B N 1
ATOM 3151 C CA . VAL B 1 22 ? -12.281 -28.297 10.109 1 83.5 22 VAL B CA 1
ATOM 3152 C C . VAL B 1 22 ? -11.211 -29.062 10.883 1 83.5 22 VAL B C 1
ATOM 3154 O O . VAL B 1 22 ? -11.531 -29.828 11.805 1 83.5 22 VAL B O 1
ATOM 3157 N N . ARG B 1 23 ? -10.047 -29 10.344 1 79 23 ARG B N 1
ATOM 3158 C CA . ARG B 1 23 ? -8.867 -29.5 11.031 1 79 23 ARG B CA 1
ATOM 3159 C C . ARG B 1 23 ? -7.879 -28.375 11.32 1 79 23 ARG B C 1
ATOM 3161 O O . ARG B 1 23 ? -7.258 -27.844 10.398 1 79 23 ARG B O 1
ATOM 3168 N N . ARG B 1 24 ? -7.652 -28.016 12.516 1 74.94 24 ARG B N 1
ATOM 3169 C CA . ARG B 1 24 ? -6.711 -26.969 12.906 1 74.94 24 ARG B CA 1
ATOM 3170 C C . ARG B 1 24 ? -6.926 -25.703 12.094 1 74.94 24 ARG B C 1
ATOM 3172 O O . ARG B 1 24 ? -5.977 -25.141 11.539 1 74.94 24 ARG B O 1
ATOM 3179 N N . GLY B 1 25 ? -8.148 -25.391 11.891 1 74.06 25 GLY B N 1
ATOM 3180 C CA . GLY B 1 25 ? -8.492 -24.156 11.219 1 74.06 25 GLY B CA 1
ATOM 3181 C C . GLY B 1 25 ? -8.625 -24.312 9.711 1 74.06 25 GLY B C 1
ATOM 3182 O O . GLY B 1 25 ? -9.016 -23.359 9.023 1 74.06 25 GLY B O 1
ATOM 3183 N N . GLN B 1 26 ? -8.305 -25.516 9.258 1 83.44 26 GLN B N 1
ATOM 3184 C CA . GLN B 1 26 ? -8.398 -25.797 7.824 1 83.44 26 GLN B CA 1
ATOM 3185 C C . GLN B 1 26 ? -9.68 -26.547 7.492 1 83.44 26 GLN B C 1
ATOM 3187 O O . GLN B 1 26 ? -10.07 -27.469 8.219 1 83.44 26 GLN B O 1
ATOM 3192 N N . VAL B 1 27 ? -10.289 -26.188 6.477 1 82.56 27 VAL B N 1
ATOM 3193 C CA . 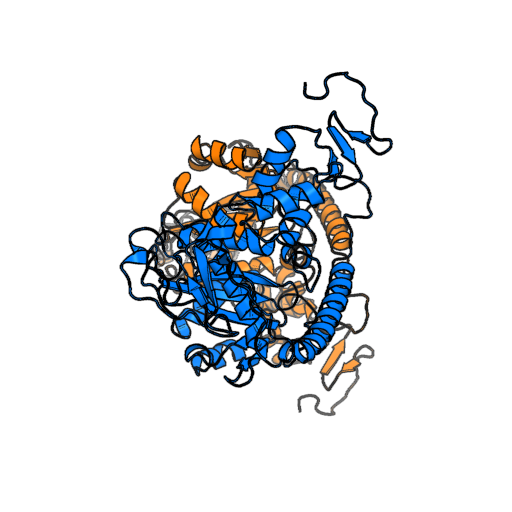VAL B 1 27 ? -11.516 -26.844 6.027 1 82.56 27 VAL B CA 1
ATOM 3194 C C . VAL B 1 27 ? -11.188 -28.188 5.391 1 82.56 27 VAL B C 1
ATOM 3196 O O . VAL B 1 27 ? -10.328 -28.266 4.508 1 82.56 27 VAL B O 1
ATOM 3199 N N . TYR B 1 28 ? -11.828 -29.125 5.898 1 87.81 28 TYR B N 1
ATOM 3200 C CA . TYR B 1 28 ? -11.672 -30.453 5.305 1 87.81 28 TYR B CA 1
ATOM 3201 C C . TYR B 1 28 ? -12.422 -30.562 3.984 1 87.81 28 TYR B C 1
ATOM 3203 O O . TYR B 1 28 ? -13.609 -30.219 3.908 1 87.81 28 TYR B O 1
ATOM 3211 N N . VAL B 1 29 ? -11.688 -31 2.951 1 88.75 29 VAL B N 1
ATOM 3212 C CA . VAL B 1 29 ? -12.305 -31.188 1.646 1 88.75 29 VAL B CA 1
ATOM 3213 C C . VAL B 1 29 ? -12.453 -32.688 1.362 1 88.75 29 VAL B C 1
ATOM 3215 O O . VAL B 1 29 ? -11.453 -33.406 1.262 1 88.75 29 VAL B O 1
ATOM 3218 N N . PRO B 1 30 ? -13.641 -33.156 1.277 1 85.94 30 PRO B N 1
ATOM 3219 C CA . PRO B 1 30 ? -13.844 -34.594 1.043 1 85.94 30 PRO B CA 1
ATOM 3220 C C . PRO B 1 30 ? -13.367 -35.031 -0.34 1 85.94 30 PRO B C 1
ATOM 3222 O O . PRO B 1 30 ? -13.109 -34.188 -1.205 1 85.94 30 PRO B O 1
ATOM 3225 N N . VAL B 1 31 ? -13.219 -36.312 -0.429 1 87.75 31 VAL B N 1
ATOM 3226 C CA . VAL B 1 31 ? -12.789 -36.906 -1.697 1 87.75 31 VAL B CA 1
ATOM 3227 C C . VAL B 1 31 ? -13.805 -36.562 -2.789 1 87.75 31 VAL B C 1
ATOM 3229 O O . VAL B 1 31 ? -15.016 -36.625 -2.559 1 87.75 31 VAL B O 1
ATOM 3232 N N . GLY B 1 32 ? -13.266 -36.125 -3.998 1 85.25 32 GLY B N 1
ATOM 3233 C CA . GLY B 1 32 ? -14.156 -35.812 -5.105 1 85.25 32 GLY B CA 1
ATOM 3234 C C . GLY B 1 32 ? -13.703 -34.625 -5.93 1 85.25 32 GLY B C 1
ATOM 3235 O O . GLY B 1 32 ? -12.555 -34.219 -5.824 1 85.25 32 GLY B O 1
ATOM 3236 N N . ALA B 1 33 ? -14.578 -34.188 -6.75 1 86.75 33 ALA B N 1
ATOM 3237 C CA . ALA B 1 33 ? -14.305 -33.125 -7.723 1 86.75 33 ALA B CA 1
ATOM 3238 C C . ALA B 1 33 ? -13.977 -31.797 -7.02 1 86.75 33 ALA B C 1
ATOM 3240 O O . ALA B 1 33 ? -13.289 -30.953 -7.586 1 86.75 33 ALA B O 1
ATOM 3241 N N . LEU B 1 34 ? -14.383 -31.688 -5.828 1 88.62 34 LEU B N 1
ATOM 3242 C CA . LEU B 1 34 ? -14.188 -30.453 -5.086 1 88.62 34 LEU B CA 1
ATOM 3243 C C . LEU B 1 34 ? -12.703 -30.203 -4.84 1 88.62 34 LEU B C 1
ATOM 3245 O O . LEU B 1 34 ? -12.266 -29.047 -4.82 1 88.62 34 LEU B O 1
ATOM 3249 N N . ARG B 1 35 ? -11.984 -31.266 -4.621 1 90.56 35 ARG B N 1
ATOM 3250 C CA . ARG B 1 35 ? -10.555 -31.109 -4.391 1 90.56 35 ARG B CA 1
ATOM 3251 C C . ARG B 1 35 ? -9.867 -30.5 -5.602 1 90.56 35 ARG B C 1
ATOM 3253 O O . ARG B 1 35 ? -9.023 -29.609 -5.461 1 90.56 35 ARG B O 1
ATOM 3260 N N . LEU B 1 36 ? -10.266 -30.953 -6.746 1 90 36 LEU B N 1
ATOM 3261 C CA . LEU B 1 36 ? -9.711 -30.406 -7.977 1 90 36 LEU B CA 1
ATOM 3262 C C . LEU B 1 36 ? -10.109 -28.938 -8.133 1 90 36 LEU B C 1
ATOM 3264 O O . LEU B 1 36 ? -9.305 -28.125 -8.586 1 90 36 LEU B O 1
ATOM 3268 N N . GLU B 1 37 ? -11.266 -28.609 -7.77 1 88.94 37 GLU B N 1
ATOM 3269 C CA . GLU B 1 37 ? -11.734 -27.234 -7.848 1 88.94 37 GLU B CA 1
ATOM 3270 C C . GLU B 1 37 ? -10.93 -26.328 -6.93 1 88.94 37 GLU B C 1
ATOM 3272 O O . GLU B 1 37 ? -10.594 -25.203 -7.305 1 88.94 37 GLU B O 1
ATOM 3277 N N . VAL B 1 38 ? -10.656 -26.828 -5.766 1 90.31 38 VAL B N 1
ATOM 3278 C CA . VAL B 1 38 ? -9.859 -26.062 -4.812 1 90.31 38 VAL B CA 1
ATOM 3279 C C . VAL B 1 38 ? -8.461 -25.812 -5.383 1 90.31 38 VAL B C 1
ATOM 3281 O O . VAL B 1 38 ? -7.945 -24.703 -5.324 1 90.31 38 VAL B O 1
ATOM 3284 N N . ILE B 1 39 ? -7.902 -26.891 -5.965 1 92.12 39 ILE B N 1
ATOM 3285 C CA . ILE B 1 39 ? -6.559 -26.781 -6.52 1 92.12 39 ILE B CA 1
ATOM 3286 C C . ILE B 1 39 ? -6.559 -25.781 -7.676 1 92.12 39 ILE B C 1
ATOM 3288 O O . ILE B 1 39 ? -5.695 -24.906 -7.746 1 92.12 39 ILE B O 1
ATOM 3292 N N . ARG B 1 40 ? -7.531 -25.828 -8.523 1 89.19 40 ARG B N 1
ATOM 3293 C CA . ARG B 1 40 ? -7.629 -24.938 -9.672 1 89.19 40 ARG B CA 1
ATOM 3294 C C . ARG B 1 40 ? -7.777 -23.484 -9.227 1 89.19 40 ARG B C 1
ATOM 3296 O O . ARG B 1 40 ? -7.129 -22.594 -9.781 1 89.19 40 ARG B O 1
ATOM 3303 N N . ALA B 1 41 ? -8.539 -23.281 -8.25 1 88.19 41 ALA B N 1
ATOM 3304 C CA . ALA B 1 41 ? -8.805 -21.938 -7.742 1 88.19 41 ALA B CA 1
ATOM 3305 C C . ALA B 1 41 ? -7.547 -21.312 -7.152 1 88.19 41 ALA B C 1
ATOM 3307 O O . ALA B 1 41 ? -7.406 -20.094 -7.121 1 88.19 41 ALA B O 1
ATOM 3308 N N . HIS B 1 42 ? -6.617 -22.172 -6.727 1 92.5 42 HIS B N 1
ATOM 3309 C CA . HIS B 1 42 ? -5.43 -21.672 -6.043 1 92.5 42 HIS B CA 1
ATOM 3310 C C . HIS B 1 42 ? -4.184 -21.844 -6.906 1 92.5 42 HIS B C 1
ATOM 3312 O O . HIS B 1 42 ? -3.062 -21.688 -6.418 1 92.5 42 HIS B O 1
ATOM 3318 N N . HIS B 1 43 ? -4.355 -22.219 -8.117 1 90.81 43 HIS B N 1
ATOM 3319 C CA . HIS B 1 43 ? -3.238 -22.375 -9.047 1 90.81 43 HIS B CA 1
ATOM 3320 C C . HIS B 1 43 ? -3.506 -21.641 -10.359 1 90.81 43 HIS B C 1
ATOM 3322 O O . HIS B 1 43 ? -2.719 -20.781 -10.766 1 90.81 43 HIS B O 1
ATOM 3328 N N . ASP B 1 44 ? -4.676 -21.859 -10.938 1 87.12 44 ASP B N 1
ATOM 3329 C CA . ASP B 1 44 ? -4.961 -21.438 -12.305 1 87.12 44 ASP B CA 1
ATOM 3330 C C . ASP B 1 44 ? -5.48 -20 -12.344 1 87.12 44 ASP B C 1
ATOM 3332 O O . ASP B 1 44 ? -5.324 -19.312 -13.352 1 87.12 44 ASP B O 1
ATOM 3336 N N . GLU B 1 45 ? -6.133 -19.625 -11.258 1 86.44 45 GLU B N 1
ATOM 3337 C CA . GLU B 1 45 ? -6.766 -18.297 -11.25 1 86.44 45 GLU B CA 1
ATOM 3338 C C . GLU B 1 45 ? -5.723 -17.188 -11.195 1 86.44 45 GLU B C 1
ATOM 3340 O O . GLU B 1 45 ? -4.641 -17.375 -10.633 1 86.44 45 GLU B O 1
ATOM 3345 N N . PRO B 1 46 ? -6.082 -16.031 -11.727 1 86 46 PRO B N 1
ATOM 3346 C CA . PRO B 1 46 ? -5.145 -14.906 -11.781 1 86 46 PRO B CA 1
ATOM 3347 C C . PRO B 1 46 ? -4.602 -14.516 -10.414 1 86 46 PRO B C 1
ATOM 3349 O O . PRO B 1 46 ? -3.434 -14.141 -10.289 1 86 46 PRO B O 1
ATOM 3352 N N . MET B 1 47 ? -5.355 -14.656 -9.438 1 86.19 47 MET B N 1
ATOM 3353 C CA . MET B 1 47 ? -4.914 -14.273 -8.102 1 86.19 47 MET B CA 1
ATOM 3354 C C . MET B 1 47 ? -3.924 -15.289 -7.539 1 86.19 47 MET B C 1
ATOM 3356 O O . MET B 1 47 ? -3.23 -15.008 -6.559 1 86.19 47 MET B O 1
ATOM 3360 N N . ALA B 1 48 ? -3.914 -16.453 -8.109 1 87 48 ALA B N 1
ATOM 3361 C CA . ALA B 1 48 ? -3.008 -17.5 -7.637 1 87 48 ALA B CA 1
ATOM 3362 C C . ALA B 1 48 ? -1.737 -17.547 -8.477 1 87 48 ALA B C 1
ATOM 3364 O O . ALA B 1 48 ? -0.666 -17.906 -7.98 1 87 48 ALA B O 1
ATOM 3365 N N . GLY B 1 49 ? -1.851 -17.328 -9.797 1 86.88 49 GLY B N 1
ATOM 3366 C CA . GLY B 1 49 ? -0.715 -16.906 -10.602 1 86.88 49 GLY B CA 1
ATOM 3367 C C . GLY B 1 49 ? 0.037 -18.062 -11.227 1 86.88 49 GLY B C 1
ATOM 3368 O O . GLY B 1 49 ? 1.09 -17.875 -11.836 1 86.88 49 GLY B O 1
ATOM 3369 N N . HIS B 1 50 ? -0.392 -19.328 -11.047 1 86.75 50 HIS B N 1
ATOM 3370 C CA . HIS B 1 50 ? 0.31 -20.5 -11.578 1 86.75 50 HIS B CA 1
ATOM 3371 C C . HIS B 1 50 ? 1.716 -20.609 -11 1 86.75 50 HIS B C 1
ATOM 3373 O O . HIS B 1 50 ? 2.666 -20.922 -11.719 1 86.75 50 HIS B O 1
ATOM 3379 N N . PHE B 1 51 ? 1.821 -20.219 -9.805 1 87.62 51 PHE B N 1
ATOM 3380 C CA . PHE B 1 51 ? 3.141 -20.312 -9.188 1 87.62 51 PHE B CA 1
ATOM 3381 C C . PHE B 1 51 ? 3.527 -21.766 -8.938 1 87.62 51 PHE B C 1
ATOM 3383 O O . PHE B 1 51 ? 2.727 -22.672 -9.172 1 87.62 51 PHE B O 1
ATOM 3390 N N . GLY B 1 52 ? 4.797 -22.062 -8.492 1 83.56 52 GLY B N 1
ATOM 3391 C CA . GLY B 1 52 ? 5.371 -23.391 -8.375 1 83.56 52 GLY B CA 1
ATOM 3392 C C . GLY B 1 52 ? 4.695 -24.234 -7.312 1 83.56 52 GLY B C 1
ATOM 3393 O O . GLY B 1 52 ? 3.766 -23.781 -6.645 1 83.56 52 GLY B O 1
ATOM 3394 N N . ARG B 1 53 ? 5.121 -25.438 -7.223 1 86.75 53 ARG B N 1
ATOM 3395 C CA . ARG B 1 53 ? 4.543 -26.469 -6.363 1 86.75 53 ARG B CA 1
ATOM 3396 C C . ARG B 1 53 ? 4.492 -26 -4.91 1 86.75 53 ARG B C 1
ATOM 3398 O O . ARG B 1 53 ? 3.438 -26.062 -4.273 1 86.75 53 ARG B O 1
ATOM 3405 N N . PHE B 1 54 ? 5.543 -25.531 -4.496 1 87.19 54 PHE B N 1
ATOM 3406 C CA . PHE B 1 54 ? 5.645 -25.141 -3.096 1 87.19 54 PHE B CA 1
ATOM 3407 C C . PHE B 1 54 ? 4.684 -24 -2.777 1 87.19 54 PHE B C 1
ATOM 3409 O O . PHE B 1 54 ? 3.971 -24.047 -1.772 1 87.19 54 PHE B O 1
ATOM 3416 N N . LYS B 1 55 ? 4.625 -23 -3.561 1 90.69 55 LYS B N 1
ATOM 3417 C CA . LYS B 1 55 ? 3.758 -21.844 -3.35 1 90.69 55 LYS B CA 1
ATOM 3418 C C . LYS B 1 55 ? 2.285 -22.234 -3.412 1 90.69 55 LYS B C 1
ATOM 3420 O O . LYS B 1 55 ? 1.468 -21.734 -2.639 1 90.69 55 LYS B O 1
ATOM 3425 N N . THR B 1 56 ? 1.951 -23.109 -4.328 1 91.06 56 THR B N 1
ATOM 3426 C CA . THR B 1 56 ? 0.568 -23.547 -4.453 1 91.06 56 THR B CA 1
ATOM 3427 C C . THR B 1 56 ? 0.145 -24.344 -3.221 1 91.06 56 THR B C 1
ATOM 3429 O O . THR B 1 56 ? -0.951 -24.156 -2.693 1 91.06 56 THR B O 1
ATOM 3432 N N . VAL B 1 57 ? 1.034 -25.219 -2.746 1 91.94 57 VAL B N 1
ATOM 3433 C CA . VAL B 1 57 ? 0.743 -26 -1.551 1 91.94 57 VAL B CA 1
ATOM 3434 C C . VAL B 1 57 ? 0.496 -25.078 -0.368 1 91.94 57 VAL B C 1
ATOM 3436 O O . VAL B 1 57 ? -0.49 -25.219 0.356 1 91.94 57 VAL B O 1
ATOM 3439 N N . GLN B 1 58 ? 1.384 -24.141 -0.224 1 89.88 58 GLN B N 1
ATOM 3440 C CA . GLN B 1 58 ? 1.271 -23.219 0.902 1 89.88 58 GLN B CA 1
ATOM 3441 C C . GLN B 1 58 ? -0.02 -22.422 0.821 1 89.88 58 GLN B C 1
ATOM 3443 O O . GLN B 1 58 ? -0.673 -22.172 1.839 1 89.88 58 GLN B O 1
ATOM 3448 N N . LEU B 1 59 ? -0.361 -21.969 -0.334 1 89.88 59 LEU B N 1
ATOM 3449 C CA . LEU B 1 59 ? -1.569 -21.172 -0.529 1 89.88 59 LEU B CA 1
ATOM 3450 C C . LEU B 1 59 ? -2.812 -21.969 -0.144 1 89.88 59 LEU B C 1
ATOM 3452 O O . LEU B 1 59 ? -3.688 -21.453 0.558 1 89.88 59 LEU B O 1
ATOM 3456 N N . ILE B 1 60 ? -2.898 -23.203 -0.529 1 89.5 60 ILE B N 1
ATOM 3457 C CA . ILE B 1 60 ? -4.07 -24.047 -0.291 1 89.5 60 ILE B CA 1
ATOM 3458 C C . ILE B 1 60 ? -4.113 -24.453 1.178 1 89.5 60 ILE B C 1
ATOM 3460 O O . ILE B 1 60 ? -5.188 -24.484 1.789 1 89.5 60 ILE B O 1
ATOM 3464 N N . THR B 1 61 ? -2.965 -24.719 1.785 1 89.38 61 THR B N 1
ATOM 3465 C CA . THR B 1 61 ? -2.883 -25.219 3.152 1 89.38 61 THR B CA 1
ATOM 3466 C C . THR B 1 61 ? -3.342 -24.156 4.148 1 89.38 61 THR B C 1
ATOM 3468 O O . THR B 1 61 ? -3.684 -24.484 5.289 1 89.38 61 THR B O 1
ATOM 3471 N N . ARG B 1 62 ? -3.344 -22.938 3.713 1 85.44 62 ARG B N 1
ATOM 3472 C CA . ARG B 1 62 ? -3.799 -21.875 4.594 1 85.44 62 ARG B CA 1
ATOM 3473 C C . ARG B 1 62 ? -5.258 -22.062 4.988 1 85.44 62 ARG B C 1
ATOM 3475 O O . ARG B 1 62 ? -5.672 -21.672 6.078 1 85.44 62 ARG B O 1
ATOM 3482 N N . SER B 1 63 ? -6.039 -22.781 4.062 1 84.62 63 SER B N 1
ATOM 3483 C CA . SER B 1 63 ? -7.477 -22.797 4.316 1 84.62 63 SER B CA 1
ATOM 3484 C C . SER B 1 63 ? -8.039 -24.219 4.215 1 84.62 63 SER B C 1
ATOM 3486 O O . SER B 1 63 ? -9.133 -24.484 4.723 1 84.62 63 SER B O 1
ATOM 3488 N N . TYR B 1 64 ? -7.32 -25.062 3.625 1 87.5 64 TYR B N 1
ATOM 3489 C CA . TYR B 1 64 ? -7.906 -26.375 3.318 1 87.5 64 TYR B CA 1
ATOM 3490 C C . TYR B 1 64 ? -6.98 -27.5 3.742 1 87.5 64 TYR B C 1
ATOM 3492 O O . TYR B 1 64 ? -5.773 -27.297 3.898 1 87.5 64 TYR B O 1
ATOM 3500 N N . TRP B 1 65 ? -7.645 -28.625 3.916 1 89.44 65 TRP B N 1
ATOM 3501 C CA . TRP B 1 65 ? -6.867 -29.828 4.211 1 89.44 65 TRP B CA 1
ATOM 3502 C C . TRP B 1 65 ? -7.594 -31.078 3.744 1 89.44 65 TRP B C 1
ATOM 3504 O O . TRP B 1 65 ? -8.82 -31.172 3.834 1 89.44 65 TRP B O 1
ATOM 3514 N N . TRP B 1 66 ? -6.898 -32.062 3.258 1 90.88 66 TRP B N 1
ATOM 3515 C CA . TRP B 1 66 ? -7.371 -33.438 3.031 1 90.88 66 TRP B CA 1
ATOM 3516 C C . TRP B 1 66 ? -6.207 -34.406 3 1 90.88 66 TRP B C 1
ATOM 3518 O O . TRP B 1 66 ? -5.051 -34 2.834 1 90.88 66 TRP B O 1
ATOM 3528 N N . PRO B 1 67 ? -6.492 -35.594 3.328 1 89.81 67 PRO B N 1
ATOM 3529 C CA . PRO B 1 67 ? -5.406 -36.562 3.297 1 89.81 67 PRO B CA 1
ATOM 3530 C C . PRO B 1 67 ? -4.699 -36.625 1.945 1 89.81 67 PRO B C 1
ATOM 3532 O O . PRO B 1 67 ? -5.355 -36.656 0.901 1 89.81 67 PRO B O 1
ATOM 3535 N N . LYS B 1 68 ? -3.34 -36.594 1.886 1 92.19 68 LYS B N 1
ATOM 3536 C CA . LYS B 1 68 ? -2.48 -36.688 0.708 1 92.19 68 LYS B CA 1
ATOM 3537 C C . LYS B 1 68 ? -2.639 -35.438 -0.174 1 92.19 68 LYS B C 1
ATOM 3539 O O . LYS B 1 68 ? -2.486 -35.531 -1.395 1 92.19 68 LYS B O 1
ATOM 3544 N N . MET B 1 69 ? -3.006 -34.375 0.489 1 93.44 69 MET B N 1
ATOM 3545 C CA . MET B 1 69 ? -3.242 -33.125 -0.22 1 93.44 69 MET B CA 1
ATOM 3546 C C . MET B 1 69 ? -1.997 -32.688 -0.988 1 93.44 69 MET B C 1
ATOM 3548 O O . MET B 1 69 ? -2.088 -32.281 -2.15 1 93.44 69 MET B O 1
ATOM 3552 N N . ARG B 1 70 ? -0.877 -32.75 -0.365 1 92.81 70 ARG B N 1
ATOM 3553 C CA . ARG B 1 70 ? 0.365 -32.312 -0.996 1 92.81 70 ARG B CA 1
ATOM 3554 C C . ARG B 1 70 ? 0.618 -33.062 -2.291 1 92.81 70 ARG B C 1
ATOM 3556 O O . ARG B 1 70 ? 0.951 -32.469 -3.316 1 92.81 70 ARG B O 1
ATOM 3563 N N . GLN B 1 71 ? 0.451 -34.344 -2.24 1 92.19 71 GLN B N 1
ATOM 3564 C CA . GLN B 1 71 ? 0.675 -35.188 -3.414 1 92.19 71 GLN B CA 1
ATOM 3565 C C . GLN B 1 71 ? -0.283 -34.812 -4.543 1 92.19 71 GLN B C 1
ATOM 3567 O O . GLN B 1 71 ? 0.115 -34.75 -5.707 1 92.19 71 GLN B O 1
ATOM 3572 N N . ASP B 1 72 ? -1.514 -34.656 -4.156 1 93.75 72 ASP B N 1
ATOM 3573 C CA . ASP B 1 72 ? -2.518 -34.25 -5.148 1 93.75 72 ASP B CA 1
ATOM 3574 C C . ASP B 1 72 ? -2.143 -32.969 -5.836 1 93.75 72 ASP B C 1
ATOM 3576 O O . ASP B 1 72 ? -2.258 -32.844 -7.059 1 93.75 72 ASP B O 1
ATOM 3580 N N . ILE B 1 73 ? -1.672 -31.984 -5.043 1 94.25 73 ILE B N 1
ATOM 3581 C CA . ILE B 1 73 ? -1.321 -30.656 -5.547 1 94.25 73 ILE B CA 1
ATOM 3582 C C . ILE B 1 73 ? -0.109 -30.766 -6.469 1 94.25 73 ILE B C 1
ATOM 3584 O O . ILE B 1 73 ? -0.09 -30.172 -7.551 1 94.25 73 ILE B O 1
ATOM 3588 N N . LEU B 1 74 ? 0.883 -31.531 -6.059 1 92.56 74 LEU B N 1
ATOM 3589 C CA . LEU B 1 74 ? 2.09 -31.703 -6.863 1 92.56 74 LEU B CA 1
ATOM 3590 C C . LEU B 1 74 ? 1.762 -32.312 -8.211 1 92.56 74 LEU B C 1
ATOM 3592 O O . LEU B 1 74 ? 2.262 -31.875 -9.25 1 92.56 74 LEU B O 1
ATOM 3596 N N . ARG B 1 75 ? 0.942 -33.344 -8.18 1 90.94 75 ARG B N 1
ATOM 3597 C CA . ARG B 1 75 ? 0.537 -34 -9.414 1 90.94 75 ARG B CA 1
ATOM 3598 C C . ARG B 1 75 ? -0.161 -33 -10.352 1 90.94 75 ARG B C 1
ATOM 3600 O O . ARG B 1 75 ? 0.098 -33 -11.555 1 90.94 75 ARG B O 1
ATOM 3607 N N . PHE B 1 76 ? -1.023 -32.25 -9.781 1 91.62 76 PHE B N 1
ATOM 3608 C CA . PHE B 1 76 ? -1.754 -31.281 -10.578 1 91.62 76 PHE B CA 1
ATOM 3609 C C . PHE B 1 76 ? -0.799 -30.266 -11.203 1 91.62 76 PHE B C 1
ATOM 3611 O O . PHE B 1 76 ? -0.865 -30.016 -12.406 1 91.62 76 PHE B O 1
ATOM 3618 N N . CYS B 1 77 ? 0.101 -29.672 -10.398 1 91.31 77 CYS B N 1
ATOM 3619 C CA . CYS B 1 77 ? 1.032 -28.656 -10.883 1 91.31 77 CYS B CA 1
ATOM 3620 C C . CYS B 1 77 ? 1.923 -29.219 -11.984 1 91.31 77 CYS B C 1
ATOM 3622 O O . CYS B 1 77 ? 2.215 -28.531 -12.961 1 91.31 77 CYS B O 1
ATOM 3624 N N . ASP B 1 78 ? 2.285 -30.469 -11.844 1 87.56 78 ASP B N 1
ATOM 3625 C CA . ASP B 1 78 ? 3.162 -31.125 -12.812 1 87.56 78 ASP B CA 1
ATOM 3626 C C . ASP B 1 78 ? 2.441 -31.359 -14.133 1 87.56 78 ASP B C 1
ATOM 3628 O O . ASP B 1 78 ? 3.078 -31.469 -15.188 1 87.56 78 ASP B O 1
ATOM 3632 N N . SER B 1 79 ? 1.181 -31.406 -14.086 1 86.19 79 SER B N 1
ATOM 3633 C CA . SER B 1 79 ? 0.412 -31.75 -15.273 1 86.19 79 SER B CA 1
ATOM 3634 C C . SER B 1 79 ? -0.222 -30.5 -15.891 1 86.19 79 SER B C 1
ATOM 3636 O O . SER B 1 79 ? -0.946 -30.594 -16.891 1 86.19 79 SER B O 1
ATOM 3638 N N . CYS B 1 80 ? -0.012 -29.391 -15.25 1 85.12 80 CYS B N 1
ATOM 3639 C CA . CYS B 1 80 ? -0.642 -28.156 -15.734 1 85.12 80 CYS B CA 1
ATOM 3640 C C . CYS B 1 80 ? -0.086 -27.766 -17.109 1 85.12 80 CYS B C 1
ATOM 3642 O O . CYS B 1 80 ? 1.104 -27.469 -17.234 1 85.12 80 CYS B O 1
ATOM 3644 N N . ALA B 1 81 ? -0.855 -27.734 -18.078 1 77.06 81 ALA B N 1
ATOM 3645 C CA . ALA B 1 81 ? -0.448 -27.469 -19.453 1 77.06 81 ALA B CA 1
ATOM 3646 C C . ALA B 1 81 ? 0.071 -26.047 -19.609 1 77.06 81 ALA B C 1
ATOM 3648 O O . ALA B 1 81 ? 1.052 -25.797 -20.312 1 77.06 81 ALA B O 1
ATOM 3649 N N . VAL B 1 82 ? -0.568 -25.141 -18.969 1 78.38 82 VAL B N 1
ATOM 3650 C CA . VAL B 1 82 ? -0.186 -23.734 -19.047 1 78.38 82 VAL B CA 1
ATOM 3651 C C . VAL B 1 82 ? 1.222 -23.547 -18.484 1 78.38 82 VAL B C 1
ATOM 3653 O O . VAL B 1 82 ? 2.053 -22.875 -19.094 1 78.38 82 VAL B O 1
ATOM 3656 N N . CYS B 1 83 ? 1.43 -24.125 -17.344 1 80.69 83 CYS B N 1
ATOM 3657 C CA . CYS B 1 83 ? 2.74 -24.016 -16.719 1 80.69 83 CYS B CA 1
ATOM 3658 C C . CYS B 1 83 ? 3.816 -24.672 -17.578 1 80.69 83 CYS B C 1
ATOM 3660 O O . CYS B 1 83 ? 4.926 -24.141 -17.688 1 80.69 83 CYS B O 1
ATOM 3662 N N . GLN B 1 84 ? 3.566 -25.75 -18.141 1 75.81 84 GLN B N 1
ATOM 3663 C CA . GLN B 1 84 ? 4.531 -26.469 -18.984 1 75.81 84 GLN B CA 1
ATOM 3664 C C . GLN B 1 84 ? 4.922 -25.625 -20.203 1 75.81 84 GLN B C 1
ATOM 3666 O O . GLN B 1 84 ? 6.074 -25.656 -20.625 1 75.81 84 GLN B O 1
ATOM 3671 N N . GLN B 1 85 ? 4.023 -24.859 -20.625 1 68.69 85 GLN B N 1
ATOM 3672 C CA . GLN B 1 85 ? 4.246 -24.047 -21.812 1 68.69 85 GLN B CA 1
ATOM 3673 C C . GLN B 1 85 ? 4.957 -22.75 -21.469 1 68.69 85 GLN B C 1
ATOM 3675 O O . GLN B 1 85 ? 5.684 -22.188 -22.297 1 68.69 85 GLN B O 1
ATOM 3680 N N . SER B 1 86 ? 4.707 -22.312 -20.297 1 72.56 86 SER B N 1
ATOM 3681 C CA . SER B 1 86 ? 5.09 -20.938 -19.984 1 72.56 86 SER B CA 1
ATOM 3682 C C . SER B 1 86 ? 6.328 -20.891 -19.094 1 72.56 86 SER B C 1
ATOM 3684 O O . SER B 1 86 ? 7.02 -19.875 -19.047 1 72.56 86 SER B O 1
ATOM 3686 N N . LYS B 1 87 ? 6.605 -21.891 -18.281 1 67.44 87 LYS B N 1
ATOM 3687 C CA . LYS B 1 87 ? 7.648 -21.828 -17.266 1 67.44 87 LYS B CA 1
ATOM 3688 C C . LYS B 1 87 ? 8.984 -22.312 -17.812 1 67.44 87 LYS B C 1
ATOM 3690 O O . LYS B 1 87 ? 9.039 -23.25 -18.594 1 67.44 87 LYS B O 1
ATOM 3695 N N . THR B 1 88 ? 10.07 -21.406 -17.531 1 57.72 88 THR B N 1
ATOM 3696 C CA . THR B 1 88 ? 11.438 -21.766 -17.875 1 57.72 88 THR B CA 1
ATOM 3697 C C . THR B 1 88 ? 12.062 -22.641 -16.797 1 57.72 88 THR B C 1
ATOM 3699 O O . THR B 1 88 ? 11.898 -22.391 -15.609 1 57.72 88 THR B O 1
ATOM 3702 N N . PRO B 1 89 ? 12.562 -23.812 -17.219 1 50.41 89 PRO B N 1
ATOM 3703 C CA . PRO B 1 89 ? 13.32 -24.531 -16.188 1 50.41 89 PRO B CA 1
ATOM 3704 C C . PRO B 1 89 ? 14.367 -23.656 -15.5 1 50.41 89 PRO B C 1
ATOM 3706 O O . PRO B 1 89 ? 14.961 -22.781 -16.141 1 50.41 89 PRO B O 1
ATOM 3709 N N . VAL B 1 90 ? 14.164 -23.391 -14.203 1 48.62 90 VAL B N 1
ATOM 3710 C CA . VAL B 1 90 ? 15.016 -22.531 -13.391 1 48.62 90 VAL B CA 1
ATOM 3711 C C . VAL B 1 90 ? 16.484 -22.906 -13.609 1 48.62 90 VAL B C 1
ATOM 3713 O O . VAL B 1 90 ? 16.875 -24.047 -13.391 1 48.62 90 VAL B O 1
ATOM 3716 N N . GLY B 1 91 ? 17.094 -22.297 -14.578 1 47.88 91 GLY B N 1
ATOM 3717 C CA . GLY B 1 91 ? 18.531 -22.5 -14.609 1 47.88 91 GLY B CA 1
ATOM 3718 C C . GLY B 1 91 ? 19.234 -21.969 -13.375 1 47.88 91 GLY B C 1
ATOM 3719 O O . GLY B 1 91 ? 18.625 -21.328 -12.531 1 47.88 91 GLY B O 1
ATOM 3720 N N . ARG B 1 92 ? 20.453 -22.516 -12.969 1 43.56 92 ARG B N 1
ATOM 3721 C CA . ARG B 1 92 ? 21.281 -22.125 -11.828 1 43.56 92 ARG B CA 1
ATOM 3722 C C . ARG B 1 92 ? 21.656 -20.641 -11.906 1 43.56 92 ARG B C 1
ATOM 3724 O O . ARG B 1 92 ? 22.094 -20.172 -12.953 1 43.56 92 ARG B O 1
ATOM 3731 N N . PRO B 1 93 ? 21.188 -19.875 -10.859 1 45.09 93 PRO B N 1
ATOM 3732 C CA . PRO B 1 93 ? 21.547 -18.453 -10.883 1 45.09 93 PRO B CA 1
ATOM 3733 C C . PRO B 1 93 ? 23.047 -18.219 -11.07 1 45.09 93 PRO B C 1
ATOM 3735 O O . PRO B 1 93 ? 23.859 -18.984 -10.539 1 45.09 93 PRO B O 1
ATOM 3738 N N . ARG B 1 94 ? 23.469 -17.531 -12.133 1 40.25 94 ARG B N 1
ATOM 3739 C CA . ARG B 1 94 ? 24.859 -17.125 -12.375 1 40.25 94 ARG B CA 1
ATOM 3740 C C . ARG B 1 94 ? 25.234 -15.945 -11.492 1 40.25 94 ARG B C 1
ATOM 3742 O O . ARG B 1 94 ? 24.453 -15.016 -11.312 1 40.25 94 ARG B O 1
ATOM 3749 N N . GLY B 1 95 ? 26.406 -16 -10.641 1 42.59 95 GLY B N 1
ATOM 3750 C CA . GLY B 1 95 ? 27.203 -14.922 -10.086 1 42.59 95 GLY B CA 1
ATOM 3751 C C . GLY B 1 95 ? 27.281 -14.953 -8.57 1 42.59 95 GLY B C 1
ATOM 3752 O O . GLY B 1 95 ? 26.484 -15.641 -7.918 1 42.59 95 GLY B O 1
ATOM 3753 N N . LEU B 1 96 ? 28.469 -14.508 -8.188 1 39.22 96 LEU B N 1
ATOM 3754 C CA . LEU B 1 96 ? 28.766 -14.375 -6.766 1 39.22 96 LEU B CA 1
ATOM 3755 C C . LEU B 1 96 ? 27.781 -13.438 -6.078 1 39.22 96 LEU B C 1
ATOM 3757 O O . LEU B 1 96 ? 27.5 -12.344 -6.582 1 39.22 96 LEU B O 1
ATOM 3761 N N . LEU B 1 97 ? 26.969 -13.953 -5.27 1 44.53 97 LEU B N 1
ATOM 3762 C CA . LEU B 1 97 ? 26 -13.125 -4.555 1 44.53 97 LEU B CA 1
ATOM 3763 C C . LEU B 1 97 ? 26.703 -12.266 -3.506 1 44.53 97 LEU B C 1
ATOM 3765 O O . LEU B 1 97 ? 27.438 -12.781 -2.656 1 44.53 97 LEU B O 1
ATOM 3769 N N . SER B 1 98 ? 27.469 -11.18 -3.779 1 45.09 98 SER B N 1
ATOM 3770 C CA . SER B 1 98 ? 27.828 -10.305 -2.664 1 45.09 98 SER B CA 1
ATOM 3771 C C . SER B 1 98 ? 26.609 -9.984 -1.802 1 45.09 98 SER B C 1
ATOM 3773 O O . SER B 1 98 ? 25.531 -9.68 -2.322 1 45.09 98 SER B O 1
ATOM 3775 N N . SER B 1 99 ? 26.656 -10.484 -0.609 1 53.53 99 SER B N 1
ATOM 3776 C CA . SER B 1 99 ? 25.531 -10.555 0.308 1 53.53 99 SER B CA 1
ATOM 3777 C C . SER B 1 99 ? 25.078 -9.164 0.739 1 53.53 99 SER B C 1
ATOM 3779 O O . SER B 1 99 ? 25.875 -8.383 1.27 1 53.53 99 SER B O 1
ATOM 3781 N N . LEU B 1 100 ? 24.25 -8.492 0.116 1 62.03 100 LEU B N 1
ATOM 3782 C CA . LEU B 1 100 ? 23.578 -7.312 0.652 1 62.03 100 LEU B CA 1
ATOM 3783 C C . LEU B 1 100 ? 23.125 -7.555 2.086 1 62.03 100 LEU B C 1
ATOM 3785 O O . LEU B 1 100 ? 22.719 -8.664 2.438 1 62.03 100 LEU B O 1
ATOM 3789 N N . PRO B 1 101 ? 23.531 -6.578 2.926 1 68.81 101 PRO B N 1
ATOM 3790 C CA . PRO B 1 101 ? 23.031 -6.75 4.293 1 68.81 101 PRO B CA 1
ATOM 3791 C C . PRO B 1 101 ? 21.516 -6.984 4.348 1 68.81 101 PRO B C 1
ATOM 3793 O O . PRO B 1 101 ? 20.781 -6.465 3.508 1 68.81 101 PRO B O 1
ATOM 3796 N N . VAL B 1 102 ? 21.188 -7.906 5.199 1 78.06 102 VAL B N 1
ATOM 3797 C CA . VAL B 1 102 ? 19.766 -8.109 5.461 1 78.06 102 VAL B CA 1
ATOM 3798 C C . VAL B 1 102 ? 19.203 -6.922 6.234 1 78.06 102 VAL B C 1
ATOM 3800 O O . VAL B 1 102 ? 19.734 -6.555 7.289 1 78.06 102 VAL B O 1
ATOM 3803 N N . PRO B 1 103 ? 18.234 -6.258 5.691 1 85 103 PRO B N 1
ATOM 3804 C CA . PRO B 1 103 ? 17.672 -5.102 6.387 1 85 103 PRO B CA 1
ATOM 3805 C C . PRO B 1 103 ? 17.047 -5.469 7.738 1 85 103 PRO B C 1
ATOM 3807 O O . PRO B 1 103 ? 16.75 -6.641 7.984 1 85 103 PRO B O 1
ATOM 3810 N N . ASP B 1 104 ? 16.781 -4.441 8.57 1 80 104 ASP B N 1
ATOM 3811 C CA . ASP B 1 104 ? 16.234 -4.645 9.906 1 80 104 ASP B CA 1
ATOM 3812 C C . ASP B 1 104 ? 14.711 -4.582 9.906 1 80 104 ASP B C 1
ATOM 3814 O O . ASP B 1 104 ? 14.062 -5.117 10.805 1 80 104 ASP B O 1
ATOM 3818 N N . ARG B 1 105 ? 14.203 -3.941 8.922 1 85.31 105 ARG B N 1
ATOM 3819 C CA . ARG B 1 105 ? 12.758 -3.773 8.844 1 85.31 105 ARG B CA 1
ATOM 3820 C C . ARG B 1 105 ? 12.305 -3.641 7.391 1 85.31 105 ARG B C 1
ATOM 3822 O O . ARG B 1 105 ? 13.109 -3.373 6.504 1 85.31 105 ARG B O 1
ATOM 3829 N N . PRO B 1 106 ? 10.969 -3.82 7.188 1 90.88 106 PRO B N 1
ATOM 3830 C CA . PRO B 1 106 ? 10.461 -3.645 5.824 1 90.88 106 PRO B CA 1
ATOM 3831 C C . PRO B 1 106 ? 10.727 -2.248 5.27 1 90.88 106 PRO B C 1
ATOM 3833 O O . PRO B 1 106 ? 10.633 -1.261 6.004 1 90.88 106 PRO B O 1
ATOM 3836 N N . TRP B 1 107 ? 11.117 -2.223 4.016 1 93.75 107 TRP B N 1
ATOM 3837 C CA . TRP B 1 107 ? 11.234 -1.026 3.189 1 93.75 107 TRP B CA 1
ATOM 3838 C C . TRP B 1 107 ? 12.375 -0.139 3.676 1 93.75 107 TRP B C 1
ATOM 3840 O O . TRP B 1 107 ? 12.406 1.06 3.387 1 93.75 107 TRP B O 1
ATOM 3850 N N . GLN B 1 108 ? 13.312 -0.699 4.445 1 91.19 108 GLN B N 1
ATOM 3851 C CA . GLN B 1 108 ? 14.562 -0.036 4.816 1 91.19 108 GLN B CA 1
ATOM 3852 C C . GLN B 1 108 ? 15.531 0.011 3.637 1 91.19 108 GLN B C 1
ATOM 3854 O O . GLN B 1 108 ? 16.125 1.054 3.355 1 91.19 108 GLN B O 1
ATOM 3859 N N . ILE B 1 109 ? 15.648 -1.124 3.01 1 90.31 109 ILE B N 1
ATOM 3860 C CA . ILE B 1 109 ? 16.469 -1.268 1.807 1 90.31 109 ILE B CA 1
ATOM 3861 C C . ILE B 1 109 ? 15.609 -1.841 0.676 1 90.31 109 ILE B C 1
ATOM 3863 O O . ILE B 1 109 ? 14.906 -2.836 0.864 1 90.31 109 ILE B O 1
ATOM 3867 N N . ILE B 1 110 ? 15.656 -1.113 -0.471 1 94.31 110 ILE B N 1
ATOM 3868 C CA . ILE B 1 110 ? 14.867 -1.596 -1.596 1 94.31 110 ILE B CA 1
ATOM 3869 C C . ILE B 1 110 ? 15.758 -1.771 -2.82 1 94.31 110 ILE B C 1
ATOM 3871 O O . ILE B 1 110 ? 16.844 -1.185 -2.898 1 94.31 110 ILE B O 1
ATOM 3875 N N . SER B 1 111 ? 15.344 -2.643 -3.719 1 91.75 111 SER B N 1
ATOM 3876 C CA . SER B 1 111 ? 15.953 -2.766 -5.039 1 91.75 111 SER B CA 1
ATOM 3877 C C . SER B 1 111 ? 15 -2.309 -6.133 1 91.75 111 SER B C 1
ATOM 3879 O O . SER B 1 111 ? 13.781 -2.365 -5.965 1 91.75 111 SER B O 1
ATOM 3881 N N . MET B 1 112 ? 15.539 -1.771 -7.188 1 93.19 112 MET B N 1
ATOM 3882 C CA . MET B 1 112 ? 14.727 -1.345 -8.32 1 93.19 112 MET B CA 1
ATOM 3883 C C . MET B 1 112 ? 15.344 -1.807 -9.641 1 93.19 112 MET B C 1
ATOM 3885 O O . MET B 1 112 ? 16.562 -1.818 -9.789 1 93.19 112 MET B O 1
ATOM 3889 N N . ASP B 1 113 ? 14.477 -2.201 -10.578 1 90.31 113 ASP B N 1
ATOM 3890 C CA . ASP B 1 113 ? 14.867 -2.645 -11.906 1 90.31 113 ASP B CA 1
ATOM 3891 C C . ASP B 1 113 ? 13.75 -2.404 -12.922 1 90.31 113 ASP B C 1
ATOM 3893 O O . ASP B 1 113 ? 12.609 -2.141 -12.531 1 90.31 113 ASP B O 1
ATOM 3897 N N . PHE B 1 114 ? 14.188 -2.449 -14.211 1 92.31 114 PHE B N 1
ATOM 3898 C CA . PHE B 1 114 ? 13.195 -2.305 -15.273 1 92.31 114 PHE B CA 1
ATOM 3899 C C . PHE B 1 114 ? 13.109 -3.576 -16.109 1 92.31 114 PHE B C 1
ATOM 3901 O O . PHE B 1 114 ? 14.133 -4.199 -16.406 1 92.31 114 PHE B O 1
ATOM 3908 N N . ILE B 1 115 ? 11.914 -4.027 -16.344 1 91.75 115 ILE B N 1
ATOM 3909 C CA . ILE B 1 115 ? 11.648 -4.969 -17.422 1 91.75 115 ILE B CA 1
ATOM 3910 C C . ILE B 1 115 ? 11.258 -4.211 -18.688 1 91.75 115 ILE B C 1
ATOM 3912 O O . ILE B 1 115 ? 10.195 -3.582 -18.75 1 91.75 115 ILE B O 1
ATOM 3916 N N . SER B 1 116 ? 12.117 -4.234 -19.703 1 91 116 SER B N 1
ATOM 3917 C CA . SER B 1 116 ? 11.883 -3.43 -20.906 1 91 116 SER B CA 1
ATOM 3918 C C . SER B 1 116 ? 11.609 -4.309 -22.109 1 91 116 SER B C 1
ATOM 3920 O O . SER B 1 116 ? 11.531 -5.531 -22 1 91 116 SER B O 1
ATOM 3922 N N . ASP B 1 117 ? 11.305 -3.676 -23.25 1 87.75 117 ASP B N 1
ATOM 3923 C CA . ASP B 1 117 ? 11.078 -4.305 -24.547 1 87.75 117 ASP B CA 1
ATOM 3924 C C . ASP B 1 117 ? 9.867 -5.234 -24.5 1 87.75 117 ASP B C 1
ATOM 3926 O O . ASP B 1 117 ? 9.906 -6.336 -25.062 1 87.75 117 ASP B O 1
ATOM 3930 N N . LEU B 1 118 ? 8.852 -4.824 -23.812 1 90.5 118 LEU B N 1
ATOM 3931 C CA . LEU B 1 118 ? 7.578 -5.531 -23.781 1 90.5 118 LEU B CA 1
ATOM 3932 C C . LEU B 1 118 ? 6.68 -5.082 -24.922 1 90.5 118 LEU B C 1
ATOM 3934 O O . LEU B 1 118 ? 6.809 -3.959 -25.422 1 90.5 118 LEU B O 1
ATOM 3938 N N . PRO B 1 119 ? 5.848 -6.043 -25.406 1 89.81 119 PRO B N 1
ATOM 3939 C CA . PRO B 1 119 ? 4.871 -5.578 -26.391 1 89.81 119 PRO B CA 1
ATOM 3940 C C . PRO B 1 119 ? 4.031 -4.402 -25.891 1 89.81 119 PRO B C 1
ATOM 3942 O O . PRO B 1 119 ? 3.711 -4.336 -24.703 1 89.81 119 PRO B O 1
ATOM 3945 N N . LYS B 1 120 ? 3.754 -3.523 -26.828 1 92.31 120 LYS B N 1
ATOM 3946 C CA . LYS B 1 120 ? 2.971 -2.354 -26.438 1 92.31 120 LYS B CA 1
ATOM 3947 C C . LYS B 1 120 ? 1.602 -2.764 -25.891 1 92.31 120 LYS B C 1
ATOM 3949 O O . LYS B 1 120 ? 0.891 -3.549 -26.531 1 92.31 120 LYS B O 1
ATOM 3954 N N . SER B 1 121 ? 1.261 -2.338 -24.734 1 92.75 121 SER B N 1
ATOM 3955 C CA . SER B 1 121 ? -0.017 -2.58 -24.062 1 92.75 121 SER B CA 1
ATOM 3956 C C . SER B 1 121 ? -0.584 -1.293 -23.469 1 92.75 121 SER B C 1
ATOM 3958 O O . SER B 1 121 ? -0.05 -0.764 -22.5 1 92.75 121 SER B O 1
ATOM 3960 N N . GLY B 1 122 ? -1.662 -0.719 -23.969 1 90.94 122 GLY B N 1
ATOM 3961 C CA . GLY B 1 122 ? -2.246 0.511 -23.453 1 90.94 122 GLY B CA 1
ATOM 3962 C C . GLY B 1 122 ? -1.257 1.659 -23.391 1 90.94 122 GLY B C 1
ATOM 3963 O O . GLY B 1 122 ? -1.239 2.418 -22.422 1 90.94 122 GLY B O 1
ATOM 3964 N N . GLY B 1 123 ? -0.26 1.668 -24.219 1 92.81 123 GLY B N 1
ATOM 3965 C CA . GLY B 1 123 ? 0.726 2.736 -24.266 1 92.81 123 GLY B CA 1
ATOM 3966 C C . GLY B 1 123 ? 1.954 2.449 -23.422 1 92.81 123 GLY B C 1
ATOM 3967 O O . GLY B 1 123 ? 2.869 3.271 -23.359 1 92.81 123 GLY B O 1
ATOM 3968 N N . TYR B 1 124 ? 1.989 1.343 -22.828 1 95.94 124 TYR B N 1
ATOM 3969 C CA . TYR B 1 124 ? 3.104 0.979 -21.969 1 95.94 124 TYR B CA 1
ATOM 3970 C C . TYR B 1 124 ? 3.98 -0.081 -22.625 1 95.94 124 TYR B C 1
ATOM 3972 O O . TYR B 1 124 ? 3.48 -0.961 -23.328 1 95.94 124 TYR B O 1
ATOM 3980 N N . THR B 1 125 ? 5.363 -0.019 -22.391 1 95.25 125 THR B N 1
ATOM 3981 C CA . THR B 1 125 ? 6.277 -0.994 -22.984 1 95.25 125 THR B CA 1
ATOM 3982 C C . THR B 1 125 ? 7.293 -1.469 -21.938 1 95.25 125 THR B C 1
ATOM 3984 O O . THR B 1 125 ? 8.219 -2.217 -22.266 1 95.25 125 THR B O 1
ATOM 3987 N N . CYS B 1 126 ? 7.188 -0.932 -20.734 1 95.31 126 CYS B N 1
ATOM 3988 C CA . CYS B 1 126 ? 8.148 -1.29 -19.703 1 95.31 126 CYS B CA 1
ATOM 3989 C C . CYS B 1 126 ? 7.473 -1.364 -18.344 1 95.31 126 CYS B C 1
ATOM 3991 O O . CYS B 1 126 ? 6.418 -0.759 -18.125 1 95.31 126 CYS B O 1
ATOM 3993 N N . ILE B 1 127 ? 8.055 -2.234 -17.438 1 96.69 127 ILE B N 1
ATOM 3994 C CA . ILE B 1 127 ? 7.594 -2.334 -16.047 1 96.69 127 ILE B CA 1
ATOM 3995 C C . ILE B 1 127 ? 8.727 -1.948 -15.102 1 96.69 127 ILE B C 1
ATOM 3997 O O . ILE B 1 127 ? 9.836 -2.477 -15.203 1 96.69 127 ILE B O 1
ATOM 4001 N N . TRP B 1 128 ? 8.508 -0.902 -14.289 1 96.75 128 TRP B N 1
ATOM 4002 C CA . TRP B 1 128 ? 9.406 -0.58 -13.188 1 96.75 128 TRP B CA 1
ATOM 4003 C C . TRP B 1 128 ? 9.117 -1.46 -11.969 1 96.75 128 TRP B C 1
ATOM 4005 O O . TRP B 1 128 ? 8.016 -1.426 -11.422 1 96.75 128 TRP B O 1
ATOM 4015 N N . VAL B 1 129 ? 10.086 -2.318 -11.617 1 96.56 129 VAL B N 1
ATOM 4016 C CA . VAL B 1 129 ? 9.945 -3.275 -10.531 1 96.56 129 VAL B CA 1
ATOM 4017 C C . VAL B 1 129 ? 10.703 -2.775 -9.297 1 96.56 129 VAL B C 1
ATOM 4019 O O . VAL B 1 129 ? 11.914 -2.551 -9.359 1 96.56 129 VAL B O 1
ATOM 4022 N N . VAL B 1 130 ? 9.961 -2.533 -8.18 1 96.88 130 VAL B N 1
ATOM 4023 C CA . VAL B 1 130 ? 10.555 -2.125 -6.906 1 96.88 130 VAL B CA 1
ATOM 4024 C C . VAL B 1 130 ? 10.289 -3.191 -5.848 1 96.88 130 VAL B C 1
ATOM 4026 O O . VAL B 1 130 ? 9.141 -3.604 -5.645 1 96.88 130 VAL B O 1
ATOM 4029 N N . VAL B 1 131 ? 11.383 -3.666 -5.164 1 95.25 131 VAL B N 1
ATOM 4030 C CA . VAL B 1 131 ? 11.242 -4.773 -4.227 1 95.25 131 VAL B CA 1
ATOM 4031 C C . VAL B 1 131 ? 11.852 -4.387 -2.879 1 95.25 131 VAL B C 1
ATOM 4033 O O . VAL B 1 131 ? 12.969 -3.877 -2.82 1 95.25 131 VAL B O 1
ATOM 4036 N N . ASP B 1 132 ? 11.055 -4.566 -1.823 1 94.56 132 ASP B N 1
ATOM 4037 C CA . ASP B 1 132 ? 11.586 -4.484 -0.467 1 94.56 132 ASP B CA 1
ATOM 4038 C C . ASP B 1 132 ? 12.484 -5.684 -0.155 1 94.56 132 ASP B C 1
ATOM 4040 O O . ASP B 1 132 ? 12.062 -6.832 -0.305 1 94.56 132 ASP B O 1
ATOM 4044 N N . LEU B 1 133 ? 13.641 -5.465 0.36 1 88.88 133 LEU B N 1
ATOM 4045 C CA . LEU B 1 133 ? 14.586 -6.562 0.505 1 88.88 133 LEU B CA 1
ATOM 4046 C C . LEU B 1 133 ? 14.375 -7.297 1.824 1 88.88 133 LEU B C 1
ATOM 4048 O O . LEU B 1 133 ? 14.961 -8.359 2.055 1 88.88 133 LEU B O 1
ATOM 4052 N N . PHE B 1 134 ? 13.5 -6.754 2.666 1 89.44 134 PHE B N 1
ATOM 4053 C CA . PHE B 1 134 ? 13.156 -7.445 3.902 1 89.44 134 PHE B CA 1
ATOM 4054 C C . PHE B 1 134 ? 11.938 -8.336 3.703 1 89.44 134 PHE B C 1
ATOM 4056 O O . PHE B 1 134 ? 12.055 -9.562 3.664 1 89.44 134 PHE B O 1
ATOM 4063 N N . SER B 1 135 ? 10.805 -7.734 3.424 1 90.88 135 SER B N 1
ATOM 4064 C CA . SER B 1 135 ? 9.547 -8.461 3.299 1 90.88 135 SER B CA 1
ATOM 4065 C C . SER B 1 135 ? 9.43 -9.133 1.935 1 90.88 135 SER B C 1
ATOM 4067 O O . SER B 1 135 ? 8.586 -10.016 1.739 1 90.88 135 SER B O 1
ATOM 4069 N N . LYS B 1 136 ? 10.156 -8.648 0.99 1 92.06 136 LYS B N 1
ATOM 4070 C CA . LYS B 1 136 ? 10.117 -9.086 -0.403 1 92.06 136 LYS B CA 1
ATOM 4071 C C . LYS B 1 136 ? 8.875 -8.555 -1.109 1 92.06 136 LYS B C 1
ATOM 4073 O O . LYS B 1 136 ? 8.578 -8.945 -2.24 1 92.06 136 LYS B O 1
ATOM 4078 N N . LEU B 1 137 ? 8.102 -7.66 -0.437 1 96.31 137 LEU B N 1
ATOM 4079 C CA . LEU B 1 137 ? 6.969 -7.023 -1.093 1 96.31 137 LEU B CA 1
ATOM 4080 C C . LEU B 1 137 ? 7.422 -6.262 -2.336 1 96.31 137 LEU B C 1
ATOM 4082 O O . LEU B 1 137 ? 8.438 -5.566 -2.309 1 96.31 137 LEU B O 1
ATOM 4086 N N . ALA B 1 138 ? 6.652 -6.402 -3.408 1 97 138 ALA B N 1
ATOM 4087 C CA . ALA B 1 138 ? 7.047 -5.777 -4.672 1 97 138 ALA B CA 1
ATOM 4088 C C . ALA B 1 138 ? 5.918 -4.922 -5.234 1 97 138 ALA B C 1
ATOM 4090 O O . ALA B 1 138 ? 4.742 -5.176 -4.965 1 97 138 ALA B O 1
ATOM 4091 N N . HIS B 1 139 ? 6.25 -3.85 -5.859 1 98.44 139 HIS B N 1
ATOM 4092 C CA . HIS B 1 139 ? 5.352 -3.057 -6.688 1 98.44 139 HIS B CA 1
ATOM 4093 C C . HIS B 1 139 ? 5.742 -3.139 -8.164 1 98.44 139 HIS B C 1
ATOM 4095 O O . HIS B 1 139 ? 6.922 -3.02 -8.5 1 98.44 139 HIS B O 1
ATOM 4101 N N . PHE B 1 140 ? 4.77 -3.43 -9.07 1 97.69 140 PHE B N 1
ATOM 4102 C CA . PHE B 1 140 ? 4.941 -3.498 -10.516 1 97.69 140 PHE B CA 1
ATOM 4103 C C . PHE B 1 140 ? 4.27 -2.311 -11.195 1 97.69 140 PHE B C 1
ATOM 4105 O O . PHE B 1 140 ? 3.041 -2.266 -11.305 1 97.69 140 PHE B O 1
ATOM 4112 N N . ILE B 1 141 ? 5.086 -1.367 -11.664 1 98 141 ILE B N 1
ATOM 4113 C CA . ILE B 1 141 ? 4.559 -0.1 -12.164 1 98 141 ILE B CA 1
ATOM 4114 C C . ILE B 1 141 ? 4.77 -0.011 -13.672 1 98 141 ILE B C 1
ATOM 4116 O O . ILE B 1 141 ? 5.906 0.007 -14.148 1 98 141 ILE B O 1
ATOM 4120 N N . PRO B 1 142 ? 3.703 0.044 -14.477 1 97.06 142 PRO B N 1
ATOM 4121 C CA . PRO B 1 142 ? 3.869 0.184 -15.922 1 97.06 142 PRO B CA 1
ATOM 4122 C C . PRO B 1 142 ? 4.387 1.562 -16.328 1 97.06 142 PRO B C 1
ATOM 4124 O O . PRO B 1 142 ? 4.016 2.568 -15.719 1 97.06 142 PRO B O 1
ATOM 4127 N N . CYS B 1 143 ? 5.242 1.584 -17.266 1 96.62 143 CYS B N 1
ATOM 4128 C CA . CYS B 1 143 ? 5.785 2.805 -17.844 1 96.62 143 CYS B CA 1
ATOM 4129 C C . CYS B 1 143 ? 5.727 2.756 -19.375 1 96.62 143 CYS B C 1
ATOM 4131 O O . CYS B 1 143 ? 5.883 1.689 -19.969 1 96.62 143 CYS B O 1
ATOM 4133 N N . SER B 1 144 ? 5.465 3.918 -19.969 1 95.38 144 SER B N 1
ATOM 4134 C CA . SER B 1 144 ? 5.445 3.967 -21.422 1 95.38 144 SER B CA 1
ATOM 4135 C C . SER B 1 144 ? 6.801 3.582 -22 1 95.38 144 SER B C 1
ATOM 4137 O O . SER B 1 144 ? 6.871 2.846 -22.984 1 95.38 144 SER B O 1
ATOM 4139 N N . THR B 1 145 ? 7.801 4.125 -21.578 1 93.12 145 THR B N 1
ATOM 4140 C CA . THR B 1 145 ? 9.203 3.807 -21.812 1 93.12 145 THR B CA 1
ATOM 4141 C C . THR B 1 145 ? 10.016 3.965 -20.531 1 93.12 145 THR B C 1
ATOM 4143 O O . THR B 1 145 ? 9.469 4.32 -19.484 1 93.12 145 THR B O 1
ATOM 4146 N N . ILE B 1 146 ? 11.219 3.625 -20.625 1 92.31 146 ILE B N 1
ATOM 4147 C CA . ILE B 1 146 ? 12.055 3.898 -19.469 1 92.31 146 ILE B CA 1
ATOM 4148 C C . ILE B 1 146 ? 12.031 5.395 -19.156 1 92.31 146 ILE B C 1
ATOM 4150 O O . ILE B 1 146 ? 12.461 6.207 -19.969 1 92.31 146 ILE B O 1
ATOM 4154 N N . PRO B 1 147 ? 11.594 5.727 -18.047 1 93.69 147 PRO B N 1
ATOM 4155 C CA . PRO B 1 147 ? 11.398 7.148 -17.75 1 93.69 147 PRO B CA 1
ATOM 4156 C C . PRO B 1 147 ? 12.703 7.883 -17.469 1 93.69 147 PRO B C 1
ATOM 4158 O O . PRO B 1 147 ? 13.641 7.285 -16.938 1 93.69 147 PRO B O 1
ATOM 4161 N N . ALA B 1 148 ? 12.695 9.164 -17.812 1 92.94 148 ALA B N 1
ATOM 4162 C CA . ALA B 1 148 ? 13.773 10.039 -17.375 1 92.94 148 ALA B CA 1
ATOM 4163 C C . ALA B 1 148 ? 13.703 10.273 -15.867 1 92.94 148 ALA B C 1
ATOM 4165 O O . ALA B 1 148 ? 12.672 10.016 -15.242 1 92.94 148 ALA B O 1
ATOM 4166 N N . ALA B 1 149 ? 14.719 10.789 -15.328 1 90.75 149 ALA B N 1
ATOM 4167 C CA . ALA B 1 149 ? 14.875 10.891 -13.883 1 90.75 149 ALA B CA 1
ATOM 4168 C C . ALA B 1 149 ? 13.766 11.727 -13.258 1 90.75 149 ALA B C 1
ATOM 4170 O O . ALA B 1 149 ? 13.172 11.336 -12.25 1 90.75 149 ALA B O 1
ATOM 4171 N N . PRO B 1 150 ? 13.414 12.891 -13.805 1 90.25 150 PRO B N 1
ATOM 4172 C CA . PRO B 1 150 ? 12.344 13.68 -13.18 1 90.25 150 PRO B CA 1
ATOM 4173 C C . PRO B 1 150 ? 11 12.953 -13.18 1 90.25 150 PRO B C 1
ATOM 4175 O O . PRO B 1 150 ? 10.266 13 -12.188 1 90.25 150 PRO B O 1
ATOM 4178 N N . THR B 1 151 ? 10.758 12.297 -14.297 1 93.25 151 THR B N 1
ATOM 4179 C CA . THR B 1 151 ? 9.523 11.516 -14.383 1 93.25 151 THR B CA 1
ATOM 4180 C C . THR B 1 151 ? 9.562 10.344 -13.398 1 93.25 151 THR B C 1
ATOM 4182 O O . THR B 1 151 ? 8.555 10.023 -12.766 1 93.25 151 THR B O 1
ATOM 4185 N N . LEU B 1 152 ? 10.672 9.75 -13.312 1 94.75 152 LEU B N 1
ATOM 4186 C CA . LEU B 1 152 ? 10.836 8.633 -12.383 1 94.75 152 LEU B CA 1
ATOM 4187 C C . LEU B 1 152 ? 10.625 9.086 -10.945 1 94.75 152 LEU B C 1
ATOM 4189 O O . LEU B 1 152 ? 10.062 8.359 -10.133 1 94.75 152 LEU B O 1
ATOM 4193 N N . ALA B 1 153 ? 11.078 10.289 -10.609 1 93.12 153 ALA B N 1
ATOM 4194 C CA . ALA B 1 153 ? 10.891 10.836 -9.266 1 93.12 153 ALA B CA 1
ATOM 4195 C C . ALA B 1 153 ? 9.414 11 -8.938 1 93.12 153 ALA B C 1
ATOM 4197 O O . ALA B 1 153 ? 8.984 10.719 -7.816 1 93.12 153 ALA B O 1
ATOM 4198 N N . LEU B 1 154 ? 8.672 11.43 -9.914 1 92.94 154 LEU B N 1
ATOM 4199 C CA . LEU B 1 154 ? 7.227 11.555 -9.734 1 92.94 154 LEU B CA 1
ATOM 4200 C C . LEU B 1 154 ? 6.582 10.195 -9.516 1 92.94 154 LEU B C 1
ATOM 4202 O O . LEU B 1 154 ? 5.727 10.031 -8.641 1 92.94 154 LEU B O 1
ATOM 4206 N N . LEU B 1 155 ? 7.016 9.242 -10.305 1 96.19 155 LEU B N 1
ATOM 4207 C CA . LEU B 1 155 ? 6.504 7.883 -10.156 1 96.19 155 LEU B CA 1
ATOM 4208 C C . LEU B 1 155 ? 6.879 7.305 -8.797 1 96.19 155 LEU B C 1
ATOM 4210 O O . LEU B 1 155 ? 6.074 6.617 -8.156 1 96.19 155 LEU B O 1
ATOM 4214 N N . PHE B 1 156 ? 8.102 7.609 -8.375 1 96.94 156 PHE B N 1
ATOM 4215 C CA . PHE B 1 156 ? 8.57 7.156 -7.066 1 96.94 156 PHE B CA 1
ATOM 4216 C C . PHE B 1 156 ? 7.688 7.703 -5.953 1 96.94 156 PHE B C 1
ATOM 4218 O O . PHE B 1 156 ? 7.277 6.965 -5.055 1 96.94 156 PHE B O 1
ATOM 4225 N N . THR B 1 157 ? 7.395 8.938 -6.004 1 94.69 157 THR B N 1
ATOM 4226 C CA . THR B 1 157 ? 6.562 9.586 -5 1 94.69 157 THR B CA 1
ATOM 4227 C C . THR B 1 157 ? 5.152 9 -4.996 1 94.69 157 THR B C 1
ATOM 4229 O O . THR B 1 157 ? 4.609 8.68 -3.938 1 94.69 157 THR B O 1
ATOM 4232 N N . LYS B 1 158 ? 4.645 8.727 -6.125 1 95.81 158 LYS B N 1
ATOM 4233 C CA . LYS B 1 158 ? 3.268 8.281 -6.312 1 95.81 158 LYS B CA 1
ATOM 4234 C C . LYS B 1 158 ? 3.098 6.828 -5.883 1 95.81 158 LYS B C 1
ATOM 4236 O O . LYS B 1 158 ? 2.072 6.461 -5.301 1 95.81 158 LYS B O 1
ATOM 4241 N N . HIS B 1 159 ? 4.09 6.027 -6.133 1 97.5 159 HIS B N 1
ATOM 4242 C CA . HIS B 1 159 ? 3.855 4.594 -6.02 1 97.5 159 HIS B CA 1
ATOM 4243 C C . HIS B 1 159 ? 4.625 4 -4.844 1 97.5 159 HIS B C 1
ATOM 4245 O O . HIS B 1 159 ? 4.301 2.906 -4.371 1 97.5 159 HIS B O 1
ATOM 4251 N N . ILE B 1 160 ? 5.66 4.656 -4.418 1 97.38 160 ILE B N 1
ATOM 4252 C CA . ILE B 1 160 ? 6.504 4.074 -3.381 1 97.38 160 ILE B CA 1
ATOM 4253 C C . ILE B 1 160 ? 6.445 4.938 -2.123 1 97.38 160 ILE B C 1
ATOM 4255 O O . ILE B 1 160 ? 5.941 4.5 -1.085 1 97.38 160 ILE B O 1
ATOM 4259 N N . TYR B 1 161 ? 6.848 6.234 -2.242 1 94.88 161 TYR B N 1
ATOM 4260 C CA . TYR B 1 161 ? 6.93 7.125 -1.09 1 94.88 161 TYR B CA 1
ATOM 4261 C C . TYR B 1 161 ? 5.578 7.258 -0.403 1 94.88 161 TYR B C 1
ATOM 4263 O O . TYR B 1 161 ? 5.492 7.227 0.827 1 94.88 161 TYR B O 1
ATOM 4271 N N . ARG B 1 162 ? 4.547 7.391 -1.177 1 95.56 162 ARG B N 1
ATOM 4272 C CA . ARG B 1 162 ? 3.174 7.539 -0.703 1 95.56 162 ARG B CA 1
ATOM 4273 C C . ARG B 1 162 ? 2.791 6.398 0.232 1 95.56 162 ARG B C 1
ATOM 4275 O O . ARG B 1 162 ? 2.092 6.609 1.226 1 95.56 162 ARG B O 1
ATOM 4282 N N . LEU B 1 163 ? 3.295 5.219 -0.05 1 97.12 163 LEU B N 1
ATOM 4283 C CA . LEU B 1 163 ? 2.875 4.004 0.643 1 97.12 163 LEU B CA 1
ATOM 4284 C C . LEU B 1 163 ? 3.855 3.646 1.755 1 97.12 163 LEU B C 1
ATOM 4286 O O . LEU B 1 163 ? 3.449 3.18 2.82 1 97.12 163 LEU B O 1
ATOM 4290 N N . HIS B 1 164 ? 5.164 3.908 1.478 1 96.12 164 HIS B N 1
ATOM 4291 C CA . HIS B 1 164 ? 6.156 3.277 2.34 1 96.12 164 HIS B CA 1
ATOM 4292 C C . HIS B 1 164 ? 7.16 4.297 2.863 1 96.12 164 HIS B C 1
ATOM 4294 O O . HIS B 1 164 ? 8.062 3.951 3.627 1 96.12 164 HIS B O 1
ATOM 4300 N N . GLY B 1 165 ? 7.105 5.559 2.479 1 94.12 165 GLY B N 1
ATOM 4301 C CA . GLY B 1 165 ? 8.078 6.562 2.873 1 94.12 165 GLY B CA 1
ATOM 4302 C C . GLY B 1 165 ? 9.422 6.398 2.18 1 94.12 165 GLY B C 1
ATOM 4303 O O . GLY B 1 165 ? 9.516 5.738 1.145 1 94.12 165 GLY B O 1
ATOM 4304 N N . ALA B 1 166 ? 10.422 7.09 2.711 1 92.62 166 ALA B N 1
ATOM 4305 C CA . ALA B 1 166 ? 11.75 7.059 2.115 1 92.62 166 ALA B CA 1
ATOM 4306 C C . ALA B 1 166 ? 12.562 5.875 2.639 1 92.62 166 ALA B C 1
ATOM 4308 O O . ALA B 1 166 ? 12.711 5.703 3.852 1 92.62 166 ALA B O 1
ATOM 4309 N N . PRO B 1 167 ? 13.062 5.047 1.732 1 94.12 167 PRO B N 1
ATOM 4310 C CA . PRO B 1 167 ? 14 4.02 2.189 1 94.12 167 PRO B CA 1
ATOM 4311 C C . PRO B 1 167 ? 15.344 4.602 2.627 1 94.12 167 PRO B C 1
ATOM 4313 O O . PRO B 1 167 ? 15.648 5.762 2.324 1 94.12 167 PRO B O 1
ATOM 4316 N N . GLU B 1 168 ? 16.078 3.797 3.348 1 91.62 168 GLU B N 1
ATOM 4317 C CA . GLU B 1 168 ? 17.422 4.227 3.723 1 91.62 168 GLU B CA 1
ATOM 4318 C C . GLU B 1 168 ? 18.406 4 2.582 1 91.62 168 GLU B C 1
ATOM 4320 O O . GLU B 1 168 ? 19.328 4.801 2.381 1 91.62 168 GLU B O 1
ATOM 4325 N N . VAL B 1 169 ? 18.203 2.848 1.9 1 91.5 169 VAL B N 1
ATOM 4326 C CA . VAL B 1 169 ? 19.125 2.482 0.833 1 91.5 169 VAL B CA 1
ATOM 4327 C C . VAL B 1 169 ? 18.344 1.973 -0.376 1 91.5 169 VAL B C 1
ATOM 4329 O O . VAL B 1 169 ? 17.375 1.22 -0.228 1 91.5 169 VAL B O 1
ATOM 4332 N N . ILE B 1 170 ? 18.781 2.395 -1.534 1 93.06 170 ILE B N 1
ATOM 4333 C CA . ILE B 1 170 ? 18.25 1.869 -2.791 1 93.06 170 ILE B CA 1
ATOM 4334 C C . ILE B 1 170 ? 19.375 1.189 -3.572 1 93.06 170 ILE B C 1
ATOM 4336 O O . ILE B 1 170 ? 20.438 1.771 -3.77 1 93.06 170 ILE B O 1
ATOM 4340 N N . ILE B 1 171 ? 19.109 -0.008 -3.965 1 88.75 171 ILE B N 1
ATOM 4341 C CA . ILE B 1 171 ? 20.031 -0.752 -4.816 1 88.75 171 ILE B CA 1
ATOM 4342 C C . ILE B 1 171 ? 19.5 -0.792 -6.246 1 88.75 171 ILE B C 1
ATOM 4344 O O . ILE B 1 171 ? 18.344 -1.187 -6.477 1 88.75 171 ILE B O 1
ATOM 4348 N N . SER B 1 172 ? 20.266 -0.271 -7.191 1 87.88 172 SER B N 1
ATOM 4349 C CA . SER B 1 172 ? 19.859 -0.285 -8.594 1 87.88 172 SER B CA 1
ATOM 4350 C C . SER B 1 172 ? 21.062 -0.549 -9.5 1 87.88 172 SER B C 1
ATOM 4352 O O . SER B 1 172 ? 22.203 -0.54 -9.047 1 87.88 172 SER B O 1
ATOM 4354 N N . ASP B 1 173 ? 20.797 -0.898 -10.711 1 80.62 173 ASP B N 1
ATOM 4355 C CA . ASP B 1 173 ? 21.875 -1.018 -11.688 1 80.62 173 ASP B CA 1
ATOM 4356 C C . ASP B 1 173 ? 22.359 0.357 -12.148 1 80.62 173 ASP B C 1
ATOM 4358 O O . ASP B 1 173 ? 22.016 1.374 -11.539 1 80.62 173 ASP B O 1
ATOM 4362 N N . ARG B 1 174 ? 23.156 0.415 -13.172 1 77.69 174 ARG B N 1
ATOM 4363 C CA . ARG B 1 174 ? 23.781 1.661 -13.617 1 77.69 174 ARG B CA 1
ATOM 4364 C C . ARG B 1 174 ? 23.031 2.264 -14.789 1 77.69 174 ARG B C 1
ATOM 4366 O O . ARG B 1 174 ? 23.625 2.879 -15.68 1 77.69 174 ARG B O 1
ATOM 4373 N N . ALA B 1 175 ? 21.766 1.978 -14.789 1 80.5 175 ALA B N 1
ATOM 4374 C CA . ALA B 1 175 ? 20.969 2.635 -15.828 1 80.5 175 ALA B CA 1
ATOM 4375 C C . ALA B 1 175 ? 21.078 4.152 -15.711 1 80.5 175 ALA B C 1
ATOM 4377 O O . ALA B 1 175 ? 21.188 4.695 -14.609 1 80.5 175 ALA B O 1
ATOM 4378 N N . PRO B 1 176 ? 21.047 4.863 -16.797 1 81.75 176 PRO B N 1
ATOM 4379 C CA . PRO B 1 176 ? 21.266 6.312 -16.828 1 81.75 176 PRO B CA 1
ATOM 4380 C C . PRO B 1 176 ? 20.359 7.07 -15.859 1 81.75 176 PRO B C 1
ATOM 4382 O O . PRO B 1 176 ? 20.797 8.047 -15.242 1 81.75 176 PRO B O 1
ATOM 4385 N N . GLN B 1 177 ? 19.156 6.676 -15.758 1 85.81 177 GLN B N 1
ATOM 4386 C CA . GLN B 1 177 ? 18.25 7.367 -14.859 1 85.81 177 GLN B CA 1
ATOM 4387 C C . GLN B 1 177 ? 18.688 7.234 -13.406 1 85.81 177 GLN B C 1
ATOM 4389 O O . GLN B 1 177 ? 18.469 8.148 -12.602 1 85.81 177 GLN B O 1
ATOM 4394 N N . PHE B 1 178 ? 19.375 6.207 -13.086 1 87.69 178 PHE B N 1
ATOM 4395 C CA . PHE B 1 178 ? 19.719 5.922 -11.703 1 87.69 178 PHE B CA 1
ATOM 4396 C C . PHE B 1 178 ? 21.031 6.59 -11.312 1 87.69 178 PHE B C 1
ATOM 4398 O O . PHE B 1 178 ? 21.359 6.676 -10.133 1 87.69 178 PHE B O 1
ATOM 4405 N N . VAL B 1 179 ? 21.719 7.078 -12.305 1 83.69 179 VAL B N 1
ATOM 4406 C CA . VAL B 1 179 ? 23 7.707 -11.992 1 83.69 179 VAL B CA 1
ATOM 4407 C C . VAL B 1 179 ? 22.938 9.195 -12.328 1 83.69 179 VAL B C 1
ATOM 4409 O O . VAL B 1 179 ? 23.922 9.922 -12.148 1 83.69 179 VAL B O 1
ATOM 4412 N N . SER B 1 180 ? 21.844 9.656 -12.734 1 87.5 180 SER B N 1
ATOM 4413 C CA . SER B 1 180 ? 21.688 11.062 -13.094 1 87.5 180 SER B CA 1
ATOM 4414 C C . SER B 1 180 ? 21.844 11.961 -11.867 1 87.5 180 SER B C 1
ATOM 4416 O O . SER B 1 180 ? 21.594 11.531 -10.742 1 87.5 180 SER B O 1
ATOM 4418 N N . ARG B 1 181 ? 22.188 13.172 -12.133 1 86.94 181 ARG B N 1
ATOM 4419 C CA . ARG B 1 181 ? 22.344 14.164 -11.07 1 86.94 181 ARG B CA 1
ATOM 4420 C C . ARG B 1 181 ? 21 14.453 -10.406 1 86.94 181 ARG B C 1
ATOM 4422 O O . ARG B 1 181 ? 20.922 14.602 -9.188 1 86.94 181 ARG B O 1
ATOM 4429 N N . PHE B 1 182 ? 20.078 14.547 -11.203 1 89.19 182 PHE B N 1
ATOM 4430 C CA . PHE B 1 182 ? 18.75 14.828 -10.672 1 89.19 182 PHE B CA 1
ATOM 4431 C C . PHE B 1 182 ? 18.312 13.742 -9.695 1 89.19 182 PHE B C 1
ATOM 4433 O O . PHE B 1 182 ? 17.859 14.039 -8.586 1 89.19 182 PHE B O 1
ATOM 4440 N N . TRP B 1 183 ? 18.469 12.5 -10.086 1 92.38 183 TRP B N 1
ATOM 4441 C CA . TRP B 1 183 ? 18.078 11.367 -9.258 1 92.38 183 TRP B CA 1
ATOM 4442 C C . TRP B 1 183 ? 18.844 11.359 -7.945 1 92.38 183 TRP B C 1
ATOM 4444 O O . TRP B 1 183 ? 18.266 11.156 -6.875 1 92.38 183 TRP B O 1
ATOM 4454 N N . LYS B 1 184 ? 20.047 11.656 -7.98 1 88.81 184 LYS B N 1
ATOM 4455 C CA . LYS B 1 184 ? 20.906 11.727 -6.797 1 88.81 184 LYS B CA 1
ATOM 4456 C C . LYS B 1 184 ? 20.438 12.828 -5.848 1 88.81 184 LYS B C 1
ATOM 4458 O O . LYS B 1 184 ? 20.297 12.602 -4.645 1 88.81 184 LYS B O 1
ATOM 4463 N N . HIS B 1 185 ? 20.188 13.945 -6.41 1 87.81 185 HIS B N 1
ATOM 4464 C CA . HIS B 1 185 ? 19.75 15.07 -5.586 1 87.81 185 HIS B CA 1
ATOM 4465 C C . HIS B 1 185 ? 18.391 14.805 -4.961 1 87.81 185 HIS B C 1
ATOM 4467 O O . HIS B 1 185 ? 18.172 15.102 -3.787 1 87.81 185 HIS B O 1
ATOM 4473 N N . PHE B 1 186 ? 17.531 14.266 -5.758 1 91.5 186 PHE B N 1
ATOM 4474 C CA . PHE B 1 186 ? 16.188 13.914 -5.285 1 91.5 186 PHE B CA 1
ATOM 4475 C C . PHE B 1 186 ? 16.281 13.023 -4.047 1 91.5 186 PHE B C 1
ATOM 4477 O O . PHE B 1 186 ? 15.625 13.297 -3.035 1 91.5 186 PHE B O 1
ATOM 4484 N N . HIS B 1 187 ? 17.109 12.031 -4.055 1 91.75 187 HIS B N 1
ATOM 4485 C CA . HIS B 1 187 ? 17.172 11.078 -2.953 1 91.75 187 HIS B CA 1
ATOM 4486 C C . HIS B 1 187 ? 18.031 11.617 -1.812 1 91.75 187 HIS B C 1
ATOM 4488 O O . HIS B 1 187 ? 17.844 11.234 -0.654 1 91.75 187 HIS B O 1
ATOM 4494 N N . GLU B 1 188 ? 18.938 12.484 -2.076 1 86.5 188 GLU B N 1
ATOM 4495 C CA . GLU B 1 188 ? 19.641 13.188 -1.011 1 86.5 188 GLU B CA 1
ATOM 4496 C C . GLU B 1 188 ? 18.672 13.977 -0.133 1 86.5 188 GLU B C 1
ATOM 4498 O O . GLU B 1 188 ? 18.797 13.977 1.094 1 86.5 188 GLU B O 1
ATOM 4503 N N . CYS B 1 189 ? 17.719 14.578 -0.781 1 84.94 189 CYS B N 1
ATOM 4504 C CA . CYS B 1 189 ? 16.719 15.352 -0.055 1 84.94 189 CYS B CA 1
ATOM 4505 C C . CYS B 1 189 ? 15.859 14.445 0.823 1 84.94 189 CYS B C 1
ATOM 4507 O O . CYS B 1 189 ? 15.336 14.883 1.851 1 84.94 189 CYS B O 1
ATOM 4509 N N . LEU B 1 190 ? 15.812 13.188 0.452 1 88.75 190 LEU B N 1
ATOM 4510 C CA . LEU B 1 190 ? 15.008 12.234 1.21 1 88.75 190 LEU B CA 1
ATOM 4511 C C . LEU B 1 190 ? 15.867 11.5 2.234 1 88.75 190 LEU B C 1
ATOM 4513 O O . LEU B 1 190 ? 15.359 10.703 3.029 1 88.75 190 LEU B O 1
ATOM 4517 N N . GLY B 1 191 ? 17.141 11.773 2.223 1 87.44 191 GLY B N 1
ATOM 4518 C CA . GLY B 1 191 ? 18.047 11.07 3.117 1 87.44 191 GLY B CA 1
ATOM 4519 C C . GLY B 1 191 ? 18.281 9.625 2.723 1 87.44 191 GLY B C 1
ATOM 4520 O O . GLY B 1 191 ? 18.531 8.773 3.578 1 87.44 191 GLY B O 1
ATOM 4521 N N . THR B 1 192 ? 18.094 9.305 1.457 1 92.69 192 THR B N 1
ATOM 4522 C CA . THR B 1 192 ? 18.25 7.949 0.938 1 92.69 192 THR B CA 1
ATOM 4523 C C . THR B 1 192 ? 19.609 7.766 0.276 1 92.69 192 THR B C 1
ATOM 4525 O O . THR B 1 192 ? 20.031 8.609 -0.51 1 92.69 192 THR B O 1
ATOM 4528 N N . LYS B 1 193 ? 20.297 6.719 0.607 1 90.81 193 LYS B N 1
ATOM 4529 C CA . LYS B 1 193 ? 21.578 6.375 -0.017 1 90.81 193 LYS B CA 1
ATOM 4530 C C . LYS B 1 193 ? 21.359 5.52 -1.263 1 90.81 193 LYS B C 1
ATOM 4532 O O . LYS B 1 193 ? 20.594 4.555 -1.238 1 90.81 193 LYS B O 1
ATOM 4537 N N . LEU B 1 194 ? 22.094 5.922 -2.312 1 90.62 194 LEU B N 1
ATOM 4538 C CA . LEU B 1 194 ? 22 5.184 -3.564 1 90.62 194 LEU B CA 1
ATOM 4539 C C . LEU B 1 194 ? 23.203 4.258 -3.744 1 90.62 194 LEU B C 1
ATOM 4541 O O . LEU B 1 194 ? 24.344 4.715 -3.736 1 90.62 194 LEU B O 1
ATOM 4545 N N . ASN B 1 195 ? 22.922 2.992 -3.783 1 86.62 195 ASN B N 1
ATOM 4546 C CA . ASN B 1 195 ? 23.938 1.98 -4.051 1 86.62 195 ASN B CA 1
ATOM 4547 C C . ASN B 1 195 ? 23.781 1.386 -5.445 1 86.62 195 ASN B C 1
ATOM 4549 O O . ASN B 1 195 ? 22.891 0.576 -5.688 1 86.62 195 ASN B O 1
ATOM 4553 N N . VAL B 1 196 ? 24.625 1.827 -6.297 1 79.56 196 VAL B N 1
ATOM 4554 C CA . VAL B 1 196 ? 24.562 1.377 -7.684 1 79.56 196 VAL B CA 1
ATOM 4555 C C . VAL B 1 196 ? 25.422 0.126 -7.859 1 79.56 196 VAL B C 1
ATOM 4557 O O . VAL B 1 196 ? 26.578 0.104 -7.457 1 79.56 196 VAL B O 1
ATOM 4560 N N . SER B 1 197 ? 24.781 -0.863 -8.289 1 69 197 SER B N 1
ATOM 4561 C CA . SER B 1 197 ? 25.484 -2.125 -8.484 1 69 197 SER B CA 1
ATOM 4562 C C . SER B 1 197 ? 26.312 -2.109 -9.766 1 69 197 SER B C 1
ATOM 4564 O O . SER B 1 197 ? 25.938 -1.438 -10.734 1 69 197 SER B O 1
ATOM 4566 N N . SER B 1 198 ? 27.609 -2.318 -9.664 1 56.34 198 SER B N 1
ATOM 4567 C CA . SER B 1 198 ? 28.469 -2.396 -10.836 1 56.34 198 SER B CA 1
ATOM 4568 C C . SER B 1 198 ? 28.156 -3.637 -11.672 1 56.34 198 SER B C 1
ATOM 4570 O O . SER B 1 198 ? 27.594 -4.609 -11.156 1 56.34 198 SER B O 1
ATOM 4572 N N . ALA B 1 199 ? 28.203 -3.523 -13.141 1 49.47 199 ALA B N 1
ATOM 4573 C CA . ALA B 1 199 ? 28.156 -4.656 -14.062 1 49.47 199 ALA B CA 1
ATOM 4574 C C . ALA B 1 199 ? 28.828 -5.883 -13.461 1 49.47 199 ALA B C 1
ATOM 4576 O O . ALA B 1 199 ? 28.453 -7.02 -13.75 1 49.47 199 ALA B O 1
ATOM 4577 N N . PHE B 1 200 ? 29.812 -5.605 -12.703 1 41.12 200 PHE B N 1
ATOM 4578 C CA . PHE B 1 200 ? 30.656 -6.684 -12.195 1 41.12 200 PHE B CA 1
ATOM 4579 C C . PHE B 1 200 ? 30.109 -7.223 -10.883 1 41.12 200 PHE B C 1
ATOM 4581 O O . PHE B 1 200 ? 30.672 -8.164 -10.312 1 41.12 200 PHE B O 1
ATOM 4588 N N . HIS B 1 201 ? 29.125 -6.59 -10.375 1 46.41 201 HIS B N 1
ATOM 4589 C CA . HIS B 1 201 ? 28.562 -7.109 -9.133 1 46.41 201 HIS B CA 1
ATOM 4590 C C . HIS B 1 201 ? 27.188 -7.715 -9.359 1 46.41 201 HIS B C 1
ATOM 4592 O O . HIS B 1 201 ? 26.172 -7.051 -9.133 1 46.41 201 HIS B O 1
ATOM 4598 N N . PRO B 1 202 ? 27.172 -8.898 -9.906 1 47.03 202 PRO B N 1
ATOM 4599 C CA . PRO B 1 202 ? 26.047 -9.727 -10.336 1 47.03 202 PRO B CA 1
ATOM 4600 C C . PRO B 1 202 ? 25.016 -9.953 -9.227 1 47.03 202 PRO B C 1
ATOM 4602 O O . PRO B 1 202 ? 23.906 -10.398 -9.492 1 47.03 202 PRO B O 1
ATOM 4605 N N . GLN B 1 203 ? 25.422 -9.711 -7.938 1 45.5 203 GLN B N 1
ATOM 4606 C CA . GLN B 1 203 ? 24.672 -10.258 -6.812 1 45.5 203 GLN B CA 1
ATOM 4607 C C . GLN B 1 203 ? 23.344 -9.516 -6.629 1 45.5 203 GLN B C 1
ATOM 4609 O O . GLN B 1 203 ? 22.328 -10.125 -6.289 1 45.5 203 GLN B O 1
ATOM 4614 N N . THR B 1 204 ? 23.375 -8.125 -6.625 1 49.81 204 THR B N 1
ATOM 4615 C CA . THR B 1 204 ? 22.141 -7.367 -6.578 1 49.81 204 THR B CA 1
ATOM 4616 C C . THR B 1 204 ? 21.172 -7.832 -7.668 1 49.81 204 THR B C 1
ATOM 4618 O O . THR B 1 204 ? 19.953 -7.789 -7.492 1 49.81 204 THR B O 1
ATOM 4621 N N . ASP B 1 205 ? 21.766 -8.656 -8.578 1 56.59 205 ASP B N 1
ATOM 4622 C CA . ASP B 1 205 ? 21.141 -9.008 -9.844 1 56.59 205 ASP B CA 1
ATOM 4623 C C . ASP B 1 205 ? 20.312 -10.281 -9.711 1 56.59 205 ASP B C 1
ATOM 4625 O O . ASP B 1 205 ? 19.266 -10.422 -10.359 1 56.59 205 ASP B O 1
ATOM 4629 N N . GLY B 1 206 ? 20.656 -10.961 -8.523 1 64.62 206 GLY B N 1
ATOM 4630 C CA . GLY B 1 206 ? 19.938 -12.227 -8.477 1 64.62 206 GLY B CA 1
ATOM 4631 C C . GLY B 1 206 ? 18.5 -12.086 -8.031 1 64.62 206 GLY B C 1
ATOM 4632 O O . GLY B 1 206 ? 17.609 -12.719 -8.602 1 64.62 206 GLY B O 1
ATOM 4633 N N . GLN B 1 207 ? 18.266 -11.188 -7.02 1 72 207 GLN B N 1
ATOM 4634 C CA . GLN B 1 207 ? 16.906 -11.016 -6.523 1 72 207 GLN B CA 1
ATOM 4635 C C . GLN B 1 207 ? 16.016 -10.367 -7.578 1 72 207 GLN B C 1
ATOM 4637 O O . GLN B 1 207 ? 14.883 -10.797 -7.789 1 72 207 GLN B O 1
ATOM 4642 N N . SER B 1 208 ? 16.578 -9.383 -8.164 1 76.88 208 SER B N 1
ATOM 4643 C CA . SER B 1 208 ? 15.805 -8.695 -9.195 1 76.88 208 SER B CA 1
ATOM 4644 C C . SER B 1 208 ? 15.477 -9.633 -10.352 1 76.88 208 SER B C 1
ATOM 4646 O O . SER B 1 208 ? 14.375 -9.609 -10.891 1 76.88 208 SER B O 1
ATOM 4648 N N . GLU B 1 209 ? 16.5 -10.469 -10.672 1 76.62 209 GLU B N 1
ATOM 4649 C CA . GLU B 1 209 ? 16.312 -11.422 -11.766 1 76.62 209 GLU B CA 1
ATOM 4650 C C . GLU B 1 209 ? 15.219 -12.43 -11.43 1 76.62 209 GLU B C 1
ATOM 4652 O O . GLU B 1 209 ? 14.406 -12.789 -12.289 1 76.62 209 GLU B O 1
ATOM 4657 N N . ARG B 1 210 ? 15.203 -12.805 -10.258 1 80.56 210 ARG B N 1
ATOM 4658 C CA . ARG B 1 210 ? 14.203 -13.773 -9.82 1 80.56 210 ARG B CA 1
ATOM 4659 C C . ARG B 1 210 ? 12.797 -13.172 -9.867 1 80.56 210 ARG B C 1
ATOM 4661 O O . ARG B 1 210 ? 11.867 -13.789 -10.383 1 80.56 210 ARG B O 1
ATOM 4668 N N . VAL B 1 211 ? 12.672 -11.992 -9.32 1 89.19 211 VAL B N 1
ATOM 4669 C CA . VAL B 1 211 ? 11.375 -11.328 -9.289 1 89.19 211 VAL B CA 1
ATOM 4670 C C . VAL B 1 211 ? 10.914 -11.039 -10.719 1 89.19 211 VAL B C 1
ATOM 4672 O O . VAL B 1 211 ? 9.758 -11.297 -11.07 1 89.19 211 VAL B O 1
ATOM 4675 N N . ASN B 1 212 ? 11.859 -10.555 -11.523 1 87.94 212 ASN B N 1
ATOM 4676 C CA . ASN B 1 212 ? 11.516 -10.289 -12.914 1 87.94 212 ASN B CA 1
ATOM 4677 C C . ASN B 1 212 ? 11.102 -11.555 -13.648 1 87.94 212 ASN B C 1
ATOM 4679 O O . ASN B 1 212 ? 10.141 -11.547 -14.414 1 87.94 212 ASN B O 1
ATOM 4683 N N . GLY B 1 213 ? 11.844 -12.617 -13.352 1 85.88 213 GLY B N 1
ATOM 4684 C CA . GLY B 1 213 ? 11.492 -13.898 -13.945 1 85.88 213 GLY B CA 1
ATOM 4685 C C . GLY B 1 213 ? 10.109 -14.375 -13.547 1 85.88 213 GLY B C 1
ATOM 4686 O O . GLY B 1 213 ? 9.352 -14.867 -14.391 1 85.88 213 GLY B O 1
ATOM 4687 N N . LEU B 1 214 ? 9.766 -14.258 -12.328 1 86.56 214 LEU B N 1
ATOM 4688 C CA . LEU B 1 214 ? 8.461 -14.672 -11.82 1 86.56 214 LEU B CA 1
ATOM 4689 C C . LEU B 1 214 ? 7.344 -13.852 -12.453 1 86.56 214 LEU B C 1
ATOM 4691 O O . LEU B 1 214 ? 6.305 -14.398 -12.836 1 86.56 214 LEU B O 1
ATOM 4695 N N . LEU B 1 215 ? 7.578 -12.539 -12.531 1 91.19 215 LEU B N 1
ATOM 4696 C CA . LEU B 1 215 ? 6.57 -11.672 -13.133 1 91.19 215 LEU B CA 1
ATOM 4697 C C . LEU B 1 215 ? 6.379 -12 -14.609 1 91.19 215 LEU B C 1
ATOM 4699 O O . LEU B 1 215 ? 5.246 -12.086 -15.094 1 91.19 215 LEU B O 1
ATOM 4703 N N . GLU B 1 216 ? 7.457 -12.188 -15.297 1 86.81 216 GLU B N 1
ATOM 4704 C CA . GLU B 1 216 ? 7.375 -12.539 -16.719 1 86.81 216 GLU B CA 1
ATOM 4705 C C . GLU B 1 216 ? 6.641 -13.859 -16.922 1 86.81 216 GLU B C 1
ATOM 4707 O O . GLU B 1 216 ? 5.828 -13.992 -17.828 1 86.81 216 GLU B O 1
ATOM 4712 N N . GLN B 1 217 ? 6.973 -14.789 -16.094 1 82.75 217 GLN B N 1
ATOM 4713 C CA . GLN B 1 217 ? 6.285 -16.078 -16.156 1 82.75 217 GLN B CA 1
ATOM 4714 C C . GLN B 1 217 ? 4.785 -15.906 -15.93 1 82.75 217 GLN B C 1
ATOM 4716 O O . GLN B 1 217 ? 3.975 -16.5 -16.641 1 82.75 217 GLN B O 1
ATOM 4721 N N . TYR B 1 218 ? 4.391 -15.172 -14.945 1 88.25 218 TYR B N 1
ATOM 4722 C CA . TYR B 1 218 ? 2.988 -14.875 -14.68 1 88.25 218 TYR B CA 1
ATOM 4723 C C . TYR B 1 218 ? 2.314 -14.297 -15.914 1 88.25 218 TYR B C 1
ATOM 4725 O O . TYR B 1 218 ? 1.258 -14.773 -16.344 1 88.25 218 TYR B O 1
ATOM 4733 N N . LEU B 1 219 ? 2.965 -13.305 -16.469 1 87.75 219 LEU B N 1
ATOM 4734 C CA . LEU B 1 219 ? 2.371 -12.602 -17.609 1 87.75 219 LEU B CA 1
ATOM 4735 C C . LEU B 1 219 ? 2.275 -13.516 -18.828 1 87.75 219 LEU B C 1
ATOM 4737 O O . LEU B 1 219 ? 1.319 -13.422 -19.594 1 87.75 219 LEU B O 1
ATOM 4741 N N . ARG B 1 220 ? 3.217 -14.391 -18.984 1 82.5 220 ARG B N 1
ATOM 4742 C CA . ARG B 1 220 ? 3.152 -15.359 -20.078 1 82.5 220 ARG B CA 1
ATOM 4743 C C . ARG B 1 220 ? 1.958 -16.297 -19.906 1 82.5 220 ARG B C 1
ATOM 4745 O O . ARG B 1 220 ? 1.29 -16.625 -20.891 1 82.5 220 ARG B O 1
ATOM 4752 N N . CYS B 1 221 ? 1.739 -16.703 -18.672 1 80.19 221 CYS B N 1
ATOM 4753 C CA . CYS B 1 221 ? 0.646 -17.641 -18.406 1 80.19 221 CYS B CA 1
ATOM 4754 C C . CYS B 1 221 ? -0.702 -17 -18.703 1 80.19 221 CYS B C 1
ATOM 4756 O O . CYS B 1 221 ? -1.61 -17.656 -19.203 1 80.19 221 CYS B O 1
ATOM 4758 N N . PHE B 1 222 ? -0.882 -15.719 -18.484 1 81.62 222 PHE B N 1
ATOM 4759 C CA . PHE B 1 222 ? -2.209 -15.117 -18.547 1 81.62 222 PHE B CA 1
ATOM 4760 C C . PHE B 1 222 ? -2.369 -14.281 -19.812 1 81.62 222 PHE B C 1
ATOM 4762 O O . PHE B 1 222 ? -3.486 -13.914 -20.188 1 81.62 222 PHE B O 1
ATOM 4769 N N . CYS B 1 223 ? -1.268 -13.992 -20.469 1 78.38 223 CYS B N 1
ATOM 4770 C CA . CYS B 1 223 ? -1.336 -13.203 -21.688 1 78.38 223 CYS B CA 1
ATOM 4771 C C . CYS B 1 223 ? -1.101 -14.078 -22.922 1 78.38 223 CYS B C 1
ATOM 4773 O O . CYS B 1 223 ? -0.832 -13.57 -24.016 1 78.38 223 CYS B O 1
ATOM 4775 N N . LEU B 1 224 ? -1.141 -15.336 -22.797 1 68.5 224 LEU B N 1
ATOM 4776 C CA . LEU B 1 224 ? -0.847 -16.266 -23.875 1 68.5 224 LEU B CA 1
ATOM 4777 C C . LEU B 1 224 ? -1.658 -15.93 -25.125 1 68.5 224 LEU B C 1
ATOM 4779 O O . LEU B 1 224 ? -1.108 -15.859 -26.234 1 68.5 224 LEU B O 1
ATOM 4783 N N . ASP B 1 225 ? -2.914 -15.57 -24.922 1 67.5 225 ASP B N 1
ATOM 4784 C CA . ASP B 1 225 ? -3.803 -15.336 -26.062 1 67.5 225 ASP B CA 1
ATOM 4785 C C . ASP B 1 225 ? -3.795 -13.867 -26.484 1 67.5 225 ASP B C 1
ATOM 4787 O O . ASP B 1 225 ? -4.109 -13.539 -27.625 1 67.5 225 ASP B O 1
ATOM 4791 N N . GLN B 1 226 ? -3.424 -13.023 -25.562 1 79.12 226 GLN B N 1
ATOM 4792 C CA . GLN B 1 226 ? -3.424 -11.586 -25.812 1 79.12 226 GLN B CA 1
ATOM 4793 C C . GLN B 1 226 ? -2.189 -10.922 -25.219 1 79.12 226 GLN B C 1
ATOM 4795 O O . GLN B 1 226 ? -2.285 -10.211 -24.203 1 79.12 226 GLN B O 1
ATOM 4800 N N . PRO B 1 227 ? -1.099 -11.062 -25.953 1 77.38 227 PRO B N 1
ATOM 4801 C CA . PRO B 1 227 ? 0.164 -10.555 -25.406 1 77.38 227 PRO B CA 1
ATOM 4802 C C . PRO B 1 227 ? 0.145 -9.039 -25.188 1 77.38 227 PRO B C 1
ATOM 4804 O O . PRO B 1 227 ? 0.938 -8.523 -24.391 1 77.38 227 PRO B O 1
ATOM 4807 N N . THR B 1 228 ? -0.764 -8.305 -25.844 1 84.31 228 THR B N 1
ATOM 4808 C CA . THR B 1 228 ? -0.805 -6.848 -25.75 1 84.31 228 THR B CA 1
ATOM 4809 C C . THR B 1 228 ? -1.706 -6.41 -24.594 1 84.31 228 THR B C 1
ATOM 4811 O O . THR B 1 228 ? -1.972 -5.219 -24.438 1 84.31 228 THR B O 1
ATOM 4814 N N . ALA B 1 229 ? -2.057 -7.309 -23.797 1 86.56 229 ALA B N 1
ATOM 4815 C CA . ALA B 1 229 ? -2.984 -6.941 -22.719 1 86.56 229 ALA B CA 1
ATOM 4816 C C . ALA B 1 229 ? -2.35 -7.145 -21.359 1 86.56 229 ALA B C 1
ATOM 4818 O O . ALA B 1 229 ? -3.055 -7.328 -20.359 1 86.56 229 ALA B O 1
ATOM 4819 N N . TRP B 1 230 ? -1.021 -7.066 -21.297 1 91.19 230 TRP B N 1
ATOM 4820 C CA . TRP B 1 230 ? -0.338 -7.438 -20.062 1 91.19 230 TRP B CA 1
ATOM 4821 C C . TRP B 1 230 ? -0.563 -6.391 -18.969 1 91.19 230 TRP B C 1
ATOM 4823 O O . TRP B 1 230 ? -0.537 -6.707 -17.781 1 91.19 230 TRP B O 1
ATOM 4833 N N . VAL B 1 231 ? -0.846 -5.145 -19.328 1 93.88 231 VAL B N 1
ATOM 4834 C CA . VAL B 1 231 ? -0.969 -4.074 -18.344 1 93.88 231 VAL B CA 1
ATOM 4835 C C . VAL B 1 231 ? -2.16 -4.348 -17.438 1 93.88 231 VAL B C 1
ATOM 4837 O O . VAL B 1 231 ? -2.105 -4.07 -16.234 1 93.88 231 VAL B O 1
ATOM 4840 N N . LYS B 1 232 ? -3.232 -4.871 -17.938 1 89.62 232 LYS B N 1
ATOM 4841 C CA . LYS B 1 232 ? -4.449 -5.098 -17.172 1 89.62 232 LYS B CA 1
ATOM 4842 C C . LYS B 1 232 ? -4.227 -6.156 -16.094 1 89.62 232 LYS B C 1
ATOM 4844 O O . LYS B 1 232 ? -4.969 -6.219 -15.109 1 89.62 232 LYS B O 1
ATOM 4849 N N . TRP B 1 233 ? -3.156 -6.984 -16.219 1 90.25 233 TRP B N 1
ATOM 4850 C CA . TRP B 1 233 ? -2.91 -8.094 -15.305 1 90.25 233 TRP B CA 1
ATOM 4851 C C . TRP B 1 233 ? -1.953 -7.684 -14.195 1 90.25 233 TRP B C 1
ATOM 4853 O O . TRP B 1 233 ? -1.816 -8.383 -13.188 1 90.25 233 TRP B O 1
ATOM 4863 N N . LEU B 1 234 ? -1.348 -6.512 -14.289 1 95 234 LEU B N 1
ATOM 4864 C CA . LEU B 1 234 ? -0.268 -6.141 -13.375 1 95 234 LEU B CA 1
ATOM 4865 C C . LEU B 1 234 ? -0.779 -6.031 -11.945 1 95 234 LEU B C 1
ATOM 4867 O O . LEU B 1 234 ? -0.139 -6.527 -11.016 1 95 234 LEU B O 1
ATOM 4871 N N . PRO B 1 235 ? -1.977 -5.426 -11.758 1 94.19 235 PRO B N 1
ATOM 4872 C CA . PRO B 1 235 ? -2.432 -5.332 -10.367 1 94.19 235 PRO B CA 1
ATOM 4873 C C . PRO B 1 235 ? -2.664 -6.699 -9.734 1 94.19 235 PRO B C 1
ATOM 4875 O O . PRO B 1 235 ? -2.27 -6.926 -8.586 1 94.19 235 PRO B O 1
ATOM 4878 N N . VAL B 1 236 ? -3.229 -7.59 -10.445 1 91.88 236 VAL B N 1
ATOM 4879 C CA . VAL B 1 236 ? -3.514 -8.922 -9.914 1 91.88 236 VAL B CA 1
ATOM 4880 C C . VAL B 1 236 ? -2.219 -9.719 -9.805 1 91.88 236 VAL B C 1
ATOM 4882 O O . VAL B 1 236 ? -2.051 -10.508 -8.875 1 91.88 236 VAL B O 1
ATOM 4885 N N . ALA B 1 237 ? -1.336 -9.516 -10.773 1 93.38 237 ALA B N 1
ATOM 4886 C CA . ALA B 1 237 ? -0.02 -10.141 -10.688 1 93.38 237 ALA B CA 1
ATOM 4887 C C . ALA B 1 237 ? 0.704 -9.727 -9.414 1 93.38 237 ALA B C 1
ATOM 4889 O O . ALA B 1 237 ? 1.324 -10.562 -8.75 1 93.38 237 ALA B O 1
ATOM 4890 N N . GLU B 1 238 ? 0.658 -8.438 -9.148 1 97 238 GLU B N 1
ATOM 4891 C CA . GLU B 1 238 ? 1.289 -7.918 -7.938 1 97 238 GLU B CA 1
ATOM 4892 C C . GLU B 1 238 ? 0.683 -8.547 -6.688 1 97 238 GLU B C 1
ATOM 4894 O O . GLU B 1 238 ? 1.408 -8.953 -5.777 1 97 238 GLU B O 1
ATOM 4899 N N . PHE B 1 239 ? -0.62 -8.602 -6.605 1 94.69 239 PHE B N 1
ATOM 4900 C CA . PHE B 1 239 ? -1.289 -9.242 -5.477 1 94.69 239 PHE B CA 1
ATOM 4901 C C . PHE B 1 239 ? -0.843 -10.695 -5.336 1 94.69 239 PHE B C 1
ATOM 4903 O O . PHE B 1 239 ? -0.502 -11.141 -4.238 1 94.69 239 PHE B O 1
ATOM 4910 N N . ALA B 1 240 ? -0.901 -11.422 -6.445 1 91.44 240 ALA B N 1
ATOM 4911 C CA . ALA B 1 240 ? -0.531 -12.836 -6.438 1 91.44 240 ALA B CA 1
ATOM 4912 C C . ALA B 1 240 ? 0.897 -13.023 -5.934 1 91.44 240 ALA B C 1
ATOM 4914 O O . ALA B 1 240 ? 1.157 -13.898 -5.098 1 91.44 240 ALA B O 1
ATOM 4915 N N . TYR B 1 241 ? 1.803 -12.266 -6.461 1 94.06 241 TYR B N 1
ATOM 4916 C CA . TYR B 1 241 ? 3.199 -12.328 -6.047 1 94.06 241 TYR B CA 1
ATOM 4917 C C . TYR B 1 241 ? 3.338 -12.078 -4.551 1 94.06 241 TYR B C 1
ATOM 4919 O O . TYR B 1 241 ? 4.008 -12.836 -3.846 1 94.06 241 TYR B O 1
ATOM 4927 N N . ASN B 1 242 ? 2.711 -10.984 -4.062 1 95.94 242 ASN B N 1
ATOM 4928 C CA . ASN B 1 242 ? 2.861 -10.562 -2.674 1 95.94 242 ASN B CA 1
ATOM 4929 C C . ASN B 1 242 ? 2.129 -11.508 -1.721 1 95.94 242 ASN B C 1
ATOM 4931 O O . ASN B 1 242 ? 2.385 -11.5 -0.516 1 95.94 242 ASN B O 1
ATOM 4935 N N . ASN B 1 243 ? 1.188 -12.266 -2.301 1 91.69 243 ASN B N 1
ATOM 4936 C CA . ASN B 1 243 ? 0.439 -13.227 -1.503 1 91.69 243 ASN B CA 1
ATOM 4937 C C . ASN B 1 243 ? 1.092 -14.602 -1.531 1 91.69 243 ASN B C 1
ATOM 4939 O O . ASN B 1 243 ? 0.585 -15.547 -0.923 1 91.69 243 ASN B O 1
ATOM 4943 N N . ALA B 1 244 ? 2.195 -14.805 -2.207 1 90.75 244 ALA B N 1
ATOM 4944 C CA . ALA B 1 244 ? 2.887 -16.078 -2.314 1 90.75 244 ALA B CA 1
ATOM 4945 C C . ALA B 1 244 ? 4.062 -16.156 -1.345 1 90.75 244 ALA B C 1
ATOM 4947 O O . ALA B 1 244 ? 4.785 -15.18 -1.162 1 90.75 244 ALA B O 1
ATOM 4948 N N . VAL B 1 245 ? 4.285 -17.359 -0.854 1 88.06 245 VAL B N 1
ATOM 4949 C CA . VAL B 1 245 ? 5.344 -17.578 0.125 1 88.06 245 VAL B CA 1
ATOM 4950 C C . VAL B 1 245 ? 6.707 -17.453 -0.554 1 88.06 245 VAL B C 1
ATOM 4952 O O . VAL B 1 245 ? 6.875 -17.875 -1.703 1 88.06 245 VAL B O 1
ATOM 4955 N N . HIS B 1 246 ? 7.578 -16.844 0.113 1 84.5 246 HIS B N 1
ATOM 4956 C CA . HIS B 1 246 ? 8.969 -16.797 -0.333 1 84.5 246 HIS B CA 1
ATOM 4957 C C . HIS B 1 246 ? 9.812 -17.844 0.377 1 84.5 246 HIS B C 1
ATOM 4959 O O . HIS B 1 246 ? 9.688 -18.031 1.59 1 84.5 246 HIS B O 1
ATOM 4965 N N . THR B 1 247 ? 10.68 -18.438 -0.38 1 77.25 247 THR B N 1
ATOM 4966 C CA . THR B 1 247 ? 11.461 -19.547 0.136 1 77.25 247 THR B CA 1
ATOM 4967 C C . THR B 1 247 ? 12.453 -19.078 1.191 1 77.25 247 THR B C 1
ATOM 4969 O O . THR B 1 247 ? 12.719 -19.781 2.164 1 77.25 247 THR B O 1
ATOM 4972 N N . SER B 1 248 ? 13.047 -17.875 1.047 1 74.81 248 SER B N 1
ATOM 4973 C CA . SER B 1 248 ? 14.094 -17.391 1.945 1 74.81 248 SER B CA 1
ATOM 4974 C C . SER B 1 248 ? 13.516 -17 3.303 1 74.81 248 SER B C 1
ATOM 4976 O O . SER B 1 248 ? 14.094 -17.328 4.344 1 74.81 248 SER B O 1
ATOM 4978 N N . SER B 1 249 ? 12.352 -16.391 3.357 1 75.5 249 SER B N 1
ATOM 4979 C CA . SER B 1 249 ? 11.766 -15.922 4.609 1 75.5 249 SER B CA 1
ATOM 4980 C C . SER B 1 249 ? 10.727 -16.906 5.141 1 75.5 249 SER B C 1
ATOM 4982 O O . SER B 1 249 ? 10.328 -16.828 6.305 1 75.5 249 SER B O 1
ATOM 4984 N N . GLN B 1 250 ? 10.141 -17.75 4.238 1 80.62 250 GLN B N 1
ATOM 4985 C CA . GLN B 1 250 ? 9.102 -18.734 4.531 1 80.62 250 GLN B CA 1
ATOM 4986 C C . GLN B 1 250 ? 7.785 -18.047 4.891 1 80.62 250 GLN B C 1
ATOM 4988 O O . GLN B 1 250 ? 6.934 -18.625 5.555 1 80.62 250 GLN B O 1
ATOM 4993 N N . HIS B 1 251 ? 7.699 -16.828 4.617 1 86.75 251 HIS B N 1
ATOM 4994 C CA . HIS B 1 251 ? 6.5 -16 4.781 1 86.75 251 HIS B CA 1
ATOM 4995 C C . HIS B 1 251 ? 6.172 -15.25 3.498 1 86.75 251 HIS B C 1
ATOM 4997 O O . HIS B 1 251 ? 7.027 -15.094 2.627 1 86.75 251 HIS B O 1
ATOM 5003 N N . THR B 1 252 ? 4.918 -14.93 3.406 1 90.25 252 THR B N 1
ATOM 5004 C CA . THR B 1 252 ? 4.555 -14.102 2.262 1 90.25 252 THR B CA 1
ATOM 5005 C C . THR B 1 252 ? 4.934 -12.641 2.51 1 90.25 252 THR B C 1
ATOM 5007 O O . THR B 1 252 ? 4.988 -12.195 3.658 1 90.25 252 THR B O 1
ATOM 5010 N N . PRO B 1 253 ? 5.234 -11.93 1.465 1 92.88 253 PRO B N 1
ATOM 5011 C CA . PRO B 1 253 ? 5.453 -10.492 1.615 1 92.88 253 PRO B CA 1
ATOM 5012 C C . PRO B 1 253 ? 4.309 -9.789 2.348 1 92.88 253 PRO B C 1
ATOM 5014 O O . PRO B 1 253 ? 4.551 -8.93 3.199 1 92.88 253 PRO B O 1
ATOM 5017 N N . PHE B 1 254 ? 3.031 -10.133 2.125 1 92.12 254 PHE B N 1
ATOM 5018 C CA . PHE B 1 254 ? 1.878 -9.555 2.809 1 92.12 254 PHE B CA 1
ATOM 5019 C C . PHE B 1 254 ? 1.942 -9.836 4.305 1 92.12 254 PHE B C 1
ATOM 5021 O O . PHE B 1 254 ? 1.715 -8.938 5.117 1 92.12 254 PHE B O 1
ATOM 5028 N N . GLU B 1 255 ? 2.258 -11.008 4.637 1 87.75 255 GLU B N 1
ATOM 5029 C CA . GLU B 1 255 ? 2.307 -11.383 6.047 1 87.75 255 GLU B CA 1
ATOM 5030 C C . GLU B 1 255 ? 3.377 -10.594 6.793 1 87.75 255 GLU B C 1
ATOM 5032 O O . GLU B 1 255 ? 3.145 -10.125 7.91 1 87.75 255 GLU B O 1
ATOM 5037 N N . LEU B 1 256 ? 4.484 -10.453 6.191 1 87.44 256 LEU B N 1
ATOM 5038 C CA . LEU B 1 256 ? 5.59 -9.75 6.832 1 87.44 256 LEU B CA 1
ATOM 5039 C C . LEU B 1 256 ? 5.316 -8.25 6.891 1 87.44 256 LEU B C 1
ATOM 5041 O O . LEU B 1 256 ? 5.891 -7.539 7.719 1 87.44 256 LEU B O 1
ATOM 5045 N N . THR B 1 257 ? 4.445 -7.754 6.016 1 88.94 257 THR B N 1
ATOM 5046 C CA . THR B 1 257 ? 4.152 -6.328 5.941 1 88.94 257 THR B CA 1
ATOM 5047 C C . THR B 1 257 ? 2.955 -5.973 6.82 1 88.94 257 THR B C 1
ATOM 5049 O O . THR B 1 257 ? 2.99 -4.988 7.559 1 88.94 257 THR B O 1
ATOM 5052 N N . TYR B 1 258 ? 1.914 -6.773 6.762 1 87.5 258 TYR B N 1
ATOM 5053 C CA . TYR B 1 258 ? 0.645 -6.41 7.383 1 87.5 258 TYR B CA 1
ATOM 5054 C C . TYR B 1 258 ? 0.405 -7.223 8.648 1 87.5 258 TYR B C 1
ATOM 5056 O O . TYR B 1 258 ? -0.442 -6.867 9.477 1 87.5 258 TYR B O 1
ATOM 5064 N N . GLY B 1 259 ? 1.052 -8.352 8.773 1 83.5 259 GLY B N 1
ATOM 5065 C CA . GLY B 1 259 ? 0.819 -9.242 9.898 1 83.5 259 GLY B CA 1
ATOM 5066 C C . GLY B 1 259 ? -0.249 -10.281 9.617 1 83.5 259 GLY B C 1
ATOM 5067 O O . GLY B 1 259 ? -0.591 -11.078 10.5 1 83.5 259 GLY B O 1
ATOM 5068 N N . PHE B 1 260 ? -0.828 -10.25 8.406 1 84 260 PHE B N 1
ATOM 5069 C CA . PHE B 1 260 ? -1.843 -11.211 7.992 1 84 260 PHE B CA 1
ATOM 5070 C C . PHE B 1 260 ? -1.891 -11.328 6.477 1 84 260 PHE B C 1
ATOM 5072 O O . PHE B 1 260 ? -1.232 -10.555 5.77 1 84 260 PHE B O 1
ATOM 5079 N N . HIS B 1 261 ? -2.643 -12.344 6 1 86.44 261 HIS B N 1
ATOM 5080 C CA . HIS B 1 261 ? -2.879 -12.5 4.566 1 86.44 261 HIS B CA 1
ATOM 5081 C C . HIS B 1 261 ? -4.176 -11.828 4.145 1 86.44 261 HIS B C 1
ATOM 5083 O O . HIS B 1 261 ? -5.25 -12.164 4.652 1 86.44 261 HIS B O 1
ATOM 5089 N N . PRO B 1 262 ? -4.094 -10.852 3.244 1 89.69 262 PRO B N 1
ATOM 5090 C CA . PRO B 1 262 ? -5.336 -10.281 2.709 1 89.69 262 PRO B CA 1
ATOM 5091 C C . PRO B 1 262 ? -6.215 -11.32 2.025 1 89.69 262 PRO B C 1
ATOM 5093 O O . PRO B 1 262 ? -5.707 -12.305 1.479 1 89.69 262 PRO B O 1
ATOM 5096 N N . ARG B 1 263 ? -7.488 -11.031 1.937 1 85.69 263 ARG B N 1
ATOM 5097 C CA . ARG B 1 263 ? -8.438 -11.953 1.313 1 85.69 263 ARG B CA 1
ATOM 5098 C C . ARG B 1 263 ? -8.398 -11.836 -0.206 1 85.69 263 ARG B C 1
ATOM 5100 O O . ARG B 1 263 ? -8.57 -10.742 -0.754 1 85.69 263 ARG B O 1
ATOM 5107 N N . GLY B 1 264 ? -8.18 -12.93 -0.862 1 81.44 264 GLY B N 1
ATOM 5108 C CA . GLY B 1 264 ? -8.164 -12.938 -2.316 1 81.44 264 GLY B CA 1
ATOM 5109 C C . GLY B 1 264 ? -9.547 -13.047 -2.928 1 81.44 264 GLY B C 1
ATOM 5110 O O . GLY B 1 264 ? -9.742 -12.734 -4.105 1 81.44 264 GLY B O 1
ATOM 5111 N N . GLY B 1 265 ? -10.523 -13.422 -2.277 1 71.88 265 GLY B N 1
ATOM 5112 C CA . GLY B 1 265 ? -11.875 -13.648 -2.77 1 71.88 265 GLY B CA 1
ATOM 5113 C C . GLY B 1 265 ? -12.695 -14.547 -1.869 1 71.88 265 GLY B C 1
ATOM 5114 O O . GLY B 1 265 ? -12.656 -14.406 -0.645 1 71.88 265 GLY B O 1
ATOM 5115 N N . VAL B 1 266 ? -13.578 -15.391 -2.568 1 58.25 266 VAL B N 1
ATOM 5116 C CA . VAL B 1 266 ? -14.617 -16.156 -1.897 1 58.25 266 VAL B CA 1
ATOM 5117 C C . VAL B 1 266 ? -13.984 -17.281 -1.081 1 58.25 266 VAL B C 1
ATOM 5119 O O . VAL B 1 266 ? -14.688 -18.109 -0.492 1 58.25 266 VAL B O 1
ATOM 5122 N N . ALA B 1 267 ? -12.781 -17.281 -0.997 1 55.5 267 ALA B N 1
ATOM 5123 C CA . ALA B 1 267 ? -12.344 -18.375 -0.139 1 55.5 267 ALA B CA 1
ATOM 5124 C C . ALA B 1 267 ? -13.023 -18.312 1.226 1 55.5 267 ALA B C 1
ATOM 5126 O O . ALA B 1 267 ? -13.391 -17.234 1.692 1 55.5 267 ALA B O 1
ATOM 5127 N N . PRO B 1 268 ? -13.594 -19.484 1.65 1 46.72 268 PRO B N 1
ATOM 5128 C CA . PRO B 1 268 ? -14.266 -19.469 2.953 1 46.72 268 PRO B CA 1
ATOM 5129 C C . PRO B 1 268 ? -13.5 -18.672 4 1 46.72 268 PRO B C 1
ATOM 5131 O O . PRO B 1 268 ? -12.266 -18.641 3.994 1 46.72 268 PRO B O 1
ATOM 5134 N N . SER B 1 269 ? -13.961 -17.5 4.094 1 42.72 269 SER B N 1
ATOM 5135 C CA . SER B 1 269 ? -13.414 -16.719 5.199 1 42.72 269 SER B CA 1
ATOM 5136 C C . SER B 1 269 ? -13.117 -17.594 6.406 1 42.72 269 SER B C 1
ATOM 5138 O O . SER B 1 269 ? -13.984 -17.812 7.25 1 42.72 269 SER B O 1
ATOM 5140 N N . THR B 1 270 ? -12.773 -18.812 6.18 1 34.59 270 THR B N 1
ATOM 5141 C CA . THR B 1 270 ? -12.477 -19.438 7.461 1 34.59 270 THR B CA 1
ATOM 5142 C C . THR B 1 270 ? -11.477 -18.609 8.258 1 34.59 270 THR B C 1
ATOM 5144 O O . THR B 1 270 ? -10.266 -18.781 8.133 1 34.59 270 THR B O 1
ATOM 5147 N N . ASN B 1 271 ? -11.43 -17.453 8.008 1 35.84 271 ASN B N 1
ATOM 5148 C CA . ASN B 1 271 ? -10.766 -16.922 9.188 1 35.84 271 ASN B CA 1
ATOM 5149 C C . ASN B 1 271 ? -11.203 -17.656 10.453 1 35.84 271 ASN B C 1
ATOM 5151 O O . ASN B 1 271 ? -12.109 -17.203 11.156 1 35.84 271 ASN B O 1
ATOM 5155 N N . VAL B 1 272 ? -11.438 -18.969 10.344 1 31.3 272 VAL B N 1
ATOM 5156 C CA . VAL B 1 272 ? -11.289 -19.469 11.703 1 31.3 272 VAL B CA 1
ATOM 5157 C C . VAL B 1 272 ? -10.156 -18.734 12.414 1 31.3 272 VAL B C 1
ATOM 5159 O O . VAL B 1 272 ? -8.984 -18.984 12.141 1 31.3 272 VAL B O 1
ATOM 5162 N N . VAL B 1 273 ? -10.039 -17.547 12.266 1 32.41 273 VAL B N 1
ATOM 5163 C CA . VAL B 1 273 ? -9.352 -17.078 13.469 1 32.41 273 VAL B CA 1
ATOM 5164 C C . VAL B 1 273 ? -9.586 -18.078 14.602 1 32.41 273 VAL B C 1
ATOM 5166 O O . VAL B 1 273 ? -10.719 -18.266 15.062 1 32.41 273 VAL B O 1
ATOM 5169 N N . SER B 1 274 ? -9.102 -19.391 14.445 1 30.67 274 SER B N 1
ATOM 5170 C CA . SER B 1 274 ? -9.133 -20.062 15.742 1 30.67 274 SER B CA 1
ATOM 5171 C C . SER B 1 274 ? -9.328 -19.062 16.875 1 30.67 274 SER B C 1
ATOM 5173 O O . SER B 1 274 ? -8.758 -17.969 16.859 1 30.67 274 SER B O 1
ATOM 5175 N N . SER B 1 275 ? -10.43 -18.906 17.375 1 31.11 275 SER B N 1
ATOM 5176 C CA . SER B 1 275 ? -10.547 -18.391 18.719 1 31.11 275 SER B CA 1
ATOM 5177 C C . SER B 1 275 ? -9.234 -18.547 19.484 1 31.11 275 SER B C 1
ATOM 5179 O O . SER B 1 275 ? -9.164 -18.25 20.688 1 31.11 275 SER B O 1
ATOM 5181 N N . ASP B 1 276 ? -8.453 -19.562 19.062 1 27.48 276 ASP B N 1
ATOM 5182 C CA . ASP B 1 276 ? -7.188 -19.688 19.781 1 27.48 276 ASP B CA 1
ATOM 5183 C C . ASP B 1 276 ? -6.316 -18.438 19.562 1 27.48 276 ASP B C 1
ATOM 5185 O O . ASP B 1 276 ? -6.008 -18.078 18.422 1 27.48 276 ASP B O 1
ATOM 5189 N N . PRO B 1 277 ? -6.281 -17.641 20.453 1 30.97 277 PRO B N 1
ATOM 5190 C CA . PRO B 1 277 ? -5.398 -16.5 20.656 1 30.97 277 PRO B CA 1
ATOM 5191 C C . PRO B 1 277 ? -4.035 -16.656 20 1 30.97 277 PRO B C 1
ATOM 5193 O O . PRO B 1 277 ? -3.275 -15.695 19.891 1 30.97 277 PRO B O 1
ATOM 5196 N N . VAL B 1 278 ? -3.648 -17.938 19.672 1 29.3 278 VAL B N 1
ATOM 5197 C CA . VAL B 1 278 ? -2.275 -18.281 19.312 1 29.3 278 VAL B CA 1
ATOM 5198 C C . VAL B 1 278 ? -1.984 -17.859 17.875 1 29.3 278 VAL B C 1
ATOM 5200 O O . VAL B 1 278 ? -0.882 -17.406 17.562 1 29.3 278 VAL B O 1
ATOM 5203 N N . TYR B 1 279 ? -2.812 -18.344 16.859 1 34.62 279 TYR B N 1
ATOM 5204 C CA . TYR B 1 279 ? -2.346 -18.125 15.5 1 34.62 279 TYR B CA 1
ATOM 5205 C C . TYR B 1 279 ? -2.566 -16.688 15.062 1 34.62 279 TYR B C 1
ATOM 5207 O O . TYR B 1 279 ? -2.232 -16.312 13.938 1 34.62 279 TYR B O 1
ATOM 5215 N N . ARG B 1 280 ? -3.516 -16.062 15.703 1 35.97 280 ARG B N 1
ATOM 5216 C CA . ARG B 1 280 ? -3.84 -14.664 15.398 1 35.97 280 ARG B CA 1
ATOM 5217 C C . ARG B 1 280 ? -2.576 -13.844 15.172 1 35.97 280 ARG B C 1
ATOM 5219 O O . ARG B 1 280 ? -2.316 -13.398 14.047 1 35.97 280 ARG B O 1
ATOM 5226 N N . SER B 1 281 ? -2.504 -12.789 16.125 1 38.31 281 SER B N 1
ATOM 5227 C CA . SER B 1 281 ? -1.651 -11.609 16.188 1 38.31 281 SER B CA 1
ATOM 5228 C C . SER B 1 281 ? -0.186 -11.992 16.359 1 38.31 281 SER B C 1
ATOM 5230 O O . SER B 1 281 ? 0.234 -12.391 17.438 1 38.31 281 SER B O 1
ATOM 5232 N N . THR B 1 282 ? 0.196 -12.758 15.414 1 43.09 282 THR B N 1
ATOM 5233 C CA . THR B 1 282 ? 1.625 -12.852 15.688 1 43.09 282 THR B CA 1
ATOM 5234 C C . THR B 1 282 ? 2.24 -11.469 15.859 1 43.09 282 THR B C 1
ATOM 5236 O O . THR B 1 282 ? 1.767 -10.492 15.273 1 43.09 282 THR B O 1
ATOM 5239 N N . GLU B 1 283 ? 3.07 -11.297 16.828 1 56.47 283 GLU B N 1
ATOM 5240 C CA . GLU B 1 283 ? 3.898 -10.133 17.109 1 56.47 283 GLU B CA 1
ATOM 5241 C C . GLU B 1 283 ? 4.738 -9.742 15.891 1 56.47 283 GLU B C 1
ATOM 5243 O O . GLU B 1 283 ? 5.59 -10.508 15.445 1 56.47 283 GLU B O 1
ATOM 5248 N N . MET B 1 284 ? 4.148 -8.758 15.219 1 63.28 284 MET B N 1
ATOM 5249 C CA . MET B 1 284 ? 4.918 -8.266 14.078 1 63.28 284 MET B CA 1
ATOM 5250 C C . MET B 1 284 ? 6.414 -8.289 14.383 1 63.28 284 MET B C 1
ATOM 5252 O O . MET B 1 284 ? 7.219 -8.648 13.523 1 63.28 284 MET B O 1
ATOM 5256 N N . ALA B 1 285 ? 6.617 -7.926 15.609 1 62.78 285 ALA B N 1
ATOM 5257 C CA . ALA B 1 285 ? 8.031 -7.93 15.977 1 62.78 285 ALA B CA 1
ATOM 5258 C C . ALA B 1 285 ? 8.602 -9.344 15.93 1 62.78 285 ALA B C 1
ATOM 5260 O O . ALA B 1 285 ? 9.711 -9.555 15.422 1 62.78 285 ALA B O 1
ATOM 5261 N N . ALA B 1 286 ? 7.773 -10.281 16.438 1 68.19 286 ALA B N 1
ATOM 5262 C CA . ALA B 1 286 ? 8.219 -11.672 16.438 1 68.19 286 ALA B CA 1
ATOM 5263 C C . ALA B 1 286 ? 8.312 -12.211 15.008 1 68.19 286 ALA B C 1
ATOM 5265 O O . ALA B 1 286 ? 9.258 -12.922 14.664 1 68.19 286 ALA B O 1
ATOM 5266 N N . LEU B 1 287 ? 7.371 -11.867 14.289 1 70.69 287 LEU B N 1
ATOM 5267 C CA . LEU B 1 287 ? 7.375 -12.273 12.883 1 70.69 287 LEU B CA 1
ATOM 5268 C C . LEU B 1 287 ? 8.594 -11.719 12.164 1 70.69 287 LEU B C 1
ATOM 5270 O O . LEU B 1 287 ? 9.258 -12.438 11.414 1 70.69 287 LEU B O 1
ATOM 5274 N N . HIS B 1 288 ? 8.93 -10.484 12.43 1 69.56 288 HIS B N 1
ATOM 5275 C CA . HIS B 1 288 ? 10.086 -9.859 11.797 1 69.56 288 HIS B CA 1
ATOM 5276 C C . HIS B 1 288 ? 11.391 -10.492 12.266 1 69.56 288 HIS B C 1
ATOM 5278 O O . HIS B 1 288 ? 12.32 -10.672 11.477 1 69.56 288 HIS B O 1
ATOM 5284 N N . ASP B 1 289 ? 11.453 -10.812 13.484 1 71.44 289 ASP B N 1
ATOM 5285 C CA . ASP B 1 289 ? 12.656 -11.453 14.008 1 71.44 289 ASP B CA 1
ATOM 5286 C C . ASP B 1 289 ? 12.891 -12.812 13.359 1 71.44 289 ASP B C 1
ATOM 5288 O O . ASP B 1 289 ? 14.008 -13.133 12.961 1 71.44 289 ASP B O 1
ATOM 5292 N N . VAL B 1 290 ? 11.883 -13.602 13.273 1 70.94 290 VAL B N 1
ATOM 5293 C CA . VAL B 1 290 ? 11.992 -14.914 12.648 1 70.94 290 VAL B CA 1
ATOM 5294 C C . VAL B 1 290 ? 12.367 -14.75 11.18 1 70.94 290 VAL B C 1
ATOM 5296 O O . VAL B 1 290 ? 13.273 -15.43 10.68 1 70.94 290 VAL B O 1
ATOM 5299 N N . ALA B 1 291 ? 11.656 -13.898 10.539 1 72.5 291 ALA B N 1
ATOM 5300 C CA . ALA B 1 291 ? 11.953 -13.672 9.125 1 72.5 291 ALA B CA 1
ATOM 5301 C C . ALA B 1 291 ? 13.406 -13.25 8.922 1 72.5 291 ALA B C 1
ATOM 5303 O O . ALA B 1 291 ? 14.07 -13.727 8 1 72.5 291 ALA B O 1
ATOM 5304 N N . ARG B 1 292 ? 13.82 -12.352 9.727 1 72.31 292 ARG B N 1
ATOM 5305 C CA . ARG B 1 292 ? 15.203 -11.891 9.609 1 72.31 292 ARG B CA 1
ATOM 5306 C C . ARG B 1 292 ? 16.188 -13.047 9.781 1 72.31 292 ARG B C 1
ATOM 5308 O O . ARG B 1 292 ? 17.141 -13.172 9.016 1 72.31 292 ARG B O 1
ATOM 5315 N N . ARG B 1 293 ? 16 -13.852 10.719 1 72.19 293 ARG B N 1
ATOM 5316 C CA . ARG B 1 293 ? 16.844 -15.016 10.945 1 72.19 293 ARG B CA 1
ATOM 5317 C C . ARG B 1 293 ? 16.844 -15.93 9.727 1 72.19 293 ARG B C 1
ATOM 5319 O O . ARG B 1 293 ? 17.906 -16.391 9.297 1 72.19 293 ARG B O 1
ATOM 5326 N N . LEU B 1 294 ? 15.703 -16.188 9.242 1 68.19 294 LEU B N 1
ATOM 5327 C CA . LEU B 1 294 ? 15.594 -17.062 8.07 1 68.19 294 LEU B CA 1
ATOM 5328 C C . LEU B 1 294 ? 16.297 -16.438 6.871 1 68.19 294 LEU B C 1
ATOM 5330 O O . LEU B 1 294 ? 16.953 -17.141 6.102 1 68.19 294 LEU B O 1
ATOM 5334 N N . LEU B 1 295 ? 16.141 -15.172 6.695 1 69.25 295 LEU B N 1
ATOM 5335 C CA . LEU B 1 295 ? 16.812 -14.484 5.594 1 69.25 295 LEU B CA 1
ATOM 5336 C C . LEU B 1 295 ? 18.328 -14.57 5.727 1 69.25 295 LEU B C 1
ATOM 5338 O O . LEU B 1 295 ? 19.031 -14.75 4.734 1 69.25 295 LEU B O 1
ATOM 5342 N N . LEU B 1 296 ? 18.812 -14.383 6.91 1 69.5 296 LEU B N 1
ATOM 5343 C CA . LEU B 1 296 ? 20.25 -14.508 7.16 1 69.5 296 LEU B CA 1
ATOM 5344 C C . LEU B 1 296 ? 20.734 -15.922 6.848 1 69.5 296 LEU B C 1
ATOM 5346 O O . LEU B 1 296 ? 21.797 -16.094 6.25 1 69.5 296 LEU B O 1
ATOM 5350 N N . GLU B 1 297 ? 19.938 -16.891 7.27 1 70.62 297 GLU B N 1
ATOM 5351 C CA . GLU B 1 297 ? 20.281 -18.281 6.977 1 70.62 297 GLU B CA 1
ATOM 5352 C C . GLU B 1 297 ? 20.281 -18.547 5.473 1 70.62 297 GLU B C 1
ATOM 5354 O O . GLU B 1 297 ? 21.156 -19.234 4.957 1 70.62 297 GLU B O 1
ATOM 5359 N N . ALA B 1 298 ? 19.281 -18.094 4.836 1 68.38 298 ALA B N 1
ATOM 5360 C CA . ALA B 1 298 ? 19.188 -18.266 3.387 1 68.38 298 ALA B CA 1
ATOM 5361 C C . ALA B 1 298 ? 20.391 -17.625 2.691 1 68.38 298 ALA B C 1
ATOM 5363 O O . ALA B 1 298 ? 20.922 -18.172 1.722 1 68.38 298 ALA B O 1
ATOM 5364 N N . LYS B 1 299 ? 20.734 -16.5 3.113 1 67.5 299 LYS B N 1
ATOM 5365 C CA . LYS B 1 299 ? 21.891 -15.812 2.559 1 67.5 299 LYS B CA 1
ATOM 5366 C C . LYS B 1 299 ? 23.156 -16.641 2.732 1 67.5 299 LYS B C 1
ATOM 5368 O O . LYS B 1 299 ? 23.969 -16.734 1.811 1 67.5 299 LYS B O 1
ATOM 5373 N N . ALA B 1 300 ? 23.281 -17.188 3.854 1 66.31 300 ALA B N 1
ATOM 5374 C CA . ALA B 1 300 ? 24.453 -18.031 4.145 1 66.31 300 ALA B CA 1
ATOM 5375 C C . ALA B 1 300 ? 24.469 -19.266 3.256 1 66.31 300 ALA B C 1
ATOM 5377 O O . ALA B 1 300 ? 25.531 -19.641 2.74 1 66.31 300 ALA B O 1
ATOM 5378 N N . THR B 1 301 ? 23.312 -19.891 3.1 1 60.81 301 THR B N 1
ATOM 5379 C CA . THR B 1 301 ? 23.203 -21.109 2.297 1 60.81 301 THR B CA 1
ATOM 5380 C C . THR B 1 301 ? 23.453 -20.812 0.821 1 60.81 301 THR B C 1
ATOM 5382 O O . THR B 1 301 ? 24.125 -21.578 0.125 1 60.81 301 THR B O 1
ATOM 5385 N N . GLN B 1 302 ? 22.797 -19.828 0.344 1 60.72 302 GLN B N 1
ATOM 5386 C CA . GLN B 1 302 ? 22.969 -19.438 -1.05 1 60.72 302 GLN B CA 1
ATOM 5387 C C . GLN B 1 302 ? 24.438 -19.172 -1.374 1 60.72 302 GLN B C 1
ATOM 5389 O O . GLN B 1 302 ? 24.906 -19.531 -2.455 1 60.72 302 GLN B O 1
ATOM 5394 N N . LYS B 1 303 ? 25.062 -18.562 -0.521 1 57.06 303 LYS B N 1
ATOM 5395 C CA . LYS B 1 303 ? 26.484 -18.312 -0.703 1 57.06 303 LYS B CA 1
ATOM 5396 C C . LYS B 1 303 ? 27.266 -19.625 -0.83 1 57.06 303 LYS B C 1
ATOM 5398 O O . LYS B 1 303 ? 28.125 -19.766 -1.705 1 57.06 303 LYS B O 1
ATOM 5403 N N . THR B 1 304 ? 26.828 -20.562 -0.062 1 53.25 304 THR B N 1
ATOM 5404 C CA . THR B 1 304 ? 27.484 -21.859 -0.071 1 53.25 304 THR B CA 1
ATOM 5405 C C . THR B 1 304 ? 27.188 -22.609 -1.359 1 53.25 304 THR B C 1
ATOM 5407 O O . THR B 1 304 ? 28.078 -23.234 -1.951 1 53.25 304 THR B O 1
ATOM 5410 N N . GLN B 1 305 ? 25.938 -22.672 -1.759 1 52.56 305 GLN B N 1
ATOM 5411 C CA . GLN B 1 305 ? 25.516 -23.406 -2.947 1 52.56 305 GLN B CA 1
ATOM 5412 C C . GLN B 1 305 ? 26.094 -22.781 -4.215 1 52.56 305 GLN B C 1
ATOM 5414 O O . GLN B 1 305 ? 26.5 -23.484 -5.137 1 52.56 305 GLN B O 1
ATOM 5419 N N . ALA B 1 306 ? 25.906 -21.531 -4.324 1 50.97 306 ALA B N 1
ATOM 5420 C CA . ALA B 1 306 ? 26.484 -20.859 -5.48 1 50.97 306 ALA B CA 1
ATOM 5421 C C . ALA B 1 306 ? 27.953 -21.219 -5.641 1 50.97 306 ALA B C 1
ATOM 5423 O O . ALA B 1 306 ? 28.438 -21.406 -6.758 1 50.97 306 ALA B O 1
ATOM 5424 N N . ASP B 1 307 ? 28.438 -21.406 -4.621 1 47.88 307 ASP B N 1
ATOM 5425 C CA . ASP B 1 307 ? 29.844 -21.812 -4.633 1 47.88 307 ASP B CA 1
ATOM 5426 C C . ASP B 1 307 ? 29.984 -23.266 -5.098 1 47.88 307 ASP B C 1
ATOM 5428 O O . ASP B 1 307 ? 30.922 -23.594 -5.82 1 47.88 307 ASP B O 1
ATOM 5432 N N . ARG B 1 308 ? 28.922 -24.109 -4.93 1 46.25 308 ARG B N 1
ATOM 5433 C CA . ARG B 1 308 ? 28.953 -25.531 -5.281 1 46.25 308 ARG B CA 1
ATOM 5434 C C . ARG B 1 308 ? 28.594 -25.734 -6.746 1 46.25 308 ARG B C 1
ATOM 5436 O O . ARG B 1 308 ? 29.203 -26.547 -7.438 1 46.25 308 ARG B O 1
ATOM 5443 N N . HIS B 1 309 ? 27.344 -25.391 -7.227 1 48.44 309 HIS B N 1
ATOM 5444 C CA . HIS B 1 309 ? 26.797 -25.625 -8.555 1 48.44 309 HIS B CA 1
ATOM 5445 C C . HIS B 1 309 ? 27.734 -25.125 -9.641 1 48.44 309 HIS B C 1
ATOM 5447 O O . HIS B 1 309 ? 27.688 -25.609 -10.781 1 48.44 309 HIS B O 1
ATOM 5453 N N . ARG B 1 310 ? 28.344 -24.172 -9.562 1 40.78 310 ARG B N 1
ATOM 5454 C CA . ARG B 1 310 ? 29.328 -23.891 -10.586 1 40.78 310 ARG B CA 1
ATOM 5455 C C . ARG B 1 310 ? 30.094 -25.156 -10.969 1 40.78 310 ARG B C 1
ATOM 5457 O O . ARG B 1 310 ? 30.672 -25.234 -12.062 1 40.78 310 ARG B O 1
ATOM 5464 N N . GLN B 1 311 ? 29.75 -26.156 -10.289 1 37.12 311 GLN B N 1
ATOM 5465 C CA . GLN B 1 311 ? 30.562 -27.344 -10.586 1 37.12 311 GLN B CA 1
ATOM 5466 C C . GLN B 1 311 ? 29.75 -28.375 -11.359 1 37.12 311 GLN B C 1
ATOM 5468 O O . GLN B 1 311 ? 30.312 -29.141 -12.148 1 37.12 311 GLN B O 1
ATOM 5473 N N . ALA B 1 312 ? 28.375 -28.766 -11.328 1 38.88 312 ALA B N 1
ATOM 5474 C CA . ALA B 1 312 ? 27.828 -30.062 -11.719 1 38.88 312 ALA B CA 1
ATOM 5475 C C . ALA B 1 312 ? 26.984 -29.938 -12.977 1 38.88 312 ALA B C 1
ATOM 5477 O O . ALA B 1 312 ? 26 -29.203 -13 1 38.88 312 ALA B O 1
ATOM 5478 N N . GLY B 1 313 ? 27.281 -30.141 -14.289 1 39.16 313 GLY B N 1
ATOM 5479 C CA . GLY B 1 313 ? 26.656 -30.203 -15.594 1 39.16 313 GLY B CA 1
ATOM 5480 C C . GLY B 1 313 ? 25.734 -31.406 -15.766 1 39.16 313 GLY B C 1
ATOM 5481 O O . GLY B 1 313 ? 26.094 -32.531 -15.391 1 39.16 313 GLY B O 1
ATOM 5482 N N . GLU B 1 314 ? 24.422 -31.344 -15.836 1 45.38 314 GLU B N 1
ATOM 5483 C CA . GLU B 1 314 ? 23.453 -32.438 -15.969 1 45.38 314 GLU B CA 1
ATOM 5484 C C . GLU B 1 314 ? 23.547 -33.094 -17.344 1 45.38 314 GLU B C 1
ATOM 5486 O O . GLU B 1 314 ? 23.688 -32.375 -18.359 1 45.38 314 GLU B O 1
ATOM 5491 N N . GLU B 1 315 ? 23.562 -34.406 -17.469 1 49.75 315 GLU B N 1
ATOM 5492 C CA . GLU B 1 315 ? 23.734 -35.219 -18.672 1 49.75 315 GLU B CA 1
ATOM 5493 C C . GLU B 1 315 ? 22.391 -35.594 -19.297 1 49.75 315 GLU B C 1
ATOM 5495 O O . GLU B 1 315 ? 21.531 -36.188 -18.641 1 49.75 315 GLU B O 1
ATOM 5500 N N . LEU B 1 316 ? 21.828 -35.031 -20.391 1 56.53 316 LEU B N 1
ATOM 5501 C CA . LEU B 1 316 ? 20.641 -35.344 -21.188 1 56.53 316 LEU B CA 1
ATOM 5502 C C . LEU B 1 316 ? 20.906 -36.469 -22.188 1 56.53 316 LEU B C 1
ATOM 5504 O O . LEU B 1 316 ? 22.016 -36.594 -22.688 1 56.53 316 LEU B O 1
ATOM 5508 N N . GLU B 1 317 ? 19.75 -37.5 -22.344 1 61.84 317 GLU B N 1
ATOM 5509 C CA . GLU B 1 317 ? 19.906 -38.656 -23.25 1 61.84 317 GLU B CA 1
ATOM 5510 C C . GLU B 1 317 ? 18.906 -38.594 -24.391 1 61.84 317 GLU B C 1
ATOM 5512 O O . GLU B 1 317 ? 17.938 -37.844 -24.344 1 61.84 317 GLU B O 1
ATOM 5517 N N . GLU B 1 318 ? 19.047 -39.5 -25.5 1 64.19 318 GLU B N 1
ATOM 5518 C CA . GLU B 1 318 ? 18.219 -39.625 -26.688 1 64.19 318 GLU B CA 1
ATOM 5519 C C . GLU B 1 318 ? 16.859 -40.219 -26.344 1 64.19 318 GLU B C 1
ATOM 5521 O O . GLU B 1 318 ? 16.766 -41.188 -25.578 1 64.19 318 GLU B O 1
ATOM 5526 N N . GLY B 1 319 ? 15.609 -39.625 -26.953 1 63.97 319 GLY B N 1
ATOM 5527 C CA . GLY B 1 319 ? 14.25 -40.031 -26.656 1 63.97 319 GLY B CA 1
ATOM 5528 C C . GLY B 1 319 ? 13.562 -39.156 -25.625 1 63.97 319 GLY B C 1
ATOM 5529 O O . GLY B 1 319 ? 12.344 -39.219 -25.469 1 63.97 319 GLY B O 1
ATOM 5530 N N . ASP B 1 320 ? 14.305 -38.469 -25.016 1 62 320 ASP B N 1
ATOM 5531 C CA . ASP B 1 320 ? 13.758 -37.594 -24 1 62 320 ASP B CA 1
ATOM 5532 C C . ASP B 1 320 ? 12.977 -36.438 -24.625 1 62 320 ASP B C 1
ATOM 5534 O O . ASP B 1 320 ? 13.328 -35.969 -25.703 1 62 320 ASP B O 1
ATOM 5538 N N . LEU B 1 321 ? 11.766 -36.188 -24.125 1 60.53 321 LEU B N 1
ATOM 5539 C CA . LEU B 1 321 ? 11 -35.031 -24.562 1 60.53 321 LEU B CA 1
ATOM 5540 C C . LEU B 1 321 ? 11.523 -33.75 -23.906 1 60.53 321 LEU B C 1
ATOM 5542 O O . LEU B 1 321 ? 11.727 -33.719 -22.688 1 60.53 321 LEU B O 1
ATOM 5546 N N . VAL B 1 322 ? 11.898 -32.938 -24.812 1 59.5 322 VAL B N 1
ATOM 5547 C CA . VAL B 1 322 ? 12.477 -31.703 -24.297 1 59.5 322 VAL B CA 1
ATOM 5548 C C . VAL B 1 322 ? 11.703 -30.5 -24.844 1 59.5 322 VAL B C 1
ATOM 5550 O O . VAL B 1 322 ? 11.102 -30.578 -25.922 1 59.5 322 VAL B O 1
ATOM 5553 N N . TRP B 1 323 ? 11.516 -29.578 -24.109 1 58.69 323 TRP B N 1
ATOM 5554 C CA . TRP B 1 323 ? 10.961 -28.297 -24.531 1 58.69 323 TRP B CA 1
ATOM 5555 C C . TRP B 1 323 ? 12.031 -27.406 -25.141 1 58.69 323 TRP B C 1
ATOM 5557 O O . TRP B 1 323 ? 13.172 -27.391 -24.656 1 58.69 323 TRP B O 1
ATOM 5567 N N . LEU B 1 324 ? 11.734 -26.938 -26.312 1 57.81 324 LEU B N 1
ATOM 5568 C CA . LEU B 1 324 ? 12.656 -26.078 -27.031 1 57.81 324 LEU B CA 1
ATOM 5569 C C . LEU B 1 324 ? 12.477 -24.609 -26.641 1 57.81 324 LEU B C 1
ATOM 5571 O O . LEU B 1 324 ? 11.359 -24.094 -26.641 1 57.81 324 LEU B O 1
ATOM 5575 N N . SER B 1 325 ? 13.617 -24.047 -26.109 1 59.28 325 SER B N 1
ATOM 5576 C CA . SER B 1 325 ? 13.586 -22.609 -25.812 1 59.28 325 SER B CA 1
ATOM 5577 C C . SER B 1 325 ? 13.242 -21.797 -27.062 1 59.28 325 SER B C 1
ATOM 5579 O O . SER B 1 325 ? 13.812 -22.016 -28.125 1 59.28 325 SER B O 1
ATOM 5581 N N . SER B 1 326 ? 12.266 -21 -26.906 1 56.31 326 SER B N 1
ATOM 5582 C CA . SER B 1 326 ? 11.883 -20.156 -28.047 1 56.31 326 SER B CA 1
ATOM 5583 C C . SER B 1 326 ? 12.766 -18.922 -28.125 1 56.31 326 SER B C 1
ATOM 5585 O O . SER B 1 326 ? 12.508 -18.031 -28.938 1 56.31 326 SER B O 1
ATOM 5587 N N . LYS B 1 327 ? 13.742 -18.844 -27.266 1 57.97 327 LYS B N 1
ATOM 5588 C CA . LYS B 1 327 ? 14.578 -17.656 -27.203 1 57.97 327 LYS B CA 1
ATOM 5589 C C . LYS B 1 327 ? 15.086 -17.266 -28.578 1 57.97 327 LYS B C 1
ATOM 5591 O O . LYS B 1 327 ? 15.219 -16.078 -28.875 1 57.97 327 LYS B O 1
ATOM 5596 N N . HIS B 1 328 ? 15.352 -18.219 -29.484 1 52.31 328 HIS B N 1
ATOM 5597 C CA . HIS B 1 328 ? 15.93 -17.922 -30.781 1 52.31 328 HIS B CA 1
ATOM 5598 C C . HIS B 1 328 ? 14.906 -18.109 -31.906 1 52.31 328 HIS B C 1
ATOM 5600 O O . HIS B 1 328 ? 15.266 -18.234 -33.062 1 52.31 328 HIS B O 1
ATOM 5606 N N . ILE B 1 329 ? 13.656 -18.234 -31.5 1 55.38 329 ILE B N 1
ATOM 5607 C CA . ILE B 1 329 ? 12.586 -18.391 -32.469 1 55.38 329 ILE B CA 1
ATOM 5608 C C . ILE B 1 329 ? 11.648 -17.188 -32.438 1 55.38 329 ILE B C 1
ATOM 5610 O O . ILE B 1 329 ? 11.117 -16.859 -31.359 1 55.38 329 ILE B O 1
ATOM 5614 N N . LYS B 1 330 ? 11.602 -16.359 -33.469 1 55.84 330 LYS B N 1
ATOM 5615 C CA . LYS B 1 330 ? 10.711 -15.211 -33.562 1 55.84 330 LYS B CA 1
ATOM 5616 C C . LYS B 1 330 ? 9.25 -15.633 -33.469 1 55.84 330 LYS B C 1
ATOM 5618 O O . LYS B 1 330 ? 8.781 -16.438 -34.281 1 55.84 330 LYS B O 1
ATOM 5623 N N . GLN B 1 331 ? 8.688 -15.438 -32.375 1 56.69 331 GLN B N 1
ATOM 5624 C CA . GLN B 1 331 ? 7.277 -15.766 -32.188 1 56.69 331 GLN B CA 1
ATOM 5625 C C . GLN B 1 331 ? 6.418 -14.508 -32.156 1 56.69 331 GLN B C 1
ATOM 5627 O O . GLN B 1 331 ? 6.906 -13.422 -31.828 1 56.69 331 GLN B O 1
ATOM 5632 N N . ALA B 1 332 ? 5.254 -14.578 -32.688 1 54.03 332 ALA B N 1
ATOM 5633 C CA . ALA B 1 332 ? 4.34 -13.438 -32.719 1 54.03 332 ALA B CA 1
ATOM 5634 C C . ALA B 1 332 ? 4.129 -12.844 -31.344 1 54.03 332 ALA B C 1
ATOM 5636 O O . ALA B 1 332 ? 3.861 -11.641 -31.203 1 54.03 332 ALA B O 1
ATOM 5637 N N . GLY B 1 333 ? 4.328 -13.586 -30.297 1 55.56 333 GLY B N 1
ATOM 5638 C CA . GLY B 1 333 ? 3.982 -13.078 -28.969 1 55.56 333 GLY B CA 1
ATOM 5639 C C . GLY B 1 333 ? 5.145 -12.398 -28.266 1 55.56 333 GLY B C 1
ATOM 5640 O O . GLY B 1 333 ? 4.988 -11.875 -27.172 1 55.56 333 GLY B O 1
ATOM 5641 N N . GLY B 1 334 ? 6.176 -12.133 -28.984 1 55.47 334 GLY B N 1
ATOM 5642 C CA . GLY B 1 334 ? 7.344 -11.461 -28.438 1 55.47 334 GLY B CA 1
ATOM 5643 C C . GLY B 1 334 ? 7.824 -12.07 -27.125 1 55.47 334 GLY B C 1
ATOM 5644 O O . GLY B 1 334 ? 8.016 -13.281 -27.031 1 55.47 334 GLY B O 1
ATOM 5645 N N . LYS B 1 335 ? 8.086 -11.164 -26.125 1 58.28 335 LYS B N 1
ATOM 5646 C CA . LYS B 1 335 ? 8.602 -11.57 -24.812 1 58.28 335 LYS B CA 1
ATOM 5647 C C . LYS B 1 335 ? 7.609 -12.461 -24.078 1 58.28 335 LYS B C 1
ATOM 5649 O O . LYS B 1 335 ? 7.984 -13.203 -23.172 1 58.28 335 LYS B O 1
ATOM 5654 N N . PHE B 1 336 ? 6.422 -12.398 -24.453 1 56.91 336 PHE B N 1
ATOM 5655 C CA . PHE B 1 336 ? 5.43 -13.188 -23.734 1 56.91 336 PHE B CA 1
ATOM 5656 C C . PHE B 1 336 ? 5.043 -14.43 -24.531 1 56.91 336 PHE B C 1
ATOM 5658 O O . PHE B 1 336 ? 4.082 -15.125 -24.172 1 56.91 336 PHE B O 1
ATOM 5665 N N . ALA B 1 337 ? 5.688 -14.594 -25.594 1 59.22 337 ALA B N 1
ATOM 5666 C CA . ALA B 1 337 ? 5.5 -15.852 -26.312 1 59.22 337 ALA B CA 1
ATOM 5667 C C . ALA B 1 337 ? 5.953 -17.047 -25.484 1 59.22 337 ALA B C 1
ATOM 5669 O O . ALA B 1 337 ? 6.758 -16.891 -24.562 1 59.22 337 ALA B O 1
ATOM 5670 N N . PRO B 1 338 ? 5.371 -18.078 -25.766 1 58.84 338 PRO B N 1
ATOM 5671 C CA . PRO B 1 338 ? 5.832 -19.25 -25 1 58.84 338 PRO B CA 1
ATOM 5672 C C . PRO B 1 338 ? 7.344 -19.438 -25.062 1 58.84 338 PRO B C 1
ATOM 5674 O O . PRO B 1 338 ? 7.945 -19.281 -26.125 1 58.84 338 PRO B O 1
ATOM 5677 N N . ARG B 1 339 ? 7.883 -19.594 -23.984 1 60.19 339 ARG B N 1
ATOM 5678 C CA . ARG B 1 339 ? 9.336 -19.734 -23.938 1 60.19 339 ARG B CA 1
ATOM 5679 C C . ARG B 1 339 ? 9.773 -21.094 -24.469 1 60.19 339 ARG B C 1
ATOM 5681 O O . ARG B 1 339 ? 10.891 -21.25 -24.953 1 60.19 339 ARG B O 1
ATOM 5688 N N . TYR B 1 340 ? 8.898 -22.016 -24.297 1 59.22 340 TYR B N 1
ATOM 5689 C CA . TYR B 1 340 ? 9.25 -23.344 -24.766 1 59.22 340 TYR B CA 1
ATOM 5690 C C . TYR B 1 340 ? 8.18 -23.891 -25.703 1 59.22 340 TYR B C 1
ATOM 5692 O O . TYR B 1 340 ? 6.984 -23.688 -25.469 1 59.22 340 TYR B O 1
ATOM 5700 N N . LEU B 1 341 ? 8.609 -24.156 -26.734 1 61.44 341 LEU B N 1
ATOM 5701 C CA . LEU B 1 341 ? 7.781 -24.875 -27.703 1 61.44 341 LEU B CA 1
ATOM 5702 C C . LEU B 1 341 ? 7.973 -26.375 -27.594 1 61.44 341 LEU B C 1
ATOM 5704 O O . LEU B 1 341 ? 9.094 -26.844 -27.391 1 61.44 341 LEU B O 1
ATOM 5708 N N . GLY B 1 342 ? 7.023 -27.172 -27.547 1 59.81 342 GLY B N 1
ATOM 5709 C CA . GLY B 1 342 ? 7.129 -28.609 -27.453 1 59.81 342 GLY B CA 1
ATOM 5710 C C . GLY B 1 342 ? 6.07 -29.2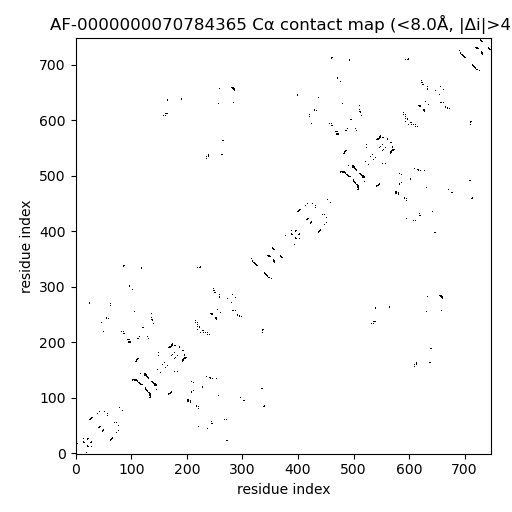34 -26.562 1 59.81 342 GLY B C 1
ATOM 5711 O O . GLY B 1 342 ? 5.016 -28.641 -26.344 1 59.81 342 GLY B O 1
ATOM 5712 N N . PRO B 1 343 ? 6.402 -30.297 -26.031 1 62.22 343 PRO B N 1
ATOM 5713 C CA . PRO B 1 343 ? 7.664 -31.047 -26.078 1 62.22 343 PRO B CA 1
ATOM 5714 C C . PRO B 1 343 ? 7.895 -31.734 -27.422 1 62.22 343 PRO B C 1
ATOM 5716 O O . PRO B 1 343 ? 6.938 -32.125 -28.094 1 62.22 343 PRO B O 1
ATOM 5719 N N . PHE B 1 344 ? 9.258 -31.609 -27.766 1 66.81 344 PHE B N 1
ATOM 5720 C CA . PHE B 1 344 ? 9.727 -32.312 -28.953 1 66.81 344 PHE B CA 1
ATOM 5721 C C . PHE B 1 344 ? 10.648 -33.469 -28.562 1 66.81 344 PHE B C 1
ATOM 5723 O O . PHE B 1 344 ? 11.438 -33.344 -27.625 1 66.81 344 PHE B O 1
ATOM 5730 N N . PRO B 1 345 ? 10.539 -34.531 -29.016 1 64.38 345 PRO B N 1
ATOM 5731 C CA . PRO B 1 345 ? 11.438 -35.625 -28.703 1 64.38 345 PRO B CA 1
ATOM 5732 C C . PRO B 1 345 ? 12.859 -35.406 -29.219 1 64.38 345 PRO B C 1
ATOM 5734 O O . PRO B 1 345 ? 13.047 -34.875 -30.312 1 64.38 345 PRO B O 1
ATOM 5737 N N . ILE B 1 346 ? 13.953 -35.75 -28.359 1 67.44 346 ILE B N 1
ATOM 5738 C CA . ILE B 1 346 ? 15.336 -35.75 -28.812 1 67.44 346 ILE B CA 1
ATOM 5739 C C . ILE B 1 346 ? 15.539 -36.875 -29.812 1 67.44 346 ILE B C 1
ATOM 5741 O O . ILE B 1 346 ? 15.336 -38.062 -29.484 1 67.44 346 ILE B O 1
ATOM 5745 N N . VAL B 1 347 ? 15.828 -36.5 -31.016 1 73.19 347 VAL B N 1
ATOM 5746 C CA . VAL B 1 347 ? 16.016 -37.531 -32.031 1 73.19 347 VAL B CA 1
ATOM 5747 C C . VAL B 1 347 ? 17.453 -38.031 -32 1 73.19 347 VAL B C 1
ATOM 5749 O O . VAL B 1 347 ? 17.703 -39.25 -32.188 1 73.19 347 VAL B O 1
ATOM 5752 N N . LYS B 1 348 ? 18.438 -37.156 -31.781 1 70.12 348 LYS B N 1
ATOM 5753 C CA . LYS B 1 348 ? 19.844 -37.531 -31.781 1 70.12 348 LYS B CA 1
ATOM 5754 C C . LYS B 1 348 ? 20.656 -36.688 -30.812 1 70.12 348 LYS B C 1
ATOM 5756 O O . LYS B 1 348 ? 20.484 -35.469 -30.766 1 70.12 348 LYS B O 1
ATOM 5761 N N . LYS B 1 349 ? 21.438 -37.219 -29.953 1 63.38 349 LYS B N 1
ATOM 5762 C CA . LYS B 1 349 ? 22.422 -36.562 -29.109 1 63.38 349 LYS B CA 1
ATOM 5763 C C . LYS B 1 349 ? 23.703 -36.25 -29.859 1 63.38 349 LYS B C 1
ATOM 5765 O O . LYS B 1 349 ? 24.422 -37.188 -30.25 1 63.38 349 LYS B O 1
ATOM 5770 N N . ILE B 1 350 ? 23.953 -35.062 -30.219 1 59.91 350 ILE B N 1
ATOM 5771 C CA . ILE B 1 350 ? 25.141 -34.688 -30.984 1 59.91 350 ILE B CA 1
ATOM 5772 C C . ILE B 1 350 ? 26.312 -34.531 -30.031 1 59.91 350 ILE B C 1
ATOM 5774 O O . ILE B 1 350 ? 27.422 -35 -30.312 1 59.91 350 ILE B O 1
ATOM 5778 N N . SER B 1 351 ? 26.078 -33.844 -28.953 1 58.28 351 SER B N 1
ATOM 5779 C CA . SER B 1 351 ? 27.062 -33.656 -27.906 1 58.28 351 SER B CA 1
ATOM 5780 C C . SER B 1 351 ? 26.406 -33.562 -26.531 1 58.28 351 SER B C 1
ATOM 5782 O O . SER B 1 351 ? 25.188 -33.688 -26.406 1 58.28 351 SER B O 1
ATOM 5784 N N . SER B 1 352 ? 27.297 -33.438 -25.484 1 58.06 352 SER B N 1
ATOM 5785 C CA . SER B 1 352 ? 26.766 -33.312 -24.125 1 58.06 352 SER B CA 1
ATOM 5786 C C . SER B 1 352 ? 25.891 -32.094 -23.969 1 58.06 352 SER B C 1
ATOM 5788 O O . SER B 1 352 ? 25.078 -32 -23.047 1 58.06 352 SER B O 1
ATOM 5790 N N . VAL B 1 353 ? 26.047 -31.234 -25 1 54.59 353 VAL B N 1
ATOM 5791 C CA . VAL B 1 353 ? 25.312 -29.984 -24.859 1 54.59 353 VAL B CA 1
ATOM 5792 C C . VAL B 1 353 ? 24.484 -29.734 -26.109 1 54.59 353 VAL B C 1
ATOM 5794 O O . VAL B 1 353 ? 23.75 -28.75 -26.188 1 54.59 353 VAL B O 1
ATOM 5797 N N . ALA B 1 354 ? 24.594 -30.625 -27.125 1 59.5 354 ALA B N 1
ATOM 5798 C CA . ALA B 1 354 ? 23.906 -30.406 -28.391 1 59.5 354 ALA B CA 1
ATOM 5799 C C . ALA B 1 354 ? 23.031 -31.594 -28.766 1 59.5 354 ALA B C 1
ATOM 5801 O O . ALA B 1 354 ? 23.5 -32.719 -28.766 1 59.5 354 ALA B O 1
ATOM 5802 N N . PHE B 1 355 ? 21.688 -31.328 -28.969 1 63.53 355 PHE B N 1
ATOM 5803 C CA . PHE B 1 355 ? 20.719 -32.375 -29.297 1 63.53 355 PHE B CA 1
ATOM 5804 C C . PHE B 1 355 ? 19.922 -31.984 -30.531 1 63.53 355 PHE B C 1
ATOM 5806 O O . PHE B 1 355 ? 19.703 -30.812 -30.797 1 63.53 355 PHE B O 1
ATOM 5813 N N . ARG B 1 356 ? 19.578 -32.938 -31.375 1 65.62 356 ARG B N 1
ATOM 5814 C CA . ARG B 1 356 ? 18.688 -32.781 -32.531 1 65.62 356 ARG B CA 1
ATOM 5815 C C . ARG B 1 356 ? 17.25 -33.156 -32.156 1 65.62 356 ARG B C 1
ATOM 5817 O O . ARG B 1 356 ? 17.016 -34.25 -31.594 1 65.62 356 ARG B O 1
ATOM 5824 N N . LEU B 1 357 ? 16.328 -32.125 -32.281 1 65.62 357 LEU B N 1
ATOM 5825 C CA . LEU B 1 357 ? 14.922 -32.312 -31.922 1 65.62 357 LEU B CA 1
ATOM 5826 C C . LEU B 1 357 ? 14.062 -32.5 -33.156 1 65.62 357 LEU B C 1
ATOM 5828 O O . LEU B 1 357 ? 14.375 -31.984 -34.25 1 65.62 357 LEU B O 1
ATOM 5832 N N . ARG B 1 358 ? 13.047 -33.406 -33.156 1 63.19 358 ARG B N 1
ATOM 5833 C CA . ARG B 1 358 ? 12.023 -33.5 -34.219 1 63.19 358 ARG B CA 1
ATOM 5834 C C . ARG B 1 358 ? 10.914 -32.469 -33.969 1 63.19 358 ARG B C 1
ATOM 5836 O O . ARG B 1 358 ? 10.109 -32.625 -33.062 1 63.19 358 ARG B O 1
ATOM 5843 N N . LEU B 1 359 ? 10.984 -31.312 -34.719 1 62.44 359 LEU B N 1
ATOM 5844 C CA . LEU B 1 359 ? 9.984 -30.266 -34.625 1 62.44 359 LEU B CA 1
ATOM 5845 C C . LEU B 1 359 ? 8.758 -30.594 -35.469 1 62.44 359 LEU B C 1
ATOM 5847 O O . LEU B 1 359 ? 8.852 -31.297 -36.469 1 62.44 359 LEU B O 1
ATOM 5851 N N . ARG B 1 360 ? 7.508 -30.438 -34.844 1 59.72 360 ARG B N 1
ATOM 5852 C CA . ARG B 1 360 ? 6.297 -30.688 -35.625 1 59.72 360 ARG B CA 1
ATOM 5853 C C . ARG B 1 360 ? 5.715 -29.391 -36.188 1 59.72 360 ARG B C 1
ATOM 5855 O O . ARG B 1 360 ? 5.902 -28.328 -35.594 1 59.72 360 ARG B O 1
ATOM 5862 N N . GLY B 1 361 ? 5.055 -29.469 -37.406 1 51.94 361 GLY B N 1
ATOM 5863 C CA . GLY B 1 361 ? 4.281 -28.453 -38.094 1 51.94 361 GLY B CA 1
ATOM 5864 C C . GLY B 1 361 ? 5.145 -27.344 -38.688 1 51.94 361 GLY B C 1
ATOM 5865 O O . GLY B 1 361 ? 6.238 -27.609 -39.188 1 51.94 361 GLY B O 1
ATOM 5866 N N . TRP B 1 362 ? 4.668 -26.031 -38.406 1 50.53 362 TRP B N 1
ATOM 5867 C CA . TRP B 1 362 ? 5.301 -24.875 -39.062 1 50.53 362 TRP B CA 1
ATOM 5868 C C . TRP B 1 362 ? 6.727 -24.688 -38.562 1 50.53 362 TRP B C 1
ATOM 5870 O O . TRP B 1 362 ? 7.574 -24.156 -39.25 1 50.53 362 TRP B O 1
ATOM 5880 N N . LEU B 1 363 ? 7.09 -25.203 -37.406 1 52.06 363 LEU B N 1
ATOM 5881 C CA . LEU B 1 363 ? 8.438 -25.062 -36.875 1 52.06 363 LEU B CA 1
ATOM 5882 C C . LEU B 1 363 ? 9.383 -26.062 -37.5 1 52.06 363 LEU B C 1
ATOM 5884 O O . LEU B 1 363 ? 10.602 -25.844 -37.531 1 52.06 363 LEU B O 1
ATOM 5888 N N . ALA B 1 364 ? 8.906 -27.156 -38.031 1 48.38 364 ALA B N 1
ATOM 5889 C CA . ALA B 1 364 ? 9.695 -28.188 -38.688 1 48.38 364 ALA B CA 1
ATOM 5890 C C . ALA B 1 364 ? 10.359 -27.625 -39.938 1 48.38 364 ALA B C 1
ATOM 5892 O O . ALA B 1 364 ? 11.422 -28.094 -40.344 1 48.38 364 ALA B O 1
ATOM 5893 N N . GLN B 1 365 ? 9.656 -26.719 -40.625 1 44.06 365 GLN B N 1
ATOM 5894 C CA . GLN B 1 365 ? 10.258 -26.203 -41.875 1 44.06 365 GLN B CA 1
ATOM 5895 C C . GLN B 1 365 ? 11.492 -25.359 -41.562 1 44.06 365 GLN B C 1
ATOM 5897 O O . GLN B 1 365 ? 12.258 -25.016 -42.469 1 44.06 365 GLN B O 1
ATOM 5902 N N . ARG B 1 366 ? 11.586 -24.766 -40.312 1 39.62 366 ARG B N 1
ATOM 5903 C CA . ARG B 1 366 ? 12.75 -23.938 -40.031 1 39.62 366 ARG B CA 1
ATOM 5904 C C . ARG B 1 366 ? 13.961 -24.797 -39.688 1 39.62 366 ARG B C 1
ATOM 5906 O O . ARG B 1 366 ? 13.812 -25.922 -39.156 1 39.62 366 ARG B O 1
ATOM 5913 N N . ARG B 1 367 ? 15.203 -24.578 -40.281 1 37.78 367 ARG B N 1
ATOM 5914 C CA . ARG B 1 367 ? 16.484 -25.281 -40.188 1 37.78 367 ARG B CA 1
ATOM 5915 C C . ARG B 1 367 ? 16.766 -25.75 -38.781 1 37.78 367 ARG B C 1
ATOM 5917 O O . ARG B 1 367 ? 16.375 -25.094 -37.812 1 37.78 367 ARG B O 1
ATOM 5924 N N . MET B 1 368 ? 17.297 -26.938 -38.531 1 35.88 368 MET B N 1
ATOM 5925 C CA . MET B 1 368 ? 17.812 -27.672 -37.406 1 35.88 368 MET B CA 1
ATOM 5926 C C . MET B 1 368 ? 18.609 -26.766 -36.469 1 35.88 368 MET B C 1
ATOM 5928 O O . MET B 1 368 ? 19.578 -26.125 -36.875 1 35.88 368 MET B O 1
ATOM 5932 N N . ARG B 1 369 ? 18.016 -25.844 -35.719 1 35.84 369 ARG B N 1
ATOM 5933 C CA . ARG B 1 369 ? 18.891 -25.047 -34.875 1 35.84 369 ARG B CA 1
ATOM 5934 C C . ARG B 1 369 ? 19.391 -25.875 -33.688 1 35.84 369 ARG B C 1
ATOM 5936 O O . ARG B 1 369 ? 18.672 -26.719 -33.156 1 35.84 369 ARG B O 1
ATOM 5943 N N . TRP B 1 370 ? 20.672 -26.062 -33.531 1 34.34 370 TRP B N 1
ATOM 5944 C CA . TRP B 1 370 ? 21.484 -26.594 -32.438 1 34.34 370 TRP B CA 1
ATOM 5945 C C . TRP B 1 370 ? 21.156 -25.922 -31.109 1 34.34 370 TRP B C 1
ATOM 5947 O O . TRP B 1 370 ? 21.094 -24.688 -31.047 1 34.34 370 TRP B O 1
ATOM 5957 N N . ILE B 1 371 ? 20.297 -26.406 -30.406 1 38.38 371 ILE B N 1
ATOM 5958 C CA . ILE B 1 371 ? 20.062 -25.797 -29.109 1 38.38 371 ILE B CA 1
ATOM 5959 C C . ILE B 1 371 ? 21.078 -26.344 -28.094 1 38.38 371 ILE B C 1
ATOM 5961 O O . ILE B 1 371 ? 21.141 -27.547 -27.859 1 38.38 371 ILE B O 1
ATOM 5965 N N . GLY B 1 372 ? 22.172 -25.703 -27.875 1 33.38 372 GLY B N 1
ATOM 5966 C CA . GLY B 1 372 ? 23.078 -25.969 -26.766 1 33.38 372 GLY B CA 1
ATOM 5967 C C . GLY B 1 372 ? 22.391 -25.875 -25.422 1 33.38 372 GLY B C 1
ATOM 5968 O O . GLY B 1 372 ? 21.812 -24.828 -25.078 1 33.38 372 GLY B O 1
ATOM 5969 N N . LEU B 1 373 ? 21.875 -26.891 -24.969 1 36.16 373 LEU B N 1
ATOM 5970 C CA . LEU B 1 373 ? 21.328 -26.953 -23.609 1 36.16 373 LEU B CA 1
ATOM 5971 C C . LEU B 1 373 ? 22.422 -26.781 -22.578 1 36.16 373 LEU B C 1
ATOM 5973 O O . LEU B 1 373 ? 23.062 -27.75 -22.172 1 36.16 373 LEU B O 1
ATOM 5977 N N . GLY B 1 374 ? 23.5 -25.859 -22.703 1 30.38 374 GLY B N 1
ATOM 5978 C CA . GLY B 1 374 ? 24.406 -25.609 -21.594 1 30.38 374 GLY B CA 1
ATOM 5979 C C . GLY B 1 374 ? 23.781 -24.781 -20.5 1 30.38 374 GLY B C 1
ATOM 5980 O O . GLY B 1 374 ? 22.828 -24.047 -20.734 1 30.38 374 GLY B O 1
#

InterPro domains:
  IPR001584 Integrase, catalytic core [PF00665] (104-202)
  IPR001584 Integrase, catalytic core [PS50994] (102-261)
  IPR012337 Ribonuclease H-like superfamily [SSF53098] (100-255)
  IPR036397 Ribonuclease H superfamily [G3DSA:3.30.420.10] (97-301)
  IPR041588 Integrase zinc-binding domain [PF17921] (33-88)
  IPR056924 Tf2-1-like, SH3-like domain [PF24626] (319-361)

Solvent-accessible surface area (backbone atoms only — not comparable to full-atom values): 40726 Å² total; per-residue (Å²): 124,83,79,66,80,61,94,70,72,63,56,92,68,57,43,77,54,94,86,38,44,25,39,95,52,10,36,53,52,63,91,58,70,61,48,55,51,53,50,40,59,41,25,73,31,65,63,33,42,57,54,58,59,67,39,32,47,54,60,44,52,66,45,36,41,46,90,66,43,64,59,55,50,43,54,50,58,74,64,33,63,59,50,64,34,29,56,71,82,81,67,82,83,76,60,66,61,64,80,68,79,78,46,94,42,73,45,35,32,31,37,46,50,72,52,66,82,42,60,64,17,95,70,22,23,22,33,44,39,38,32,21,64,48,35,57,36,54,48,70,40,78,26,56,50,86,58,53,37,72,58,41,52,52,50,40,39,56,68,40,32,32,78,50,28,43,32,48,33,38,36,31,54,75,49,68,42,68,66,31,67,64,37,50,52,58,32,51,64,29,50,29,44,82,44,64,41,50,93,85,43,38,21,75,44,49,61,54,48,49,53,50,48,53,52,50,34,35,46,21,57,75,16,60,90,40,48,47,51,48,62,80,44,38,34,43,46,35,28,17,56,25,66,32,57,34,85,51,48,69,41,22,13,36,34,68,43,57,58,44,78,60,37,88,31,59,59,77,74,48,66,46,59,53,84,48,73,67,77,63,41,52,21,38,33,52,52,47,52,52,30,47,52,34,37,54,49,38,52,54,48,50,54,52,44,56,65,48,57,81,63,74,83,80,85,80,70,69,62,42,69,39,64,40,69,27,86,86,48,94,47,95,43,57,80,37,27,54,43,31,48,68,71,23,40,27,68,39,66,76,46,84,34,28,44,40,63,55,59,72,70,83,59,43,77,50,76,86,69,76,48,64,66,119,126,82,79,65,82,61,92,68,71,65,56,91,68,57,42,79,55,95,88,36,43,25,40,95,50,11,36,54,51,63,92,59,72,60,48,55,50,53,50,41,59,41,24,72,32,64,63,34,40,57,54,56,57,67,39,32,48,56,60,45,51,68,47,36,42,46,89,67,44,65,59,54,51,44,54,49,58,73,64,34,62,59,50,64,33,30,54,71,81,81,66,81,82,78,60,67,60,65,79,69,80,78,48,93,42,71,45,35,32,31,38,46,50,74,50,65,81,41,60,65,16,96,70,22,22,23,34,44,38,39,32,19,66,50,35,56,35,54,50,68,41,79,26,55,50,87,58,53,37,72,58,41,50,53,49,40,39,57,67,39,34,32,78,51,28,44,32,49,32,39,36,31,55,75,49,67,43,68,66,30,69,66,36,51,52,58,32,52,64,29,50,30,43,81,45,63,41,51,93,84,44,40,21,74,43,49,61,54,48,50,53,50,48,52,50,51,36,36,45,20,57,74,15,62,90,43,46,47,52,49,63,81,45,36,34,43,46,35,29,16,56,25,65,31,57,34,86,50,48,70,42,22,14,35,34,68,44,56,48,44,77,59,37,89,29,56,58,76,76,53,68,46,57,51,84,51,76,70,79,53,49,46,25,41,33,56,53,48,52,51,29,46,53,34,38,54,50,38,53,55,48,49,53,52,45,58,66,51,58,83,64,75,83,80,85,79,70,68,64,42,70,39,63,41,70,28,86,87,48,95,48,96,40,56,80,34,26,56,43,32,49,70,71,24,40,28,70,40,66,76,47,84,36,28,43,42,63,55,57,70,70,84,60,42,78,50,76,88,68,75,50,64,65,117

Organism: Anolis carolinensis (NCBI:txid28377)

pLDDT: mean 73.98, std 19.71, range [27.38, 98.44]

Nearest PDB structures (foldseek):
  7q5b-assembly1_B  TM=5.228E-01  e=1.750E-20  Saccharomyces cerevisiae S288C
  7q5b-assembly1_A  TM=5.085E-01  e=7.639E-20  Saccharomyces cerevisiae S288C
  4bac-assembly1_A-2  TM=5.371E-01  e=6.608E-19  Human spumaretrovirus
  3oyj-assembly1_A-2  TM=5.367E-01  e=9.061E-19  Human spumaretrovirus
  3oyn-assembly1_A  TM=5.369E-01  e=8.708E-18  Human spumaretrovirus

Foldseek 3Di:
DPPDPDPCPVPVQWDDDPNFTDHPLATEDDDDPVLVVLLCCLAVDLLNLNDDLVQSLVSSRVHHDDPCSSVVNNVCSVPDPLCVQQADDPDDDDDQQPDDDADLAWQQEKEWDKDAQAPAAPQFGMWIWIATRQLRQIATHTDNHDDAQVVVLVVCVVGPCVVPNQHQEYEYEVPPSLPDPSNVVSNVVRNHYYHYAYPRNCNSVRSVVVVVSSLLSSLLSVCVPPSRHSVVSRVSSSSNQQQTADPQQRHGSCCLVPVDHDDPDDRPCSCCPVVPPPSSPPPNSNSSVSSSVSNVVSSVVSSVVSVVVVPDQDADDAFDFDWDQCPVPDDPSPSSHGRTDDRWGFHADPDSQWTFTCDDDPCNPDPGDTGRND/DPPDPDPCPVPVQWDDDPNFTDHPLATEDDDDPVLVVLLCCLAVDLLNLNDDLVQSVVSSRVHHDDPCSSVVNNVCSVPDPLCVQQADDPDDQDDQQPDDDADLAWQQEKEWDKDAQAPAAPQFGMWIWIATRQLRQIATHTDNHDDAQVVVLVVCVVGPCVVPNQHQEYEYEVPPSLPDPSNVVSNVVRNHYYHYAYPRNCNSVRSVVVVVSSLLSSLLSVCVPPSRHSVVSRVSSSSNQQQTADPQQRHGSCCLVPVDHDDPDDRPCSCCCVVPPPPHRDPNSVSSVSSSVSNVVSSVVSSVVSVPVVPDQDADDAFDFDWDQCPVPDDPSPSSHGRTDDRFGFHADPDSQWTFTCDDDPCNVDPRDTGRND

Radius of gyration: 29.53 Å; Cα contacts (8 Å, |Δi|>4): 1253; chains: 2; bounding box: 62×90×76 Å

Sequence (748 aa):
MLLSAGNRTILPHLQDQDGVLVRRGQVYVPVGALRLEVIRAHHDEPMAGHFGRFKTVQLITRSYWWPKMRQDILRFCDSCAVCQQSKTPVGRPRGLLSSLPVPDRPWQIISMDFISDLPKSGGYTCIWVVVDLFSKLAHFIPCSTIPAAPTLALLFTKHIYRLHGAPEVIISDRAPQFVSRFWKHFHECLGTKLNVSSAFHPQTDGQSERVNGLLEQYLRCFCLDQPTAWVKWLPVAEFAYNNAVHTSSQHTPFELTYGFHPRGGVAPSTNVVSSDPVYRSTEMAALHDVARRLLLEAKATQKTQADRHRQAGEELEEGDLVWLSSKHIKQAGGKFAPRYLGPFPIVKKISSVAFRLRLRGWLAQRRMRWIGLGMLLSAGNRTILPHLQDQDGVLVRRGQVYVPVGALRLEVIRAHHDEPMAGHFGRFKTVQLITRSYWWPKMRQDILRFCDSCAVCQQSKTPVGRPRGLLSSLPVPDRPWQIISMDFISDLPKSGGYTCIWVVVDLFSKLAHFIPCSTIPAAPTLALLFTKHIYRLHGAPEVIISDRAPQFVSRFWKHFHECLGTKLNVSSAFHPQTDGQSERVNGLLEQYLRCFCLDQPTAWVKWLPVAEFAYNNAVHTSSQHTPFELTYGFHPRGGVAPSTNVVSSDPVYRSTEMAALHDVARRLLLEAKATQKTQADRHRQAGEELEEGDLVWLSSKHIKQAGGKFAPRYLGPFPIVKKISSVAFRLRLRGWLAQRRMRWIGLG

Secondary structure (DSSP, 8-state):
-----S-----TT-EEETTEEEETTEEE--SSHHHHHHHHHTTTSTTTTT--HHHHHHHHHTTEE-TTHHHHHHHHHHH-HHHHHH----PPPPS-----PPPSSTTSEEEEEEE-SPPPBTTB-EEEEEEETTT--EEEEEESSSPPHHHHHHHHIIIIIHHH---SEEEE---HHHHSHHHHHHHHHHTPEEEEPPTT-TTHHHHHHHHHHHHHHHHHHHSSS-GGGGGGGHHHHHHHHHTSPPTTTSS-HHHHHHSSPPP-SSS-------S-HHHHT--HHHHHHHHHHHHHHHHHHHHHHHHHHTS------TT-EEEEEGGGS--TTGGGS-SEEEEEEEEEE-SSSEEEE---GGGTTS----EE--/-----S-----TT-EEETTEEEETTEEE--SSHHHHHHHHHTTTSTTTTT--HHHHHHHHHTTEE-TTHHHHHHHHHHH-HHHHHH----PPPPS-----PPPSSTTSEEEEEEE-SPPPBTTB-EEEEEEETTT--EEEEEESSSPPHHHHHHHHIIIIIHHH---SEEEE---HHHHSHHHHHHHHHHTPEEEEPPTT-TTHHHHHHHHHHHHHHHHHHHSSS-GGGGGGGHHHHHHHHHTSPPTTTSS-HHHHHHSSPPP-SSS-------S-TTTS---HHHHHHHHHHHHHHHHHHHHHHHHHHTT------TT-EEEEEGGGS--TTGGGS-SEEEEEEEEEE-SSSEEEE---GGGTTS----EE--